Protein 4KTB (pdb70)

Structure (mmCIF, N/CA/C/O backbone):
data_4KTB
#
_entry.id   4KTB
#
_cell.length_a   55.489
_cell.length_b   69.809
_cell.length_c   94.313
_cell.angle_alpha   90.00
_cell.angle_beta   90.04
_cell.angle_gamma   90.00
#
_symmetry.space_group_name_H-M   'P 1 21 1'
#
loop_
_entity.id
_entity.type
_entity.pdbx_description
1 polymer 'Putative uncharacterized protein'
2 non-polymer 'SODIUM ION'
3 non-polymer 'CHLORIDE ION'
4 non-polymer 1,2-ETHANEDIOL
5 water water
#
loop_
_atom_site.group_PDB
_atom_site.id
_atom_site.type_symbol
_atom_site.label_atom_id
_atom_site.label_alt_id
_atom_site.label_comp_id
_atom_site.label_asym_id
_atom_site.label_entity_id
_atom_site.label_seq_id
_atom_site.pdbx_PDB_ins_code
_atom_site.Cartn_x
_atom_site.Cartn_y
_atom_site.Cartn_z
_atom_site.occupancy
_atom_site.B_iso_or_equiv
_atom_site.auth_seq_id
_atom_site.auth_comp_id
_atom_site.auth_asym_id
_atom_site.auth_atom_id
_atom_site.pdbx_PDB_model_num
ATOM 1 N N . ARG A 1 34 ? 41.143 21.432 100.579 1.00 25.45 32 ARG A N 1
ATOM 2 C CA . ARG A 1 34 ? 41.153 22.651 99.773 1.00 30.74 32 ARG A CA 1
ATOM 3 C C . ARG A 1 34 ? 42.502 23.344 99.857 1.00 34.12 32 ARG A C 1
ATOM 4 O O . ARG A 1 34 ? 42.815 24.208 99.041 1.00 33.26 32 ARG A O 1
ATOM 12 N N . SER A 1 35 ? 43.290 22.969 100.859 1.00 39.42 33 SER A N 1
ATOM 13 C CA . SER A 1 35 ? 44.584 23.605 101.099 1.00 42.10 33 SER A CA 1
ATOM 14 C C . SER A 1 35 ? 45.718 22.596 101.019 1.00 37.42 33 SER A C 1
ATOM 15 O O . SER A 1 35 ? 46.855 22.891 101.382 1.00 35.74 33 SER A O 1
ATOM 18 N N . LEU A 1 36 ? 45.398 21.396 100.548 1.00 34.31 34 LEU A N 1
ATOM 19 C CA . LEU A 1 36 ? 46.360 20.304 100.576 1.00 34.95 34 LEU A CA 1
ATOM 20 C C . LEU A 1 36 ? 46.487 19.525 99.252 1.00 31.64 34 LEU A C 1
ATOM 21 O O . LEU A 1 36 ? 47.545 18.975 98.957 1.00 35.09 34 LEU A O 1
ATOM 26 N N . LEU A 1 37 ? 45.418 19.488 98.455 1.00 27.72 35 LEU A N 1
ATOM 27 C CA . LEU A 1 37 ? 45.399 18.714 97.205 1.00 24.29 35 LEU A CA 1
ATOM 28 C C . LEU A 1 37 ? 44.565 19.404 96.147 1.00 17.52 35 LEU A C 1
ATOM 29 O O . LEU A 1 37 ? 43.670 20.178 96.479 1.00 15.59 35 LEU A O 1
ATOM 34 N N . PRO A 1 38 ? 44.846 19.118 94.865 1.00 15.09 36 PRO A N 1
ATOM 35 C CA . PRO A 1 38 ? 44.013 19.684 93.803 1.00 8.08 36 PRO A CA 1
ATOM 36 C C . PRO A 1 38 ? 42.726 18.892 93.707 1.00 13.53 36 PRO A C 1
ATOM 37 O O . PRO A 1 38 ? 42.716 17.688 93.992 1.00 7.52 36 PRO A O 1
ATOM 41 N N . LEU A 1 39 ? 41.647 19.569 93.334 1.00 12.42 37 LEU A N 1
ATOM 42 C CA . LEU A 1 39 ? 40.341 18.939 93.262 1.00 12.53 37 LEU A CA 1
ATOM 43 C C . LEU A 1 39 ? 40.017 18.667 91.812 1.00 10.52 37 LEU A C 1
ATOM 44 O O . LEU A 1 39 ? 40.340 19.474 90.945 1.00 6.34 37 LEU A O 1
ATOM 49 N N . VAL A 1 40 ? 39.365 17.534 91.561 1.00 11.66 38 VAL A N 1
ATOM 50 C CA . VAL A 1 40 ? 38.896 17.199 90.216 1.00 9.14 38 VAL A CA 1
ATOM 51 C C . VAL A 1 40 ? 37.563 17.886 89.936 1.00 6.95 38 VAL A C 1
ATOM 52 O O . VAL A 1 40 ? 36.578 17.689 90.651 1.00 8.16 38 VAL A O 1
ATOM 56 N N . TYR A 1 41 ? 37.554 18.691 88.884 1.00 5.46 39 TYR A N 1
ATOM 57 C CA . TYR A 1 41 ? 36.406 19.480 88.492 1.00 5.41 39 TYR A CA 1
ATOM 58 C C . TYR A 1 41 ? 36.006 19.154 87.068 1.00 5.08 39 TYR A C 1
ATOM 59 O O . TYR A 1 41 ? 36.773 18.557 86.337 1.00 4.92 39 TYR A O 1
ATOM 68 N N . VAL A 1 42 ? 34.798 19.559 86.688 1.00 11.49 40 VAL A N 1
ATOM 69 C CA . VAL A 1 42 ? 34.410 19.621 85.280 1.00 10.30 40 VAL A CA 1
ATOM 70 C C . VAL A 1 42 ? 33.881 21.008 84.937 1.00 10.47 40 VAL A C 1
ATOM 71 O O . VAL A 1 42 ? 33.321 21.699 85.790 1.00 5.19 40 VAL A O 1
ATOM 75 N N . ASP A 1 43 ? 34.079 21.398 83.683 1.00 8.89 41 ASP A N 1
ATOM 76 C CA . ASP A 1 43 ? 33.398 22.545 83.117 1.00 10.33 41 ASP A CA 1
ATOM 77 C C . ASP A 1 43 ? 32.656 22.058 81.895 1.00 10.97 41 ASP A C 1
ATOM 78 O O . ASP A 1 43 ? 33.192 21.272 81.102 1.00 11.47 41 ASP A O 1
ATOM 83 N N . ALA A 1 44 ? 31.412 22.498 81.765 1.00 9.63 42 ALA A N 1
ATOM 84 C CA . ALA A 1 44 ? 30.624 22.192 80.587 1.00 7.59 42 ALA A CA 1
ATOM 85 C C . ALA A 1 44 ? 30.237 23.506 79.951 1.00 6.92 42 ALA A C 1
ATOM 86 O O . ALA A 1 44 ? 29.663 24.359 80.615 1.00 13.18 42 ALA A O 1
ATOM 88 N N . VAL A 1 45 ? 30.553 23.665 78.670 1.00 8.90 43 VAL A N 1
ATOM 89 C CA . VAL A 1 45 ? 30.084 24.814 77.904 1.00 12.59 43 VAL A CA 1
ATOM 90 C C . VAL A 1 45 ? 28.783 24.420 77.203 1.00 10.44 43 VAL A C 1
ATOM 91 O O . VAL A 1 45 ? 28.780 23.561 76.313 1.00 8.37 43 VAL A O 1
ATOM 95 N N . PRO A 1 46 ? 27.665 25.027 77.631 1.00 12.24 44 PRO A N 1
ATOM 96 C CA . PRO A 1 46 ? 26.361 24.593 77.118 1.00 14.05 44 PRO A CA 1
ATOM 97 C C . PRO A 1 46 ? 26.028 25.310 75.821 1.00 12.04 44 PRO A C 1
ATOM 98 O O . PRO A 1 46 ? 26.057 26.552 75.780 1.00 11.13 44 PRO A O 1
ATOM 102 N N . VAL A 1 47 ? 25.715 24.551 74.773 1.00 13.33 45 VAL A N 1
ATOM 103 C CA . VAL A 1 47 ? 25.515 25.164 73.463 1.00 17.44 45 VAL A CA 1
ATOM 104 C C . VAL A 1 47 ? 24.270 24.699 72.735 1.00 18.97 45 VAL A C 1
ATOM 105 O O . VAL A 1 47 ? 23.758 23.604 72.973 1.00 17.96 45 VAL A O 1
ATOM 109 N N . ARG A 1 48 ? 23.790 25.563 71.848 1.00 18.78 46 ARG A N 1
ATOM 110 C CA . ARG A 1 48 ? 22.753 25.211 70.893 1.00 20.25 46 ARG A CA 1
ATOM 111 C C . ARG A 1 48 ? 23.432 24.976 69.567 1.00 20.13 46 ARG A C 1
ATOM 112 O O . ARG A 1 48 ? 24.240 25.797 69.131 1.00 19.87 46 ARG A O 1
ATOM 120 N N . VAL A 1 49 ? 23.103 23.863 68.924 1.00 21.99 47 VAL A N 1
ATOM 121 C CA . VAL A 1 49 ? 23.708 23.538 67.637 1.00 23.52 47 VAL A CA 1
ATOM 122 C C . VAL A 1 49 ? 22.648 23.368 66.547 1.00 24.71 47 VAL A C 1
ATOM 123 O O . VAL A 1 49 ? 21.476 23.114 66.848 1.00 26.49 47 VAL A O 1
ATOM 127 N N . ASP A 1 50 ? 23.054 23.521 65.288 1.00 22.57 48 ASP A N 1
ATOM 128 C CA . ASP A 1 50 ? 22.177 23.153 64.186 1.00 24.88 48 ASP A CA 1
ATOM 129 C C . ASP A 1 50 ? 22.281 21.647 63.903 1.00 26.60 48 ASP A C 1
ATOM 130 O O . ASP A 1 50 ? 22.919 20.916 64.670 1.00 22.44 48 ASP A O 1
ATOM 135 N N . GLU A 1 51 ? 21.650 21.170 62.831 1.00 29.63 49 GLU A N 1
ATOM 136 C CA . GLU A 1 51 ? 21.722 19.739 62.529 1.00 32.75 49 GLU A CA 1
ATOM 137 C C . GLU A 1 51 ? 23.137 19.339 62.121 1.00 28.55 49 GLU A C 1
ATOM 138 O O . GLU A 1 51 ? 23.537 18.185 62.284 1.00 29.81 49 GLU A O 1
ATOM 144 N N . SER A 1 52 ? 23.892 20.303 61.602 1.00 26.29 50 SER A N 1
ATOM 145 C CA . SER A 1 52 ? 25.251 20.052 61.119 1.00 21.51 50 SER A CA 1
ATOM 146 C C . SER A 1 52 ? 26.234 19.995 62.282 1.00 15.44 50 SER A C 1
ATOM 147 O O . SER A 1 52 ? 27.429 19.886 62.073 1.00 16.81 50 SER A O 1
ATOM 150 N N . GLY A 1 53 ? 25.726 20.065 63.508 1.00 14.80 51 GLY A N 1
ATOM 151 C CA . GLY A 1 53 ? 26.579 20.091 64.685 1.00 13.22 51 GLY A CA 1
ATOM 152 C C . GLY A 1 53 ? 27.179 21.454 64.961 1.00 17.55 51 GLY A C 1
ATOM 153 O O . GLY A 1 53 ? 27.912 21.631 65.924 1.00 11.87 51 GLY A O 1
ATOM 154 N N . ASP A 1 54 ? 26.849 22.433 64.129 1.00 14.26 52 ASP A N 1
ATOM 155 C CA . ASP A 1 54 ? 27.497 23.729 64.222 1.00 14.26 52 ASP A CA 1
ATOM 156 C C . ASP A 1 54 ? 27.006 24.524 65.432 1.00 14.00 52 ASP A C 1
ATOM 157 O O . ASP A 1 54 ? 25.809 24.662 65.652 1.00 19.63 52 ASP A O 1
ATOM 162 N N . VAL A 1 55 ? 27.934 25.057 66.209 1.00 13.05 53 VAL A N 1
ATOM 163 C CA . VAL A 1 55 ? 27.572 25.826 67.383 1.00 12.84 53 VAL A CA 1
ATOM 164 C C . VAL A 1 55 ? 26.885 27.121 66.957 1.00 15.33 53 VAL A C 1
ATOM 165 O O . VAL A 1 55 ? 27.480 27.942 66.261 1.00 19.27 53 VAL A O 1
ATOM 169 N N . ILE A 1 56 ? 25.630 27.280 67.380 1.00 14.89 54 ILE A N 1
ATOM 170 C CA . ILE A 1 56 ? 24.821 28.449 67.032 1.00 16.33 54 ILE A CA 1
ATOM 171 C C . ILE A 1 56 ? 24.756 29.452 68.180 1.00 18.84 54 ILE A C 1
ATOM 172 O O . ILE A 1 56 ? 24.910 30.660 67.965 1.00 18.35 54 ILE A O 1
ATOM 177 N N . GLN A 1 57 ? 24.502 28.951 69.392 1.00 17.47 55 GLN A N 1
ATOM 178 C CA . GLN A 1 57 ? 24.589 29.773 70.602 1.00 17.17 55 GLN A CA 1
ATOM 179 C C . GLN A 1 57 ? 25.282 29.072 71.771 1.00 17.00 55 GLN A C 1
ATOM 180 O O . GLN A 1 57 ? 25.392 27.850 71.798 1.00 15.81 55 GLN A O 1
ATOM 186 N N . VAL A 1 58 ? 25.746 29.870 72.731 1.00 21.64 56 VAL A N 1
ATOM 187 C CA . VAL A 1 58 ? 26.307 29.358 73.986 1.00 20.90 56 VAL A CA 1
ATOM 188 C C . VAL A 1 58 ? 25.423 29.820 75.129 1.00 17.77 56 VAL A C 1
ATOM 189 O O . VAL A 1 58 ? 24.875 30.926 75.080 1.00 16.41 56 VAL A O 1
ATOM 193 N N . GLY A 1 59 ? 25.280 28.987 76.159 1.00 14.51 57 GLY A N 1
ATOM 194 C CA . GLY A 1 59 ? 24.447 29.353 77.290 1.00 13.73 57 GLY A CA 1
ATOM 195 C C . GLY A 1 59 ? 25.241 29.812 78.498 1.00 14.39 57 GLY A C 1
ATOM 196 O O . GLY A 1 59 ? 25.940 29.011 79.113 1.00 16.84 57 GLY A O 1
ATOM 197 N N . LEU A 1 60 ? 25.124 31.091 78.847 1.00 17.63 58 LEU A N 1
ATOM 198 C CA . LEU A 1 60 ? 25.764 31.630 80.049 1.00 18.26 58 LEU A CA 1
ATOM 199 C C . LEU A 1 60 ? 24.738 31.851 81.150 1.00 17.53 58 LEU A C 1
ATOM 200 O O . LEU A 1 60 ? 23.680 32.431 80.916 1.00 14.32 58 LEU A O 1
ATOM 205 N N . LEU A 1 61 ? 25.062 31.386 82.350 1.00 17.73 59 LEU A N 1
ATOM 206 C CA . LEU A 1 61 ? 24.209 31.592 83.509 1.00 13.53 59 LEU A CA 1
ATOM 207 C C . LEU A 1 61 ? 24.538 32.948 84.082 1.00 19.56 59 LEU A C 1
ATOM 208 O O . LEU A 1 61 ? 25.688 33.366 84.057 1.00 20.84 59 LEU A O 1
ATOM 213 N N . LEU A 1 62 ? 23.540 33.649 84.595 1.00 18.61 60 LEU A N 1
ATOM 214 C CA . LEU A 1 62 ? 23.812 34.879 85.321 1.00 19.34 60 LEU A CA 1
ATOM 215 C C . LEU A 1 62 ? 23.611 34.639 86.816 1.00 21.02 60 LEU A C 1
ATOM 216 O O . LEU A 1 62 ? 22.639 33.998 87.222 1.00 21.79 60 LEU A O 1
ATOM 221 N N . ARG A 1 63 ? 24.530 35.139 87.636 1.00 20.85 61 ARG A N 1
ATOM 222 C CA . ARG A 1 63 ? 24.365 35.045 89.082 1.00 24.54 61 ARG A CA 1
ATOM 223 C C . ARG A 1 63 ? 25.161 36.086 89.850 1.00 25.71 61 ARG A C 1
ATOM 224 O O . ARG A 1 63 ? 25.853 36.913 89.263 1.00 28.30 61 ARG A O 1
ATOM 232 N N . ALA A 1 64 ? 25.033 36.052 91.169 1.00 23.41 62 ALA A N 1
ATOM 233 C CA . ALA A 1 64 ? 25.780 36.958 92.019 1.00 18.56 62 ALA A CA 1
ATOM 234 C C . ALA A 1 64 ? 27.143 36.357 92.329 1.00 26.59 62 ALA A C 1
ATOM 235 O O . ALA A 1 64 ? 27.306 35.124 92.408 1.00 23.08 62 ALA A O 1
ATOM 237 N N . THR A 1 65 ? 28.124 37.240 92.483 1.00 34.46 63 THR A N 1
ATOM 238 C CA . THR A 1 65 ? 29.386 36.887 93.103 1.00 34.56 63 THR A CA 1
ATOM 239 C C . THR A 1 65 ? 29.136 36.777 94.606 1.00 40.29 63 THR A C 1
ATOM 240 O O . THR A 1 65 ? 28.066 37.157 95.092 1.00 41.40 63 THR A O 1
ATOM 244 N N . GLU A 1 66 ? 30.124 36.290 95.349 1.00 44.51 64 GLU A N 1
ATOM 245 C CA . GLU A 1 66 ? 30.015 36.244 96.803 1.00 49.45 64 GLU A CA 1
ATOM 246 C C . GLU A 1 66 ? 29.871 37.657 97.370 1.00 49.28 64 GLU A C 1
ATOM 247 O O . GLU A 1 66 ? 29.489 37.832 98.523 1.00 52.00 64 GLU A O 1
ATOM 253 N N . SER A 1 67 ? 30.175 38.661 96.548 1.00 47.88 65 SER A N 1
ATOM 254 C CA . SER A 1 67 ? 30.255 40.049 97.000 1.00 48.99 65 SER A CA 1
ATOM 255 C C . SER A 1 67 ? 29.065 40.900 96.565 1.00 47.47 65 SER A C 1
ATOM 256 O O . SER A 1 67 ? 28.925 42.051 96.987 1.00 44.02 65 SER A O 1
ATOM 259 N N . GLY A 1 68 ? 28.212 40.340 95.713 1.00 48.41 66 GLY A N 1
ATOM 260 C CA . GLY A 1 68 ? 27.052 41.078 95.255 1.00 50.31 66 GLY A CA 1
ATOM 261 C C . GLY A 1 68 ? 27.150 41.509 93.806 1.00 48.24 66 GLY A C 1
ATOM 262 O O . GLY A 1 68 ? 26.143 41.867 93.195 1.00 50.53 66 GLY A O 1
ATOM 263 N N . HIS A 1 69 ? 28.356 41.482 93.246 1.00 42.05 67 HIS A N 1
ATOM 264 C CA . HIS A 1 69 ? 28.519 41.839 91.846 1.00 35.94 67 HIS A CA 1
ATOM 265 C C . HIS A 1 69 ? 27.956 40.752 90.972 1.00 33.19 67 HIS A C 1
ATOM 266 O O . HIS A 1 69 ? 27.829 39.604 91.393 1.00 33.61 67 HIS A O 1
ATOM 289 N N . ARG A 1 72 ? 28.868 36.018 84.995 1.00 20.66 70 ARG A N 1
ATOM 290 C CA . ARG A 1 72 ? 28.326 35.053 84.050 1.00 22.97 70 ARG A CA 1
ATOM 291 C C . ARG A 1 72 ? 29.187 33.793 84.098 1.00 22.26 70 ARG A C 1
ATOM 292 O O . ARG A 1 72 ? 30.419 33.881 84.035 1.00 23.84 70 ARG A O 1
ATOM 300 N N . ALA A 1 73 ? 28.541 32.633 84.203 1.00 16.87 71 ALA A N 1
ATOM 301 C CA . ALA A 1 73 ? 29.238 31.382 84.508 1.00 19.78 71 ALA A CA 1
ATOM 302 C C . ALA A 1 73 ? 28.929 30.234 83.560 1.00 18.35 71 ALA A C 1
ATOM 303 O O . ALA A 1 73 ? 27.795 30.065 83.116 1.00 14.22 71 ALA A O 1
ATOM 305 N N . LEU A 1 74 ? 29.954 29.433 83.288 1.00 18.34 72 LEU A N 1
ATOM 306 C CA . LEU A 1 74 ? 29.790 28.154 82.622 1.00 17.30 72 LEU A CA 1
ATOM 307 C C . LEU A 1 74 ? 29.151 27.161 83.590 1.00 17.44 72 LEU A C 1
ATOM 308 O O . LEU A 1 74 ? 28.842 27.490 84.734 1.00 16.53 72 LEU A O 1
ATOM 313 N N . VAL A 1 75 ? 28.949 25.935 83.141 1.00 16.32 73 VAL A N 1
ATOM 314 C CA . VAL A 1 75 ? 28.465 24.914 84.050 1.00 13.77 73 VAL A CA 1
ATOM 315 C C . VAL A 1 75 ? 29.684 24.182 84.611 1.00 16.43 73 VAL A C 1
ATOM 316 O O . VAL A 1 75 ? 30.458 23.587 83.865 1.00 15.66 73 VAL A O 1
ATOM 320 N N . SER A 1 76 ? 29.864 24.258 85.927 1.00 10.94 74 SER A N 1
ATOM 321 C CA . SER A 1 76 ? 31.148 23.921 86.527 1.00 10.99 74 SER A CA 1
ATOM 322 C C . SER A 1 76 ? 31.018 23.360 87.937 1.00 11.87 74 SER A C 1
ATOM 323 O O . SER A 1 76 ? 30.213 23.832 88.735 1.00 12.94 74 SER A O 1
ATOM 326 N N . GLY A 1 77 ? 31.826 22.356 88.247 1.00 11.59 75 GLY A N 1
ATOM 327 C CA . GLY A 1 77 ? 31.778 21.789 89.573 1.00 12.64 75 GLY A CA 1
ATOM 328 C C . GLY A 1 77 ? 32.636 20.562 89.777 1.00 12.35 75 GLY A C 1
ATOM 329 O O . GLY A 1 77 ? 33.205 19.999 88.840 1.00 11.19 75 GLY A O 1
ATOM 330 N N . ARG A 1 78 ? 32.690 20.145 91.031 1.00 13.60 76 ARG A N 1
ATOM 331 C CA . ARG A 1 78 ? 33.576 19.102 91.494 1.00 13.88 76 ARG A CA 1
ATOM 332 C C . ARG A 1 78 ? 33.091 17.743 91.017 1.00 15.98 76 ARG A C 1
ATOM 333 O O . ARG A 1 78 ? 31.898 17.546 90.803 1.00 14.11 76 ARG A O 1
ATOM 341 N N . VAL A 1 79 ? 34.006 16.804 90.821 1.00 11.84 77 VAL A N 1
ATOM 342 C CA . VAL A 1 79 ? 33.592 15.427 90.569 1.00 11.88 77 VAL A CA 1
ATOM 343 C C . VAL A 1 79 ? 33.592 14.711 91.905 1.00 12.27 77 VAL A C 1
ATOM 344 O O . VAL A 1 79 ? 34.590 14.741 92.611 1.00 11.90 77 VAL A O 1
ATOM 356 N N . TYR A 1 81 ? 33.550 11.748 94.847 1.00 11.20 79 TYR A N 1
ATOM 357 C CA . TYR A 1 81 ? 34.278 10.522 95.078 1.00 15.42 79 TYR A CA 1
ATOM 358 C C . TYR A 1 81 ? 33.425 9.390 94.543 1.00 17.29 79 TYR A C 1
ATOM 359 O O . TYR A 1 81 ? 32.213 9.376 94.745 1.00 21.39 79 TYR A O 1
ATOM 368 N N . HIS A 1 82 ? 34.060 8.470 93.823 1.00 13.58 80 HIS A N 1
ATOM 369 C CA . HIS A 1 82 ? 33.375 7.343 93.197 1.00 10.67 80 HIS A CA 1
ATOM 370 C C . HIS A 1 82 ? 32.275 7.768 92.221 1.00 10.08 80 HIS A C 1
ATOM 371 O O . HIS A 1 82 ? 31.355 7.003 91.960 1.00 8.99 80 HIS A O 1
ATOM 378 N N . GLU A 1 83 ? 32.379 8.981 91.679 1.00 10.58 81 GLU A N 1
ATOM 379 C CA . GLU A 1 83 ? 31.464 9.436 90.641 1.00 7.71 81 GLU A CA 1
ATOM 380 C C . GLU A 1 83 ? 32.246 9.527 89.339 1.00 21.61 81 GLU A C 1
ATOM 381 O O . GLU A 1 83 ? 33.271 10.206 89.296 1.00 18.93 81 GLU A O 1
ATOM 387 N N . ARG A 1 84 ? 31.792 8.853 88.282 1.00 7.36 82 ARG A N 1
ATOM 388 C CA . ARG A 1 84 ? 32.444 9.004 86.970 1.00 6.96 82 ARG A CA 1
ATOM 389 C C . ARG A 1 84 ? 32.358 10.438 86.447 1.00 6.48 82 ARG A C 1
ATOM 390 O O . ARG A 1 84 ? 31.423 11.161 86.749 1.00 6.95 82 ARG A O 1
ATOM 398 N N . VAL A 1 85 ? 33.338 10.841 85.648 1.00 12.06 83 VAL A N 1
ATOM 399 C CA . VAL A 1 85 ? 33.359 12.203 85.125 1.00 10.00 83 VAL A CA 1
ATOM 400 C C . VAL A 1 85 ? 32.131 12.510 84.280 1.00 8.23 83 VAL A C 1
ATOM 401 O O . VAL A 1 85 ? 31.494 13.537 84.470 1.00 6.61 83 VAL A O 1
ATOM 405 N N . ARG A 1 86 ? 31.793 11.604 83.362 1.00 7.81 84 ARG A N 1
ATOM 406 C CA . ARG A 1 86 ? 30.668 11.826 82.457 1.00 10.10 84 ARG A CA 1
ATOM 407 C C . ARG A 1 86 ? 29.370 11.954 83.248 1.00 13.79 84 ARG A C 1
ATOM 408 O O . ARG A 1 86 ? 28.454 12.661 82.827 1.00 15.77 84 ARG A O 1
ATOM 416 N N . ASP A 1 87 ? 29.316 11.289 84.407 1.00 13.31 85 ASP A N 1
ATOM 417 C CA . ASP A 1 87 ? 28.164 11.352 85.311 1.00 13.06 85 ASP A CA 1
ATOM 418 C C . ASP A 1 87 ? 28.127 12.672 86.085 1.00 12.01 85 ASP A C 1
ATOM 419 O O . ASP A 1 87 ? 27.061 13.226 86.334 1.00 9.60 85 ASP A O 1
ATOM 424 N N . ALA A 1 88 ? 29.297 13.140 86.503 1.00 10.34 86 ALA A N 1
ATOM 425 C CA . ALA A 1 88 ? 29.404 14.480 87.077 1.00 12.06 86 ALA A CA 1
ATOM 426 C C . ALA A 1 88 ? 28.910 15.511 86.068 1.00 12.17 86 ALA A C 1
ATOM 427 O O . ALA A 1 88 ? 28.309 16.511 86.442 1.00 10.50 86 ALA A O 1
ATOM 429 N N . LEU A 1 89 ? 29.156 15.262 84.785 1.00 6.50 87 LEU A N 1
ATOM 430 C CA . LEU A 1 89 ? 28.694 16.180 83.752 1.00 8.64 87 LEU A CA 1
ATOM 431 C C . LEU A 1 89 ? 27.174 16.208 83.756 1.00 11.38 87 LEU A C 1
ATOM 432 O O . LEU A 1 89 ? 26.548 17.269 83.757 1.00 14.60 87 LEU A O 1
ATOM 437 N N . VAL A 1 90 ? 26.584 15.024 83.764 1.00 8.27 88 VAL A N 1
ATOM 438 C CA . VAL A 1 90 ? 25.136 14.906 83.779 1.00 9.93 88 VAL A CA 1
ATOM 439 C C . VAL A 1 90 ? 24.562 15.629 84.991 1.00 11.63 88 VAL A C 1
ATOM 440 O O . VAL A 1 90 ? 23.631 16.427 84.882 1.00 13.92 88 VAL A O 1
ATOM 444 N N . ARG A 1 91 ? 25.141 15.351 86.150 1.00 9.40 89 ARG A N 1
ATOM 445 C CA . ARG A 1 91 ? 24.678 15.927 87.401 1.00 8.59 89 ARG A CA 1
ATOM 446 C C . ARG A 1 91 ? 24.744 17.444 87.394 1.00 11.48 89 ARG A C 1
ATOM 447 O O . ARG A 1 91 ? 23.860 18.110 87.906 1.00 9.22 89 ARG A O 1
ATOM 455 N N . HIS A 1 92 ? 25.790 18.002 86.804 1.00 8.00 90 HIS A N 1
ATOM 456 C CA . HIS A 1 92 ? 25.985 19.449 86.887 1.00 10.02 90 HIS A CA 1
ATOM 457 C C . HIS A 1 92 ? 25.101 20.157 85.886 1.00 10.68 90 HIS A C 1
ATOM 458 O O . HIS A 1 92 ? 24.661 21.279 86.115 1.00 14.66 90 HIS A O 1
ATOM 465 N N . ILE A 1 93 ? 24.820 19.480 84.780 1.00 10.87 91 ILE A N 1
ATOM 466 C CA . ILE A 1 93 ? 23.904 20.024 83.788 1.00 11.53 91 ILE A CA 1
ATOM 467 C C . ILE A 1 93 ? 22.479 20.103 84.337 1.00 14.91 91 ILE A C 1
ATOM 468 O O . ILE A 1 93 ? 21.803 21.124 84.200 1.00 15.36 91 ILE A O 1
ATOM 473 N N . GLU A 1 94 ? 22.023 19.022 84.957 1.00 13.00 92 GLU A N 1
ATOM 474 C CA . GLU A 1 94 ? 20.702 19.000 85.564 1.00 14.52 92 GLU A CA 1
ATOM 475 C C . GLU A 1 94 ? 20.613 20.078 86.641 1.00 15.55 92 GLU A C 1
ATOM 476 O O . GLU A 1 94 ? 19.651 20.835 86.698 1.00 13.95 92 GLU A O 1
ATOM 482 N N . LYS A 1 95 ? 21.647 20.146 87.474 1.00 16.41 93 LYS A N 1
ATOM 483 C CA . LYS A 1 95 ? 21.725 21.078 88.599 1.00 17.64 93 LYS A CA 1
ATOM 484 C C . LYS A 1 95 ? 21.610 22.552 88.215 1.00 16.44 93 LYS A C 1
ATOM 485 O O . LYS A 1 95 ? 20.999 23.333 88.940 1.00 15.22 93 LYS A O 1
ATOM 491 N N . ASP A 1 96 ? 22.193 22.939 87.085 1.00 14.66 94 ASP A N 1
ATOM 492 C CA . ASP A 1 96 ? 22.204 24.352 86.682 1.00 15.01 94 ASP A CA 1
ATOM 493 C C . ASP A 1 96 ? 21.093 24.714 85.681 1.00 17.06 94 ASP A C 1
ATOM 494 O O . ASP A 1 96 ? 20.644 25.858 85.631 1.00 19.64 94 ASP A O 1
ATOM 499 N N . LEU A 1 97 ? 20.652 23.733 84.894 1.00 15.46 95 LEU A N 1
ATOM 500 C CA . LEU A 1 97 ? 19.805 24.007 83.723 1.00 15.90 95 LEU A CA 1
ATOM 501 C C . LEU A 1 97 ? 18.468 23.279 83.744 1.00 17.11 95 LEU A C 1
ATOM 502 O O . LEU A 1 97 ? 17.667 23.402 82.811 1.00 16.06 95 LEU A O 1
ATOM 507 N N . GLY A 1 98 ? 18.240 22.505 84.795 1.00 19.33 96 GLY A N 1
ATOM 508 C CA . GLY A 1 98 ? 17.011 21.747 84.911 1.00 18.54 96 GLY A CA 1
ATOM 509 C C . GLY A 1 98 ? 17.133 20.349 84.330 1.00 20.29 96 GLY A C 1
ATOM 510 O O . GLY A 1 98 ? 18.054 20.065 83.559 1.00 18.82 96 GLY A O 1
ATOM 511 N N . PRO A 1 99 ? 16.178 19.474 84.678 1.00 13.55 97 PRO A N 1
ATOM 512 C CA . PRO A 1 99 ? 16.235 18.048 84.365 1.00 16.32 97 PRO A CA 1
ATOM 513 C C . PRO A 1 99 ? 15.814 17.720 82.949 1.00 18.86 97 PRO A C 1
ATOM 514 O O . PRO A 1 99 ? 15.874 16.556 82.564 1.00 20.68 97 PRO A O 1
ATOM 518 N N . VAL A 1 100 ? 15.385 18.711 82.185 1.00 14.07 98 VAL A N 1
ATOM 519 C CA . VAL A 1 100 ? 14.988 18.431 80.817 1.00 16.73 98 VAL A CA 1
ATOM 520 C C . VAL A 1 100 ? 15.862 19.150 79.788 1.00 20.13 98 VAL A C 1
ATOM 521 O O . VAL A 1 100 ? 15.443 19.340 78.649 1.00 20.64 98 VAL A O 1
ATOM 525 N N . ALA A 1 101 ? 17.079 19.530 80.178 1.00 16.65 99 ALA A N 1
ATOM 526 C CA . ALA A 1 101 ? 17.986 20.225 79.262 1.00 17.62 99 ALA A CA 1
ATOM 527 C C . ALA A 1 101 ? 18.423 19.326 78.111 1.00 15.16 99 ALA A C 1
ATOM 528 O O . ALA A 1 101 ? 18.804 19.802 77.048 1.00 15.58 99 ALA A O 1
ATOM 530 N N . LEU A 1 102 ? 18.363 18.022 78.348 1.00 15.16 100 LEU A N 1
ATOM 531 C CA . LEU A 1 102 ? 18.752 17.022 77.357 1.00 16.65 100 LEU A CA 1
ATOM 532 C C . LEU A 1 102 ? 20.142 17.262 76.784 1.00 11.72 100 LEU A C 1
ATOM 533 O O . LEU A 1 102 ? 20.294 17.482 75.582 1.00 15.72 100 LEU A O 1
ATOM 538 N N . PRO A 1 103 ? 21.162 17.212 77.641 1.00 10.90 101 PRO A N 1
ATOM 539 C CA . PRO A 1 103 ? 22.521 17.397 77.136 1.00 10.25 101 PRO A CA 1
ATOM 540 C C . PRO A 1 103 ? 22.949 16.211 76.269 1.00 12.84 101 PRO A C 1
ATOM 541 O O . PRO A 1 103 ? 22.476 15.086 76.483 1.00 10.64 101 PRO A O 1
ATOM 545 N N . SER A 1 104 ? 23.827 16.462 75.302 1.00 12.56 102 SER A N 1
ATOM 546 C CA . SER A 1 104 ? 24.526 15.380 74.623 1.00 12.75 102 SER A CA 1
ATOM 547 C C . SER A 1 104 ? 25.914 15.209 75.231 1.00 14.14 102 SER A C 1
ATOM 548 O O . SER A 1 104 ? 26.864 15.879 74.829 1.00 15.05 102 SER A O 1
ATOM 551 N N . ILE A 1 105 ? 26.018 14.330 76.220 1.00 9.06 103 ILE A N 1
ATOM 552 C CA . ILE A 1 105 ? 27.310 14.030 76.824 1.00 12.15 103 ILE A CA 1
ATOM 553 C C . ILE A 1 105 ? 28.188 13.344 75.783 1.00 10.53 103 ILE A C 1
ATOM 554 O O . ILE A 1 105 ? 27.755 12.403 75.137 1.00 15.23 103 ILE A O 1
ATOM 559 N N . PRO A 1 106 ? 29.429 13.824 75.613 1.00 12.34 104 PRO A N 1
ATOM 560 C CA . PRO A 1 106 ? 30.257 13.239 74.560 1.00 8.17 104 PRO A CA 1
ATOM 561 C C . PRO A 1 106 ? 30.539 11.790 74.879 1.00 13.11 104 PRO A C 1
ATOM 562 O O . PRO A 1 106 ? 30.710 11.429 76.044 1.00 16.64 104 PRO A O 1
ATOM 566 N N . ALA A 1 107 ? 30.569 10.965 73.845 1.00 10.23 105 ALA A N 1
ATOM 567 C CA . ALA A 1 107 ? 30.920 9.568 73.992 1.00 9.31 105 ALA A CA 1
ATOM 568 C C . ALA A 1 107 ? 32.337 9.480 74.538 1.00 16.01 105 ALA A C 1
ATOM 569 O O . ALA A 1 107 ? 32.655 8.600 75.343 1.00 12.84 105 ALA A O 1
ATOM 571 N N . SER A 1 108 ? 33.178 10.419 74.105 1.00 16.93 106 SER A N 1
ATOM 572 C CA . SER A 1 108 ? 34.591 10.456 74.482 1.00 15.11 106 SER A CA 1
ATOM 573 C C . SER A 1 108 ? 34.912 11.231 75.758 1.00 11.54 106 SER A C 1
ATOM 574 O O . SER A 1 108 ? 34.491 12.379 75.913 1.00 14.13 106 SER A O 1
ATOM 577 N N . PRO A 1 109 ? 35.703 10.614 76.651 1.00 9.36 107 PRO A N 1
ATOM 578 C CA . PRO A 1 109 ? 36.193 11.272 77.861 1.00 8.73 107 PRO A CA 1
ATOM 579 C C . PRO A 1 109 ? 37.269 12.326 77.589 1.00 8.70 107 PRO A C 1
ATOM 580 O O . PRO A 1 109 ? 37.674 13.016 78.515 1.00 8.02 107 PRO A O 1
ATOM 584 N N . GLN A 1 110 ? 37.713 12.469 76.347 1.00 5.99 108 GLN A N 1
ATOM 585 C CA . GLN A 1 110 ? 38.725 13.471 76.048 1.00 7.63 108 GLN A CA 1
ATOM 586 C C . GLN A 1 110 ? 38.149 14.882 76.109 1.00 9.25 108 GLN A C 1
ATOM 587 O O . GLN A 1 110 ? 37.297 15.233 75.304 1.00 11.68 108 GLN A O 1
ATOM 593 N N . PRO A 1 111 ? 38.628 15.709 77.048 1.00 6.88 109 PRO A N 1
ATOM 594 C CA . PRO A 1 111 ? 38.064 17.060 77.060 1.00 9.05 109 PRO A CA 1
ATOM 595 C C . PRO A 1 111 ? 38.674 17.880 75.956 1.00 7.33 109 PRO A C 1
ATOM 596 O O . PRO A 1 111 ? 39.661 17.469 75.361 1.00 5.45 109 PRO A O 1
ATOM 600 N N . PHE A 1 112 ? 38.103 19.037 75.679 1.00 7.90 110 PHE A N 1
ATOM 601 C CA . PHE A 1 112 ? 38.728 19.875 74.692 1.00 9.43 110 PHE A CA 1
ATOM 602 C C . PHE A 1 112 ? 39.933 20.574 75.308 1.00 10.96 110 PHE A C 1
ATOM 603 O O . PHE A 1 112 ? 40.818 21.043 74.596 1.00 7.27 110 PHE A O 1
ATOM 611 N N . THR A 1 113 ? 39.979 20.638 76.631 1.00 5.25 111 THR A N 1
ATOM 612 C CA . THR A 1 113 ? 41.151 21.183 77.313 1.00 6.20 111 THR A CA 1
ATOM 613 C C . THR A 1 113 ? 41.088 20.813 78.762 1.00 8.64 111 THR A C 1
ATOM 614 O O . THR A 1 113 ? 40.121 20.220 79.216 1.00 8.56 111 THR A O 1
ATOM 618 N N . VAL A 1 114 ? 42.145 21.160 79.475 1.00 12.29 112 VAL A N 1
ATOM 619 C CA . VAL A 1 114 ? 42.156 21.070 80.910 1.00 6.43 112 VAL A CA 1
ATOM 620 C C . VAL A 1 114 ? 42.458 22.455 81.453 1.00 4.74 112 VAL A C 1
ATOM 621 O O . VAL A 1 114 ? 43.456 23.064 81.096 1.00 19.11 112 VAL A O 1
ATOM 625 N N . ALA A 1 115 ? 41.567 22.954 82.300 1.00 4.84 113 ALA A N 1
ATOM 626 C CA . ALA A 1 115 ? 41.696 24.292 82.873 1.00 5.23 113 ALA A CA 1
ATOM 627 C C . ALA A 1 115 ? 42.149 24.152 84.321 1.00 11.16 113 ALA A C 1
ATOM 628 O O . ALA A 1 115 ? 41.437 23.566 85.153 1.00 12.10 113 ALA A O 1
ATOM 630 N N . GLU A 1 116 ? 43.317 24.700 84.622 1.00 5.45 114 GLU A N 1
ATOM 631 C CA . GLU A 1 116 ? 43.905 24.524 85.922 1.00 5.54 114 GLU A CA 1
ATOM 632 C C . GLU A 1 116 ? 43.767 25.808 86.712 1.00 6.15 114 GLU A C 1
ATOM 633 O O . GLU A 1 116 ? 44.572 26.723 86.583 1.00 10.48 114 GLU A O 1
ATOM 639 N N . TYR A 1 117 ? 42.704 25.867 87.499 1.00 6.65 115 TYR A N 1
ATOM 640 C CA . TYR A 1 117 ? 42.427 27.021 88.325 1.00 6.97 115 TYR A CA 1
ATOM 641 C C . TYR A 1 117 ? 43.328 26.976 89.534 1.00 11.20 115 TYR A C 1
ATOM 642 O O . TYR A 1 117 ? 43.190 26.095 90.385 1.00 8.06 115 TYR A O 1
ATOM 651 N N . PHE A 1 118 ? 44.232 27.945 89.615 1.00 15.22 116 PHE A N 1
ATOM 652 C CA . PHE A 1 118 ? 45.166 28.035 90.736 1.00 16.88 116 PHE A CA 1
ATOM 653 C C . PHE A 1 118 ? 44.657 28.946 91.835 1.00 17.22 116 PHE A C 1
ATOM 654 O O . PHE A 1 118 ? 43.934 29.903 91.577 1.00 21.32 116 PHE A O 1
ATOM 662 N N . PRO A 1 119 ? 45.041 28.649 93.079 1.00 15.25 117 PRO A N 1
ATOM 663 C CA . PRO A 1 119 ? 44.607 29.471 94.207 1.00 15.89 117 PRO A CA 1
ATOM 664 C C . PRO A 1 119 ? 45.414 30.753 94.268 1.00 19.53 117 PRO A C 1
ATOM 665 O O . PRO A 1 119 ? 45.165 31.590 95.126 1.00 19.27 117 PRO A O 1
ATOM 669 N N . THR A 1 120 ? 46.390 30.886 93.378 1.00 20.44 118 THR A N 1
ATOM 670 C CA . THR A 1 120 ? 47.148 32.120 93.271 1.00 19.46 118 THR A CA 1
ATOM 671 C C . THR A 1 120 ? 46.858 32.684 91.907 1.00 21.49 118 THR A C 1
ATOM 672 O O . THR A 1 120 ? 46.912 31.951 90.925 1.00 19.59 118 THR A O 1
ATOM 676 N N . PRO A 1 121 ? 46.537 33.986 91.829 1.00 23.30 119 PRO A N 1
ATOM 677 C CA . PRO A 1 121 ? 46.381 34.527 90.479 1.00 23.31 119 PRO A CA 1
ATOM 678 C C . PRO A 1 121 ? 47.743 34.661 89.815 1.00 23.52 119 PRO A C 1
ATOM 679 O O . PRO A 1 121 ? 48.725 34.939 90.507 1.00 21.69 119 PRO A O 1
ATOM 683 N N . GLY A 1 122 ? 47.811 34.424 88.507 1.00 24.78 120 GLY A N 1
ATOM 684 C CA . GLY A 1 122 ? 49.022 34.718 87.759 1.00 23.21 120 GLY A CA 1
ATOM 685 C C . GLY A 1 122 ? 49.874 33.514 87.412 1.00 25.23 120 GLY A C 1
ATOM 686 O O . GLY A 1 122 ? 50.942 33.655 86.809 1.00 28.65 120 GLY A O 1
ATOM 687 N N . VAL A 1 123 ? 49.408 32.329 87.791 1.00 21.02 121 VAL A N 1
ATOM 688 C CA . VAL A 1 123 ? 50.175 31.113 87.576 1.00 15.84 121 VAL A CA 1
ATOM 689 C C . VAL A 1 123 ? 49.709 30.409 86.315 1.00 13.88 121 VAL A C 1
ATOM 690 O O . VAL A 1 123 ? 50.505 30.038 85.456 1.00 15.46 121 VAL A O 1
ATOM 694 N N . THR A 1 124 ? 48.408 30.230 86.196 1.00 13.17 122 THR A N 1
ATOM 695 C CA . THR A 1 124 ? 47.842 29.762 84.945 1.00 15.05 122 THR A CA 1
ATOM 696 C C . THR A 1 124 ? 46.852 30.813 84.513 1.00 13.82 122 THR A C 1
ATOM 697 O O . THR A 1 124 ? 46.646 31.780 85.246 1.00 10.14 122 THR A O 1
ATOM 701 N N . PRO A 1 125 ? 46.236 30.636 83.328 1.00 18.86 123 PRO A N 1
ATOM 702 C CA . PRO A 1 125 ? 45.151 31.569 83.011 1.00 18.79 123 PRO A CA 1
ATOM 703 C C . PRO A 1 125 ? 43.951 31.411 83.939 1.00 17.66 123 PRO A C 1
ATOM 704 O O . PRO A 1 125 ? 42.971 32.126 83.783 1.00 9.32 123 PRO A O 1
ATOM 708 N N . PHE A 1 126 ? 44.022 30.491 84.892 1.00 15.09 124 PHE A N 1
ATOM 709 C CA . PHE A 1 126 ? 42.860 30.182 85.700 1.00 16.66 124 PHE A CA 1
ATOM 710 C C . PHE A 1 126 ? 43.056 30.396 87.208 1.00 14.05 124 PHE A C 1
ATOM 711 O O . PHE A 1 126 ? 44.109 30.098 87.774 1.00 8.61 124 PHE A O 1
ATOM 719 N N . TYR A 1 127 ? 42.016 30.917 87.843 1.00 14.46 125 TYR A N 1
ATOM 720 C CA . TYR A 1 127 ? 42.110 31.343 89.222 1.00 11.99 125 TYR A CA 1
ATOM 721 C C . TYR A 1 127 ? 40.838 31.070 90.015 1.00 15.74 125 TYR A C 1
ATOM 722 O O . TYR A 1 127 ? 39.729 31.336 89.558 1.00 17.46 125 TYR A O 1
ATOM 731 N N . ASP A 1 128 ? 41.019 30.540 91.218 1.00 16.71 126 ASP A N 1
ATOM 732 C CA . ASP A 1 128 ? 39.924 30.300 92.140 1.00 16.44 126 ASP A CA 1
ATOM 733 C C . ASP A 1 128 ? 40.435 30.624 93.529 1.00 15.61 126 ASP A C 1
ATOM 734 O O . ASP A 1 128 ? 41.509 30.180 93.922 1.00 17.24 126 ASP A O 1
ATOM 739 N N . ASP A 1 129 ? 39.676 31.401 94.280 1.00 17.34 127 ASP A N 1
ATOM 740 C CA . ASP A 1 129 ? 40.191 31.869 95.549 1.00 23.29 127 ASP A CA 1
ATOM 741 C C . ASP A 1 129 ? 40.023 30.829 96.651 1.00 21.48 127 ASP A C 1
ATOM 742 O O . ASP A 1 129 ? 40.485 31.045 97.765 1.00 27.11 127 ASP A O 1
ATOM 747 N N . ARG A 1 130 ? 39.391 29.697 96.352 1.00 20.22 128 ARG A N 1
ATOM 748 C CA . ARG A 1 130 ? 39.143 28.697 97.389 1.00 22.23 128 ARG A CA 1
ATOM 749 C C . ARG A 1 130 ? 40.031 27.482 97.223 1.00 21.42 128 ARG A C 1
ATOM 750 O O . ARG A 1 130 ? 40.349 26.795 98.191 1.00 25.45 128 ARG A O 1
ATOM 758 N N . HIS A 1 131 ? 40.422 27.199 95.994 1.00 13.69 129 HIS A N 1
ATOM 759 C CA . HIS A 1 131 ? 41.030 25.918 95.741 1.00 13.52 129 HIS A CA 1
ATOM 760 C C . HIS A 1 131 ? 41.983 25.893 94.567 1.00 12.80 129 HIS A C 1
ATOM 761 O O . HIS A 1 131 ? 42.081 26.851 93.802 1.00 16.53 129 HIS A O 1
ATOM 768 N N . HIS A 1 132 ? 42.701 24.780 94.466 1.00 8.08 130 HIS A N 1
ATOM 769 C CA . HIS A 1 132 ? 43.375 24.398 93.253 1.00 7.42 130 HIS A CA 1
ATOM 770 C C . HIS A 1 132 ? 42.463 23.368 92.620 1.00 12.15 130 HIS A C 1
ATOM 771 O O . HIS A 1 132 ? 42.311 22.268 93.157 1.00 9.96 130 HIS A O 1
ATOM 778 N N . ALA A 1 133 ? 41.846 23.739 91.498 1.00 10.50 131 ALA A N 1
ATOM 779 C CA . ALA A 1 133 ? 40.999 22.822 90.755 1.00 8.85 131 ALA A CA 1
ATOM 780 C C . ALA A 1 133 ? 41.596 22.540 89.384 1.00 11.32 131 ALA A C 1
ATOM 781 O O . ALA A 1 133 ? 41.994 23.448 88.650 1.00 12.61 131 ALA A O 1
ATOM 783 N N . VAL A 1 134 ? 41.658 21.258 89.057 1.00 13.12 132 VAL A N 1
ATOM 784 C CA . VAL A 1 134 ? 42.061 20.812 87.741 1.00 8.94 132 VAL A CA 1
ATOM 785 C C . VAL A 1 134 ? 40.794 20.355 87.036 1.00 11.22 132 VAL A C 1
ATOM 786 O O . VAL A 1 134 ? 40.187 19.355 87.416 1.00 4.51 132 VAL A O 1
ATOM 790 N N . SER A 1 135 ? 40.389 21.093 86.008 1.00 8.71 133 SER A N 1
ATOM 791 C CA . SER A 1 135 ? 39.083 20.867 85.421 1.00 12.09 133 SER A CA 1
ATOM 792 C C . SER A 1 135 ? 39.113 20.343 83.994 1.00 11.09 133 SER A C 1
ATOM 793 O O . SER A 1 135 ? 39.750 20.931 83.122 1.00 13.61 133 SER A O 1
ATOM 796 N N . LEU A 1 136 ? 38.379 19.258 83.760 1.00 8.52 134 LEU A N 1
ATOM 797 C CA . LEU A 1 136 ? 38.198 18.706 82.417 1.00 9.54 134 LEU A CA 1
ATOM 798 C C . LEU A 1 136 ? 37.021 19.392 81.745 1.00 9.52 134 LEU A C 1
ATOM 799 O O . LEU A 1 136 ? 35.877 19.277 82.195 1.00 11.75 134 LEU A O 1
ATOM 804 N N . ALA A 1 137 ? 37.302 20.118 80.671 1.00 8.03 135 ALA A N 1
ATOM 805 C CA . ALA A 1 137 ? 36.296 20.993 80.102 1.00 8.28 135 ALA A CA 1
ATOM 806 C C . ALA A 1 137 ? 35.686 20.352 78.882 1.00 10.50 135 ALA A C 1
ATOM 807 O O . ALA A 1 137 ? 36.388 19.776 78.060 1.00 9.70 135 ALA A O 1
ATOM 809 N N . TYR A 1 138 ? 34.370 20.449 78.767 1.00 5.54 136 TYR A N 1
ATOM 810 C CA . TYR A 1 138 ? 33.705 19.928 77.593 1.00 5.87 136 TYR A CA 1
ATOM 811 C C . TYR A 1 138 ? 32.699 20.923 77.049 1.00 12.38 136 TYR A C 1
ATOM 812 O O . TYR A 1 138 ? 32.119 21.709 77.788 1.00 13.98 136 TYR A O 1
ATOM 821 N N . ILE A 1 139 ? 32.509 20.888 75.739 1.00 13.44 137 ILE A N 1
ATOM 822 C CA . ILE A 1 139 ? 31.385 21.561 75.116 1.00 10.17 137 ILE A CA 1
ATOM 823 C C . ILE A 1 139 ? 30.204 20.598 75.133 1.00 11.67 137 ILE A C 1
ATOM 824 O O . ILE A 1 139 ? 30.291 19.481 74.600 1.00 11.10 137 ILE A O 1
ATOM 829 N N . VAL A 1 140 ? 29.093 21.026 75.723 1.00 7.87 138 VAL A N 1
ATOM 830 C CA . VAL A 1 140 ? 27.930 20.159 75.830 1.00 14.77 138 VAL A CA 1
ATOM 831 C C . VAL A 1 140 ? 26.708 20.744 75.117 1.00 14.54 138 VAL A C 1
ATOM 832 O O . VAL A 1 140 ? 26.144 21.754 75.548 1.00 13.98 138 VAL A O 1
ATOM 836 N N . PRO A 1 141 ? 26.319 20.125 73.992 1.00 13.66 139 PRO A N 1
ATOM 837 C CA . PRO A 1 141 ? 25.094 20.628 73.385 1.00 16.08 139 PRO A CA 1
ATOM 838 C C . PRO A 1 141 ? 23.949 20.167 74.263 1.00 15.53 139 PRO A C 1
ATOM 839 O O . PRO A 1 141 ? 24.030 19.076 74.844 1.00 12.72 139 PRO A O 1
ATOM 843 N N . VAL A 1 142 ? 22.937 21.013 74.408 1.00 16.73 140 VAL A N 1
ATOM 844 C CA . VAL A 1 142 ? 21.733 20.630 75.127 1.00 16.26 140 VAL A CA 1
ATOM 845 C C . VAL A 1 142 ? 20.616 20.588 74.128 1.00 18.23 140 VAL A C 1
ATOM 846 O O . VAL A 1 142 ? 20.460 21.510 73.324 1.00 14.53 140 VAL A O 1
ATOM 850 N N . ARG A 1 143 ? 19.851 19.505 74.177 1.00 14.83 141 ARG A N 1
ATOM 851 C CA . ARG A 1 143 ? 18.861 19.237 73.153 1.00 25.98 141 ARG A CA 1
ATOM 852 C C . ARG A 1 143 ? 17.448 19.617 73.608 1.00 24.72 141 ARG A C 1
ATOM 853 O O . ARG A 1 143 ? 16.532 19.695 72.788 1.00 23.01 141 ARG A O 1
ATOM 861 N N . GLY A 1 144 ? 17.276 19.869 74.903 1.00 23.96 142 GLY A N 1
ATOM 862 C CA . GLY A 1 144 ? 15.965 20.194 75.443 1.00 22.38 142 GLY A CA 1
ATOM 863 C C . GLY A 1 144 ? 15.869 21.591 76.026 1.00 25.69 142 GLY A C 1
ATOM 864 O O . GLY A 1 144 ? 16.785 22.400 75.889 1.00 29.31 142 GLY A O 1
ATOM 865 N N . ASP A 1 145 ? 14.754 21.882 76.681 1.00 26.82 143 ASP A N 1
ATOM 866 C CA . ASP A 1 145 ? 14.550 23.202 77.248 1.00 26.66 143 ASP A CA 1
ATOM 867 C C . ASP A 1 145 ? 15.317 23.324 78.563 1.00 24.56 143 ASP A C 1
ATOM 868 O O . ASP A 1 145 ? 15.456 22.352 79.314 1.00 20.25 143 ASP A O 1
ATOM 873 N N . CYS A 1 146 ? 15.842 24.519 78.814 1.00 23.37 144 CYS A N 1
ATOM 874 C CA . CYS A 1 146 ? 16.651 24.777 79.994 1.00 18.48 144 CYS A CA 1
ATOM 875 C C . CYS A 1 146 ? 16.036 25.902 80.802 1.00 17.78 144 CYS A C 1
ATOM 876 O O . CYS A 1 146 ? 15.370 26.780 80.255 1.00 19.82 144 CYS A O 1
ATOM 879 N N . SER A 1 147 ? 16.267 25.888 82.105 1.00 15.57 145 SER A N 1
ATOM 880 C CA . SER A 1 147 ? 15.898 27.032 82.920 1.00 24.49 145 SER A CA 1
ATOM 881 C C . SER A 1 147 ? 16.922 27.154 84.032 1.00 26.02 145 SER A C 1
ATOM 882 O O . SER A 1 147 ? 17.281 26.152 84.652 1.00 27.38 145 SER A O 1
ATOM 885 N N . PRO A 1 148 ? 17.405 28.379 84.281 1.00 15.26 146 PRO A N 1
ATOM 886 C CA . PRO A 1 148 ? 18.443 28.592 85.297 1.00 16.31 146 PRO A CA 1
ATOM 887 C C . PRO A 1 148 ? 17.976 28.122 86.673 1.00 15.54 146 PRO A C 1
ATOM 888 O O . PRO A 1 148 ? 16.925 28.558 87.154 1.00 19.17 146 PRO A O 1
ATOM 892 N N . GLN A 1 149 ? 18.746 27.242 87.304 1.00 15.10 147 GLN A N 1
ATOM 893 C CA . GLN A 1 149 ? 18.330 26.671 88.585 1.00 19.69 147 GLN A CA 1
ATOM 894 C C . GLN A 1 149 ? 19.070 27.235 89.796 1.00 20.84 147 GLN A C 1
ATOM 895 O O . GLN A 1 149 ? 20.181 27.761 89.683 1.00 17.61 147 GLN A O 1
ATOM 901 N N . GLN A 1 150 ? 18.435 27.101 90.957 1.00 24.76 148 GLN A N 1
ATOM 902 C CA . GLN A 1 150 ? 19.066 27.388 92.245 1.00 28.56 148 GLN A CA 1
ATOM 903 C C . GLN A 1 150 ? 19.640 28.811 92.341 1.00 29.79 148 GLN A C 1
ATOM 904 O O . GLN A 1 150 ? 18.885 29.789 92.256 1.00 31.59 148 GLN A O 1
ATOM 910 N N . ASN A 1 151 ? 20.952 28.940 92.516 1.00 25.88 149 ASN A N 1
ATOM 911 C CA . ASN A 1 151 ? 21.534 30.272 92.644 1.00 25.39 149 ASN A CA 1
ATOM 912 C C . ASN A 1 151 ? 21.743 30.976 91.307 1.00 23.75 149 ASN A C 1
ATOM 913 O O . ASN A 1 151 ? 22.317 32.061 91.262 1.00 22.95 149 ASN A O 1
ATOM 918 N N . ASN A 1 152 ? 21.266 30.357 90.227 1.00 20.22 150 ASN A N 1
ATOM 919 C CA . ASN A 1 152 ? 21.325 30.971 88.905 1.00 17.97 150 ASN A CA 1
ATOM 920 C C . ASN A 1 152 ? 20.151 31.901 88.615 1.00 20.37 150 ASN A C 1
ATOM 921 O O . ASN A 1 152 ? 19.014 31.462 88.493 1.00 24.25 150 ASN A O 1
ATOM 926 N N . LEU A 1 153 ? 20.446 33.187 88.496 1.00 16.81 151 LEU A N 1
ATOM 927 C CA . LEU A 1 153 ? 19.427 34.200 88.283 1.00 18.11 151 LEU A CA 1
ATOM 928 C C . LEU A 1 153 ? 18.812 34.140 86.892 1.00 17.94 151 LEU A C 1
ATOM 929 O O . LEU A 1 153 ? 17.630 34.408 86.713 1.00 19.12 151 LEU A O 1
ATOM 934 N N . GLU A 1 154 ? 19.608 33.755 85.907 1.00 29.76 152 GLU A N 1
ATOM 935 C CA . GLU A 1 154 ? 19.151 33.798 84.527 1.00 32.00 152 GLU A CA 1
ATOM 936 C C . GLU A 1 154 ? 20.027 32.903 83.665 1.00 29.60 152 GLU A C 1
ATOM 937 O O . GLU A 1 154 ? 21.106 32.519 84.084 1.00 16.98 152 GLU A O 1
ATOM 943 N N . LEU A 1 155 ? 19.549 32.570 82.472 1.00 18.13 153 LEU A N 1
ATOM 944 C CA . LEU A 1 155 ? 20.334 31.832 81.497 1.00 21.52 153 LEU A CA 1
ATOM 945 C C . LEU A 1 155 ? 20.354 32.623 80.197 1.00 23.10 153 LEU A C 1
ATOM 946 O O . LEU A 1 155 ? 19.302 32.993 79.675 1.00 21.88 153 LEU A O 1
ATOM 951 N N . THR A 1 156 ? 21.543 32.895 79.670 1.00 22.21 154 THR A N 1
ATOM 952 C CA . THR A 1 156 ? 21.643 33.751 78.490 1.00 24.63 154 THR A CA 1
ATOM 953 C C . THR A 1 156 ? 22.177 32.989 77.280 1.00 23.76 154 THR A C 1
ATOM 954 O O . THR A 1 156 ? 23.264 32.413 77.329 1.00 25.32 154 THR A O 1
ATOM 958 N N . TRP A 1 157 ? 21.407 32.977 76.198 1.00 23.75 155 TRP A N 1
ATOM 959 C CA . TRP A 1 157 ? 21.866 32.360 74.966 1.00 21.23 155 TRP A CA 1
ATOM 960 C C . TRP A 1 157 ? 22.391 33.434 74.037 1.00 24.23 155 TRP A C 1
ATOM 961 O O . TRP A 1 157 ? 21.661 34.340 73.643 1.00 28.09 155 TRP A O 1
ATOM 972 N N . LEU A 1 158 ? 23.665 33.324 73.693 1.00 22.90 156 LEU A N 1
ATOM 973 C CA . LEU A 1 158 ? 24.332 34.348 72.908 1.00 24.67 156 LEU A CA 1
ATOM 974 C C . LEU A 1 158 ? 25.000 33.720 71.702 1.00 24.37 156 LEU A C 1
ATOM 975 O O . LEU A 1 158 ? 25.471 32.589 71.785 1.00 21.98 156 LEU A O 1
ATOM 980 N N . THR A 1 159 ? 25.051 34.450 70.586 1.00 25.79 157 THR A N 1
ATOM 981 C CA . THR A 1 159 ? 25.873 34.013 69.463 1.00 24.05 157 THR A CA 1
ATOM 982 C C . THR A 1 159 ? 27.298 34.200 69.918 1.00 21.39 157 THR A C 1
ATOM 983 O O . THR A 1 159 ? 27.534 34.951 70.867 1.00 20.37 157 THR A O 1
ATOM 987 N N . PRO A 1 160 ? 28.247 33.511 69.257 1.00 22.86 158 PRO A N 1
ATOM 988 C CA . PRO A 1 160 ? 29.669 33.690 69.534 1.00 24.44 158 PRO A CA 1
ATOM 989 C C . PRO A 1 160 ? 30.053 35.155 69.593 1.00 25.60 158 PRO A C 1
ATOM 990 O O . PRO A 1 160 ? 30.725 35.550 70.548 1.00 26.61 158 PRO A O 1
ATOM 994 N N . GLU A 1 161 ? 29.645 35.936 68.599 1.00 25.47 159 GLU A N 1
ATOM 995 C CA . GLU A 1 161 ? 29.901 37.365 68.622 1.00 27.43 159 GLU A CA 1
ATOM 996 C C . GLU A 1 161 ? 29.444 37.938 69.942 1.00 25.66 159 GLU A C 1
ATOM 997 O O . GLU A 1 161 ? 30.205 38.611 70.630 1.00 20.51 159 GLU A O 1
ATOM 1003 N N . GLU A 1 162 ? 28.192 37.654 70.286 1.00 24.51 160 GLU A N 1
ATOM 1004 C CA . GLU A 1 162 ? 27.577 38.198 71.491 1.00 27.36 160 GLU A CA 1
ATOM 1005 C C . GLU A 1 162 ? 28.340 37.768 72.737 1.00 27.98 160 GLU A C 1
ATOM 1006 O O . GLU A 1 162 ? 28.693 38.595 73.577 1.00 19.86 160 GLU A O 1
ATOM 1012 N N . ALA A 1 163 ? 28.603 36.468 72.830 1.00 25.08 161 ALA A N 1
ATOM 1013 C CA . ALA A 1 163 ? 29.319 35.894 73.971 1.00 21.07 161 ALA A CA 1
ATOM 1014 C C . ALA A 1 163 ? 30.706 36.502 74.143 1.00 20.49 161 ALA A C 1
ATOM 1015 O O . ALA A 1 163 ? 31.207 36.598 75.256 1.00 20.01 161 ALA A O 1
ATOM 1017 N N . CYS A 1 164 ? 31.330 36.910 73.043 1.00 23.68 162 CYS A N 1
ATOM 1018 C CA . CYS A 1 164 ? 32.666 37.495 73.128 1.00 17.55 162 CYS A CA 1
ATOM 1019 C C . CYS A 1 164 ? 32.635 39.014 73.195 1.00 20.58 162 CYS A C 1
ATOM 1020 O O . CYS A 1 164 ? 33.648 39.670 72.977 1.00 20.50 162 CYS A O 1
ATOM 1023 N N . SER A 1 165 ? 31.478 39.574 73.509 1.00 21.63 163 SER A N 1
ATOM 1024 C CA . SER A 1 165 ? 31.412 41.004 73.777 1.00 23.84 163 SER A CA 1
ATOM 1025 C C . SER A 1 165 ? 32.256 41.274 75.017 1.00 27.44 163 SER A C 1
ATOM 1026 O O . SER A 1 165 ? 32.224 40.499 75.978 1.00 27.22 163 SER A O 1
ATOM 1029 N N . PRO A 1 166 ? 33.026 42.367 74.995 1.00 32.63 164 PRO A N 1
ATOM 1030 C CA . PRO A 1 166 ? 33.878 42.780 76.112 1.00 32.05 164 PRO A CA 1
ATOM 1031 C C . PRO A 1 166 ? 33.146 42.708 77.439 1.00 30.90 164 PRO A C 1
ATOM 1032 O O . PRO A 1 166 ? 33.637 42.061 78.367 1.00 31.01 164 PRO A O 1
ATOM 1036 N N . ARG A 1 167 ? 31.982 43.351 77.507 1.00 29.16 165 ARG A N 1
ATOM 1037 C CA . ARG A 1 167 ? 31.204 43.422 78.732 1.00 25.98 165 ARG A CA 1
ATOM 1038 C C . ARG A 1 167 ? 30.856 42.042 79.238 1.00 27.16 165 ARG A C 1
ATOM 1039 O O . ARG A 1 167 ? 30.865 41.780 80.447 1.00 28.66 165 ARG A O 1
ATOM 1047 N N . ILE A 1 168 ? 30.547 41.155 78.301 1.00 24.62 166 ILE A N 1
ATOM 1048 C CA . ILE A 1 168 ? 30.194 39.797 78.663 1.00 22.07 166 ILE A CA 1
ATOM 1049 C C . ILE A 1 168 ? 31.371 39.099 79.305 1.00 20.98 166 ILE A C 1
ATOM 1050 O O . ILE A 1 168 ? 31.279 38.626 80.431 1.00 18.02 166 ILE A O 1
ATOM 1055 N N . LEU A 1 169 ? 32.483 39.050 78.586 1.00 22.00 167 LEU A N 1
ATOM 1056 C CA . LEU A 1 169 ? 33.666 38.373 79.077 1.00 23.84 167 LEU A CA 1
ATOM 1057 C C . LEU A 1 169 ? 34.172 39.030 80.346 1.00 24.11 167 LEU A C 1
ATOM 1058 O O . LEU A 1 169 ? 34.736 38.361 81.210 1.00 20.17 167 LEU A O 1
ATOM 1063 N N . ALA A 1 170 ? 33.964 40.342 80.450 1.00 27.14 168 ALA A N 1
ATOM 1064 C CA . ALA A 1 170 ? 34.306 41.068 81.659 1.00 18.75 168 ALA A CA 1
ATOM 1065 C C . ALA A 1 170 ? 33.598 40.434 82.842 1.00 24.97 168 ALA A C 1
ATOM 1066 O O . ALA A 1 170 ? 34.170 40.298 83.918 1.00 24.96 168 ALA A O 1
ATOM 1068 N N . HIS A 1 171 ? 32.351 40.031 82.629 1.00 18.14 169 HIS A N 1
ATOM 1069 C CA . HIS A 1 171 ? 31.529 39.515 83.708 1.00 17.87 169 HIS A CA 1
ATOM 1070 C C . HIS A 1 171 ? 31.984 38.146 84.215 1.00 19.58 169 HIS A C 1
ATOM 1071 O O . HIS A 1 171 ? 31.553 37.718 85.274 1.00 19.17 169 HIS A O 1
ATOM 1081 N N . GLN A 1 173 ? 34.577 35.017 85.607 1.00 13.27 171 GLN A N 1
ATOM 1082 C CA . GLN A 1 173 ? 35.475 35.010 86.753 1.00 18.81 171 GLN A CA 1
ATOM 1083 C C . GLN A 1 173 ? 36.516 33.929 86.617 1.00 20.12 171 GLN A C 1
ATOM 1084 O O . GLN A 1 173 ? 36.287 32.922 85.948 1.00 22.04 171 GLN A O 1
ATOM 1090 N N . GLY A 1 174 ? 37.651 34.135 87.275 1.00 17.99 172 GLY A N 1
ATOM 1091 C CA . GLY A 1 174 ? 38.674 33.119 87.349 1.00 17.17 172 GLY A CA 1
ATOM 1092 C C . GLY A 1 174 ? 39.181 32.658 85.998 1.00 18.91 172 GLY A C 1
ATOM 1093 O O . GLY A 1 174 ? 39.642 31.517 85.863 1.00 16.93 172 GLY A O 1
ATOM 1094 N N . GLY A 1 175 ? 39.089 33.534 85.000 1.00 17.82 173 GLY A N 1
ATOM 1095 C CA . GLY A 1 175 ? 39.576 33.223 83.669 1.00 19.65 173 GLY A CA 1
ATOM 1096 C C . GLY A 1 175 ? 38.648 32.392 82.801 1.00 19.35 173 GLY A C 1
ATOM 1097 O O . GLY A 1 175 ? 39.048 31.932 81.724 1.00 20.34 173 GLY A O 1
ATOM 1098 N N . GLN A 1 176 ? 37.413 32.197 83.254 1.00 10.75 174 GLN A N 1
ATOM 1099 C CA . GLN A 1 176 ? 36.429 31.457 82.476 1.00 10.33 174 GLN A CA 1
ATOM 1100 C C . GLN A 1 176 ? 36.109 32.125 81.146 1.00 14.37 174 GLN A C 1
ATOM 1101 O O . GLN A 1 176 ? 35.602 31.480 80.227 1.00 14.58 174 GLN A O 1
ATOM 1107 N N . ASP A 1 177 ? 36.393 33.419 81.037 1.00 11.72 175 ASP A N 1
ATOM 1108 C CA . ASP A 1 177 ? 36.215 34.084 79.756 1.00 12.73 175 ASP A CA 1
ATOM 1109 C C . ASP A 1 177 ? 37.171 33.458 78.757 1.00 12.61 175 ASP A C 1
ATOM 1110 O O . ASP A 1 177 ? 36.814 33.227 77.608 1.00 16.57 175 ASP A O 1
ATOM 1131 N N . LEU A 1 179 ? 38.489 30.363 79.002 1.00 12.63 177 LEU A N 1
ATOM 1132 C CA . LEU A 1 179 ? 38.053 28.987 78.787 1.00 13.28 177 LEU A CA 1
ATOM 1133 C C . LEU A 1 179 ? 36.926 28.972 77.756 1.00 13.95 177 LEU A C 1
ATOM 1134 O O . LEU A 1 179 ? 36.850 28.077 76.907 1.00 13.01 177 LEU A O 1
ATOM 1139 N N . LEU A 1 180 ? 36.072 29.988 77.809 1.00 9.87 178 LEU A N 1
ATOM 1140 C CA . LEU A 1 180 ? 35.006 30.116 76.831 1.00 12.96 178 LEU A CA 1
ATOM 1141 C C . LEU A 1 180 ? 35.578 30.301 75.416 1.00 13.59 178 LEU A C 1
ATOM 1142 O O . LEU A 1 180 ? 35.092 29.705 74.451 1.00 15.84 178 LEU A O 1
ATOM 1147 N N . LYS A 1 181 ? 36.624 31.111 75.304 1.00 14.28 179 LYS A N 1
ATOM 1148 C CA . LYS A 1 181 ? 37.268 31.345 74.017 1.00 15.98 179 LYS A CA 1
ATOM 1149 C C . LYS A 1 181 ? 37.957 30.097 73.498 1.00 14.06 179 LYS A C 1
ATOM 1150 O O . LYS A 1 181 ? 37.928 29.803 72.303 1.00 13.68 179 LYS A O 1
ATOM 1156 N N . GLN A 1 182 ? 38.605 29.380 74.398 1.00 10.15 180 GLN A N 1
ATOM 1157 C CA . GLN A 1 182 ? 39.169 28.090 74.039 1.00 15.94 180 GLN A CA 1
ATOM 1158 C C . GLN A 1 182 ? 38.079 27.156 73.534 1.00 14.01 180 GLN A C 1
ATOM 1159 O O . GLN A 1 182 ? 38.298 26.397 72.608 1.00 11.99 180 GLN A O 1
ATOM 1165 N N . ALA A 1 183 ? 36.894 27.233 74.135 1.00 16.56 181 ALA A N 1
ATOM 1166 C CA . ALA A 1 183 ? 35.795 26.342 73.765 1.00 15.08 181 ALA A CA 1
ATOM 1167 C C . ALA A 1 183 ? 35.284 26.686 72.373 1.00 14.04 181 ALA A C 1
ATOM 1168 O O . ALA A 1 183 ? 35.050 25.800 71.546 1.00 9.59 181 ALA A O 1
ATOM 1170 N N . LEU A 1 184 ? 35.134 27.981 72.120 1.00 10.44 182 LEU A N 1
ATOM 1171 C CA . LEU A 1 184 ? 34.743 28.476 70.809 1.00 14.54 182 LEU A CA 1
ATOM 1172 C C . LEU A 1 184 ? 35.806 28.185 69.767 1.00 17.39 182 LEU A C 1
ATOM 1173 O O . LEU A 1 184 ? 35.489 27.834 68.631 1.00 19.78 182 LEU A O 1
ATOM 1178 N N . ALA A 1 185 ? 37.065 28.370 70.151 1.00 18.17 183 ALA A N 1
ATOM 1179 C CA . ALA A 1 185 ? 38.175 28.033 69.278 1.00 11.42 183 ALA A CA 1
ATOM 1180 C C . ALA A 1 185 ? 38.063 26.559 68.899 1.00 11.28 183 ALA A C 1
ATOM 1181 O O . ALA A 1 185 ? 38.094 26.219 67.732 1.00 11.31 183 ALA A O 1
ATOM 1183 N N . HIS A 1 186 ? 37.915 25.691 69.899 1.00 11.09 184 HIS A N 1
ATOM 1184 C CA . HIS A 1 186 ? 37.809 24.248 69.647 1.00 9.79 184 HIS A CA 1
ATOM 1185 C C . HIS A 1 186 ? 36.697 23.946 68.652 1.00 15.30 184 HIS A C 1
ATOM 1186 O O . HIS A 1 186 ? 36.862 23.118 67.765 1.00 15.76 184 HIS A O 1
ATOM 1193 N N . ALA A 1 187 ? 35.565 24.632 68.803 1.00 10.25 185 ALA A N 1
ATOM 1194 C CA . ALA A 1 187 ? 34.400 24.421 67.937 1.00 10.78 185 ALA A CA 1
ATOM 1195 C C . ALA A 1 187 ? 34.563 25.065 66.556 1.00 18.86 185 ALA A C 1
ATOM 1196 O O . ALA A 1 187 ? 33.735 24.887 65.667 1.00 22.83 185 ALA A O 1
ATOM 1198 N N . GLY A 1 188 ? 35.639 25.815 66.382 1.00 12.08 186 GLY A N 1
ATOM 1199 C CA . GLY A 1 188 ? 35.858 26.533 65.144 1.00 28.06 186 GLY A CA 1
ATOM 1200 C C . GLY A 1 188 ? 34.893 27.691 64.997 1.00 27.82 186 GLY A C 1
ATOM 1201 O O . GLY A 1 188 ? 34.426 27.987 63.901 1.00 15.00 186 GLY A O 1
ATOM 1202 N N . ARG A 1 189 ? 34.593 28.354 66.105 1.00 13.73 187 ARG A N 1
ATOM 1203 C CA . ARG A 1 189 ? 33.632 29.441 66.081 1.00 17.64 187 ARG A CA 1
ATOM 1204 C C . ARG A 1 189 ? 34.086 30.605 66.949 1.00 18.33 187 ARG A C 1
ATOM 1205 O O . ARG A 1 189 ? 33.266 31.364 67.456 1.00 18.09 187 ARG A O 1
ATOM 1213 N N . LEU A 1 190 ? 35.391 30.744 67.132 1.00 16.36 188 LEU A N 1
ATOM 1214 C CA . LEU A 1 190 ? 35.902 31.917 67.834 1.00 18.67 188 LEU A CA 1
ATOM 1215 C C . LEU A 1 190 ? 35.794 33.127 66.905 1.00 16.22 188 LEU A C 1
ATOM 1216 O O . LEU A 1 190 ? 36.249 33.067 65.774 1.00 16.80 188 LEU A O 1
ATOM 1221 N N . PRO A 1 191 ? 35.171 34.223 67.371 1.00 18.79 189 PRO A N 1
ATOM 1222 C CA . PRO A 1 191 ? 34.958 35.400 66.515 1.00 18.43 189 PRO A CA 1
ATOM 1223 C C . PRO A 1 191 ? 36.225 36.150 66.146 1.00 26.03 189 PRO A C 1
ATOM 1224 O O . PRO A 1 191 ? 37.104 36.334 66.988 1.00 25.49 189 PRO A O 1
ATOM 1228 N N . ASP A 1 192 ? 36.304 36.605 64.903 1.00 29.63 190 ASP A N 1
ATOM 1229 C CA . ASP A 1 192 ? 37.367 37.506 64.512 1.00 33.38 190 ASP A CA 1
ATOM 1230 C C . ASP A 1 192 ? 37.251 38.750 65.389 1.00 35.61 190 ASP A C 1
ATOM 1231 O O . ASP A 1 192 ? 38.174 39.091 66.142 1.00 36.92 190 ASP A O 1
ATOM 1236 N N . LEU A 1 193 ? 36.096 39.407 65.308 1.00 33.82 191 LEU A N 1
ATOM 1237 C CA . LEU A 1 193 ? 35.804 40.544 66.165 1.00 32.44 191 LEU A CA 1
ATOM 1238 C C . LEU A 1 193 ? 34.601 40.249 67.043 1.00 32.81 191 LEU A C 1
ATOM 1239 O O . LEU A 1 193 ? 34.718 39.584 68.068 1.00 30.48 191 LEU A O 1
ATOM 1244 N N . SER B 1 35 ? 40.565 8.413 100.502 1.00 55.48 33 SER B N 1
ATOM 1245 C CA . SER B 1 35 ? 39.588 8.376 101.585 1.00 56.58 33 SER B CA 1
ATOM 1246 C C . SER B 1 35 ? 38.241 8.985 101.187 1.00 52.69 33 SER B C 1
ATOM 1247 O O . SER B 1 35 ? 37.205 8.321 101.254 1.00 53.34 33 SER B O 1
ATOM 1250 N N . LEU B 1 36 ? 38.257 10.246 100.770 1.00 46.46 34 LEU B N 1
ATOM 1251 C CA . LEU B 1 36 ? 37.008 10.974 100.556 1.00 44.37 34 LEU B CA 1
ATOM 1252 C C . LEU B 1 36 ? 36.995 11.878 99.319 1.00 37.27 34 LEU B C 1
ATOM 1253 O O . LEU B 1 36 ? 35.945 12.389 98.929 1.00 37.21 34 LEU B O 1
ATOM 1258 N N . LEU B 1 37 ? 38.161 12.094 98.722 1.00 31.04 35 LEU B N 1
ATOM 1259 C CA . LEU B 1 37 ? 38.264 12.880 97.500 1.00 28.27 35 LEU B CA 1
ATOM 1260 C C . LEU B 1 37 ? 38.844 12.011 96.406 1.00 21.80 35 LEU B C 1
ATOM 1261 O O . LEU B 1 37 ? 39.638 11.120 96.681 1.00 15.70 35 LEU B O 1
ATOM 1266 N N . PRO B 1 38 ? 38.439 12.260 95.159 1.00 14.54 36 PRO B N 1
ATOM 1267 C CA . PRO B 1 38 ? 39.171 11.623 94.067 1.00 13.20 36 PRO B CA 1
ATOM 1268 C C . PRO B 1 38 ? 40.472 12.382 93.853 1.00 20.59 36 PRO B C 1
ATOM 1269 O O . PRO B 1 38 ? 40.526 13.581 94.125 1.00 26.41 36 PRO B O 1
ATOM 1273 N N . LEU B 1 39 ? 41.504 11.690 93.394 1.00 14.91 37 LEU B N 1
ATOM 1274 C CA . LEU B 1 39 ? 42.827 12.269 93.254 1.00 13.56 37 LEU B CA 1
ATOM 1275 C C . LEU B 1 39 ? 43.121 12.596 91.806 1.00 13.69 37 LEU B C 1
ATOM 1276 O O . LEU B 1 39 ? 42.856 11.783 90.911 1.00 12.81 37 LEU B O 1
ATOM 1281 N N . VAL B 1 40 ? 43.690 13.783 91.595 1.00 9.15 38 VAL B N 1
ATOM 1282 C CA . VAL B 1 40 ? 44.246 14.168 90.302 1.00 9.78 38 VAL B CA 1
ATOM 1283 C C . VAL B 1 40 ? 45.519 13.369 90.029 1.00 11.34 38 VAL B C 1
ATOM 1284 O O . VAL B 1 40 ? 46.453 13.383 90.827 1.00 8.90 38 VAL B O 1
ATOM 1288 N N . TYR B 1 41 ? 45.549 12.683 88.895 1.00 7.04 39 TYR B N 1
ATOM 1289 C CA . TYR B 1 41 ? 46.679 11.859 88.503 1.00 13.23 39 TYR B CA 1
ATOM 1290 C C . TYR B 1 41 ? 47.044 12.182 87.057 1.00 15.08 39 TYR B C 1
ATOM 1291 O O . TYR B 1 41 ? 46.246 12.776 86.337 1.00 15.97 39 TYR B O 1
ATOM 1300 N N . VAL B 1 42 ? 48.248 11.796 86.645 1.00 11.15 40 VAL B N 1
ATOM 1301 C CA . VAL B 1 42 ? 48.587 11.723 85.233 1.00 10.65 40 VAL B CA 1
ATOM 1302 C C . VAL B 1 42 ? 49.126 10.330 84.952 1.00 11.53 40 VAL B C 1
ATOM 1303 O O . VAL B 1 42 ? 49.651 9.670 85.851 1.00 12.77 40 VAL B O 1
ATOM 1307 N N . ASP B 1 43 ? 48.961 9.881 83.715 1.00 5.10 41 ASP B N 1
ATOM 1308 C CA . ASP B 1 43 ? 49.606 8.665 83.242 1.00 6.68 41 ASP B CA 1
ATOM 1309 C C . ASP B 1 43 ? 50.389 9.065 82.011 1.00 9.04 41 ASP B C 1
ATOM 1310 O O . ASP B 1 43 ? 49.831 9.655 81.084 1.00 12.10 41 ASP B O 1
ATOM 1315 N N . ALA B 1 44 ? 51.682 8.782 82.009 1.00 8.76 42 ALA B N 1
ATOM 1316 C CA . ALA B 1 44 ? 52.489 9.121 80.853 1.00 10.79 42 ALA B CA 1
ATOM 1317 C C . ALA B 1 44 ? 52.887 7.839 80.155 1.00 10.94 42 ALA B C 1
ATOM 1318 O O . ALA B 1 44 ? 53.396 6.921 80.794 1.00 14.29 42 ALA B O 1
ATOM 1320 N N . VAL B 1 45 ? 52.645 7.775 78.847 1.00 12.92 43 VAL B N 1
ATOM 1321 C CA . VAL B 1 45 ? 53.086 6.630 78.042 1.00 13.09 43 VAL B CA 1
ATOM 1322 C C . VAL B 1 45 ? 54.352 6.993 77.261 1.00 12.99 43 VAL B C 1
ATOM 1323 O O . VAL B 1 45 ? 54.287 7.704 76.258 1.00 15.79 43 VAL B O 1
ATOM 1327 N N . PRO B 1 46 ? 55.515 6.524 77.740 1.00 9.95 44 PRO B N 1
ATOM 1328 C CA . PRO B 1 46 ? 56.754 6.891 77.054 1.00 9.59 44 PRO B CA 1
ATOM 1329 C C . PRO B 1 46 ? 56.871 6.157 75.730 1.00 11.62 44 PRO B C 1
ATOM 1330 O O . PRO B 1 46 ? 56.500 4.979 75.636 1.00 11.64 44 PRO B O 1
ATOM 1334 N N . VAL B 1 47 ? 57.376 6.843 74.710 1.00 12.93 45 VAL B N 1
ATOM 1335 C CA . VAL B 1 47 ? 57.565 6.204 73.417 1.00 9.43 45 VAL B CA 1
ATOM 1336 C C . VAL B 1 47 ? 58.810 6.684 72.701 1.00 10.35 45 VAL B C 1
ATOM 1337 O O . VAL B 1 47 ? 59.244 7.824 72.864 1.00 12.19 45 VAL B O 1
ATOM 1341 N N . ARG B 1 48 ? 59.394 5.782 71.926 1.00 11.33 46 ARG B N 1
ATOM 1342 C CA . ARG B 1 48 ? 60.368 6.148 70.909 1.00 15.35 46 ARG B CA 1
ATOM 1343 C C . ARG B 1 48 ? 59.609 6.407 69.629 1.00 12.81 46 ARG B C 1
ATOM 1344 O O . ARG B 1 48 ? 58.886 5.533 69.149 1.00 12.94 46 ARG B O 1
ATOM 1352 N N . VAL B 1 49 ? 59.759 7.602 69.079 1.00 13.10 47 VAL B N 1
ATOM 1353 C CA . VAL B 1 49 ? 59.147 7.911 67.792 1.00 18.59 47 VAL B CA 1
ATOM 1354 C C . VAL B 1 49 ? 60.223 8.067 66.720 1.00 21.68 47 VAL B C 1
ATOM 1355 O O . VAL B 1 49 ? 61.360 8.438 67.025 1.00 20.32 47 VAL B O 1
ATOM 1359 N N . ASP B 1 50 ? 59.879 7.778 65.466 1.00 18.34 48 ASP B N 1
ATOM 1360 C CA . ASP B 1 50 ? 60.820 8.046 64.387 1.00 18.15 48 ASP B CA 1
ATOM 1361 C C . ASP B 1 50 ? 60.795 9.512 63.940 1.00 18.56 48 ASP B C 1
ATOM 1362 O O . ASP B 1 50 ? 60.196 10.371 64.603 1.00 17.69 48 ASP B O 1
ATOM 1367 N N . GLU B 1 51 ? 61.448 9.780 62.813 1.00 20.36 49 GLU B N 1
ATOM 1368 C CA . GLU B 1 51 ? 61.590 11.130 62.279 1.00 24.88 49 GLU B CA 1
ATOM 1369 C C . GLU B 1 51 ? 60.233 11.789 62.074 1.00 23.25 49 GLU B C 1
ATOM 1370 O O . GLU B 1 51 ? 60.080 12.993 62.286 1.00 20.36 49 GLU B O 1
ATOM 1376 N N . SER B 1 52 ? 59.249 10.986 61.671 1.00 23.11 50 SER B N 1
ATOM 1377 C CA . SER B 1 52 ? 57.903 11.490 61.362 1.00 24.03 50 SER B CA 1
ATOM 1378 C C . SER B 1 52 ? 56.944 11.396 62.542 1.00 21.66 50 SER B C 1
ATOM 1379 O O . SER B 1 52 ? 55.731 11.463 62.360 1.00 22.02 50 SER B O 1
ATOM 1382 N N . GLY B 1 53 ? 57.489 11.245 63.744 1.00 16.77 51 GLY B N 1
ATOM 1383 C CA . GLY B 1 53 ? 56.685 11.163 64.950 1.00 15.01 51 GLY B CA 1
ATOM 1384 C C . GLY B 1 53 ? 55.910 9.875 65.114 1.00 16.95 51 GLY B C 1
ATOM 1385 O O . GLY B 1 53 ? 55.064 9.784 65.975 1.00 13.93 51 GLY B O 1
ATOM 1386 N N . ASP B 1 54 ? 56.208 8.879 64.291 1.00 18.35 52 ASP B N 1
ATOM 1387 C CA . ASP B 1 54 ? 55.485 7.617 64.317 1.00 21.84 52 ASP B CA 1
ATOM 1388 C C . ASP B 1 54 ? 56.019 6.753 65.451 1.00 20.36 52 ASP B C 1
ATOM 1389 O O . ASP B 1 54 ? 57.230 6.590 65.605 1.00 20.68 52 ASP B O 1
ATOM 1394 N N . VAL B 1 55 ? 55.123 6.208 66.261 1.00 13.52 53 VAL B N 1
ATOM 1395 C CA . VAL B 1 55 ? 55.537 5.422 67.413 1.00 12.82 53 VAL B CA 1
ATOM 1396 C C . VAL B 1 55 ? 56.137 4.101 66.978 1.00 13.88 53 VAL B C 1
ATOM 1397 O O . VAL B 1 55 ? 55.468 3.293 66.338 1.00 14.54 53 VAL B O 1
ATOM 1401 N N . ILE B 1 56 ? 57.395 3.884 67.344 1.00 18.51 54 ILE B N 1
ATOM 1402 C CA . ILE B 1 56 ? 58.081 2.649 66.990 1.00 17.06 54 ILE B CA 1
ATOM 1403 C C . ILE B 1 56 ? 58.204 1.748 68.207 1.00 16.31 54 ILE B C 1
ATOM 1404 O O . ILE B 1 56 ? 58.075 0.527 68.099 1.00 16.41 54 ILE B O 1
ATOM 1409 N N . GLN B 1 57 ? 58.457 2.362 69.364 1.00 15.58 55 GLN B N 1
ATOM 1410 C CA . GLN B 1 57 ? 58.556 1.626 70.625 1.00 15.83 55 GLN B CA 1
ATOM 1411 C C . GLN B 1 57 ? 57.860 2.305 71.801 1.00 13.32 55 GLN B C 1
ATOM 1412 O O . GLN B 1 57 ? 57.855 3.538 71.912 1.00 12.31 55 GLN B O 1
ATOM 1418 N N . VAL B 1 58 ? 57.278 1.497 72.680 1.00 11.51 56 VAL B N 1
ATOM 1419 C CA . VAL B 1 58 ? 56.798 2.014 73.959 1.00 18.55 56 VAL B CA 1
ATOM 1420 C C . VAL B 1 58 ? 57.640 1.411 75.074 1.00 18.64 56 VAL B C 1
ATOM 1421 O O . VAL B 1 58 ? 58.133 0.285 74.956 1.00 11.63 56 VAL B O 1
ATOM 1425 N N . GLY B 1 59 ? 57.828 2.162 76.150 1.00 14.37 57 GLY B N 1
ATOM 1426 C CA . GLY B 1 59 ? 58.633 1.658 77.247 1.00 13.14 57 GLY B CA 1
ATOM 1427 C C . GLY B 1 59 ? 57.742 1.260 78.401 1.00 10.11 57 GLY B C 1
ATOM 1428 O O . GLY B 1 59 ? 56.783 1.964 78.702 1.00 9.62 57 GLY B O 1
ATOM 1429 N N . LEU B 1 60 ? 58.039 0.138 79.045 1.00 13.95 58 LEU B N 1
ATOM 1430 C CA . LEU B 1 60 ? 57.240 -0.308 80.185 1.00 13.39 58 LEU B CA 1
ATOM 1431 C C . LEU B 1 60 ? 58.126 -0.596 81.365 1.00 12.91 58 LEU B C 1
ATOM 1432 O O . LEU B 1 60 ? 59.119 -1.295 81.249 1.00 17.54 58 LEU B O 1
ATOM 1437 N N . LEU B 1 61 ? 57.753 -0.050 82.508 1.00 12.45 59 LEU B N 1
ATOM 1438 C CA . LEU B 1 61 ? 58.570 -0.172 83.693 1.00 13.68 59 LEU B CA 1
ATOM 1439 C C . LEU B 1 61 ? 58.255 -1.475 84.419 1.00 15.28 59 LEU B C 1
ATOM 1440 O O . LEU B 1 61 ? 57.114 -1.727 84.782 1.00 12.57 59 LEU B O 1
ATOM 1445 N N . LEU B 1 62 ? 59.261 -2.315 84.622 1.00 14.00 60 LEU B N 1
ATOM 1446 C CA . LEU B 1 62 ? 59.047 -3.551 85.365 1.00 17.20 60 LEU B CA 1
ATOM 1447 C C . LEU B 1 62 ? 59.315 -3.319 86.849 1.00 20.35 60 LEU B C 1
ATOM 1448 O O . LEU B 1 62 ? 60.408 -2.894 87.231 1.00 22.73 60 LEU B O 1
ATOM 1453 N N . ARG B 1 63 ? 58.319 -3.578 87.689 1.00 18.10 61 ARG B N 1
ATOM 1454 C CA . ARG B 1 63 ? 58.517 -3.456 89.130 1.00 18.98 61 ARG B CA 1
ATOM 1455 C C . ARG B 1 63 ? 57.746 -4.528 89.863 1.00 21.68 61 ARG B C 1
ATOM 1456 O O . ARG B 1 63 ? 57.023 -5.307 89.250 1.00 22.33 61 ARG B O 1
ATOM 1464 N N . ALA B 1 64 ? 57.905 -4.575 91.177 1.00 23.89 62 ALA B N 1
ATOM 1465 C CA . ALA B 1 64 ? 57.154 -5.538 91.961 1.00 30.62 62 ALA B CA 1
ATOM 1466 C C . ALA B 1 64 ? 55.937 -4.898 92.639 1.00 34.62 62 ALA B C 1
ATOM 1467 O O . ALA B 1 64 ? 55.942 -3.710 93.009 1.00 30.41 62 ALA B O 1
ATOM 1469 N N . THR B 1 65 ? 54.895 -5.712 92.779 1.00 37.71 63 THR B N 1
ATOM 1470 C CA . THR B 1 65 ? 53.724 -5.383 93.578 1.00 39.71 63 THR B CA 1
ATOM 1471 C C . THR B 1 65 ? 54.066 -5.529 95.060 1.00 44.77 63 THR B C 1
ATOM 1472 O O . THR B 1 65 ? 55.148 -6.007 95.403 1.00 43.84 63 THR B O 1
ATOM 1476 N N . GLU B 1 66 ? 53.143 -5.134 95.935 1.00 49.29 64 GLU B N 1
ATOM 1477 C CA . GLU B 1 66 ? 53.327 -5.332 97.370 1.00 52.14 64 GLU B CA 1
ATOM 1478 C C . GLU B 1 66 ? 53.422 -6.822 97.693 1.00 52.03 64 GLU B C 1
ATOM 1479 O O . GLU B 1 66 ? 54.055 -7.214 98.673 1.00 56.80 64 GLU B O 1
ATOM 1485 N N . SER B 1 67 ? 52.796 -7.658 96.869 1.00 48.07 65 SER B N 1
ATOM 1486 C CA . SER B 1 67 ? 52.853 -9.099 97.078 1.00 47.61 65 SER B CA 1
ATOM 1487 C C . SER B 1 67 ? 54.175 -9.634 96.556 1.00 45.74 65 SER B C 1
ATOM 1488 O O . SER B 1 67 ? 54.459 -10.838 96.636 1.00 46.84 65 SER B O 1
ATOM 1491 N N . GLY B 1 68 ? 54.981 -8.723 96.019 1.00 39.50 66 GLY B N 1
ATOM 1492 C CA . GLY B 1 68 ? 56.266 -9.078 95.459 1.00 38.68 66 GLY B CA 1
ATOM 1493 C C . GLY B 1 68 ? 56.085 -9.743 94.116 1.00 37.77 66 GLY B C 1
ATOM 1494 O O . GLY B 1 68 ? 56.960 -10.469 93.639 1.00 39.73 66 GLY B O 1
ATOM 1495 N N . HIS B 1 69 ? 54.938 -9.506 93.498 1.00 35.16 67 HIS B N 1
ATOM 1496 C CA . HIS B 1 69 ? 54.692 -10.092 92.192 1.00 31.27 67 HIS B CA 1
ATOM 1497 C C . HIS B 1 69 ? 55.100 -9.125 91.107 1.00 27.83 67 HIS B C 1
ATOM 1498 O O . HIS B 1 69 ? 55.197 -7.924 91.349 1.00 24.55 67 HIS B O 1
ATOM 1529 N N . ARG B 1 72 ? 54.237 -4.730 85.031 1.00 18.49 70 ARG B N 1
ATOM 1530 C CA . ARG B 1 72 ? 54.713 -3.743 84.092 1.00 16.07 70 ARG B CA 1
ATOM 1531 C C . ARG B 1 72 ? 53.857 -2.518 84.363 1.00 16.54 70 ARG B C 1
ATOM 1532 O O . ARG B 1 72 ? 52.721 -2.660 84.811 1.00 15.58 70 ARG B O 1
ATOM 1540 N N . ALA B 1 73 ? 54.394 -1.327 84.119 1.00 13.00 71 ALA B N 1
ATOM 1541 C CA . ALA B 1 73 ? 53.707 -0.096 84.513 1.00 13.82 71 ALA B CA 1
ATOM 1542 C C . ALA B 1 73 ? 53.956 1.055 83.558 1.00 10.77 71 ALA B C 1
ATOM 1543 O O . ALA B 1 73 ? 54.948 1.061 82.847 1.00 10.07 71 ALA B O 1
ATOM 1545 N N . LEU B 1 74 ? 53.052 2.029 83.572 1.00 16.13 72 LEU B N 1
ATOM 1546 C CA . LEU B 1 74 ? 53.260 3.287 82.883 1.00 13.96 72 LEU B CA 1
ATOM 1547 C C . LEU B 1 74 ? 53.934 4.265 83.828 1.00 14.26 72 LEU B C 1
ATOM 1548 O O . LEU B 1 74 ? 54.168 3.965 85.004 1.00 14.15 72 LEU B O 1
ATOM 1553 N N . VAL B 1 75 ? 54.235 5.446 83.311 1.00 13.62 73 VAL B N 1
ATOM 1554 C CA . VAL B 1 75 ? 54.733 6.517 84.147 1.00 12.28 73 VAL B CA 1
ATOM 1555 C C . VAL B 1 75 ? 53.526 7.201 84.783 1.00 11.76 73 VAL B C 1
ATOM 1556 O O . VAL B 1 75 ? 52.774 7.902 84.112 1.00 9.87 73 VAL B O 1
ATOM 1560 N N . SER B 1 76 ? 53.356 6.984 86.084 1.00 12.72 74 SER B N 1
ATOM 1561 C CA . SER B 1 76 ? 52.117 7.328 86.768 1.00 11.41 74 SER B CA 1
ATOM 1562 C C . SER B 1 76 ? 52.308 7.906 88.170 1.00 13.31 74 SER B C 1
ATOM 1563 O O . SER B 1 76 ? 53.152 7.440 88.936 1.00 17.97 74 SER B O 1
ATOM 1566 N N . GLY B 1 77 ? 51.481 8.890 88.514 1.00 11.22 75 GLY B N 1
ATOM 1567 C CA . GLY B 1 77 ? 51.492 9.456 89.853 1.00 11.18 75 GLY B CA 1
ATOM 1568 C C . GLY B 1 77 ? 50.619 10.681 90.056 1.00 10.45 75 GLY B C 1
ATOM 1569 O O . GLY B 1 77 ? 49.976 11.185 89.127 1.00 9.04 75 GLY B O 1
ATOM 1570 N N . ARG B 1 78 ? 50.611 11.156 91.293 1.00 10.81 76 ARG B N 1
ATOM 1571 C CA . ARG B 1 78 ? 49.811 12.289 91.724 1.00 14.56 76 ARG B CA 1
ATOM 1572 C C . ARG B 1 78 ? 50.257 13.584 91.083 1.00 8.41 76 ARG B C 1
ATOM 1573 O O . ARG B 1 78 ? 51.431 13.761 90.825 1.00 11.13 76 ARG B O 1
ATOM 1581 N N . VAL B 1 79 ? 49.329 14.504 90.867 1.00 10.10 77 VAL B N 1
ATOM 1582 C CA . VAL B 1 79 ? 49.705 15.901 90.664 1.00 9.15 77 VAL B CA 1
ATOM 1583 C C . VAL B 1 79 ? 49.636 16.543 92.029 1.00 9.32 77 VAL B C 1
ATOM 1584 O O . VAL B 1 79 ? 48.662 16.371 92.747 1.00 9.50 77 VAL B O 1
ATOM 1596 N N . TYR B 1 81 ? 49.585 19.557 95.033 1.00 9.10 79 TYR B N 1
ATOM 1597 C CA . TYR B 1 81 ? 48.852 20.793 95.227 1.00 8.54 79 TYR B CA 1
ATOM 1598 C C . TYR B 1 81 ? 49.718 21.915 94.681 1.00 8.30 79 TYR B C 1
ATOM 1599 O O . TYR B 1 81 ? 50.932 21.933 94.886 1.00 9.65 79 TYR B O 1
ATOM 1608 N N . HIS B 1 82 ? 49.093 22.809 93.928 1.00 7.78 80 HIS B N 1
ATOM 1609 C CA . HIS B 1 82 ? 49.764 23.964 93.351 1.00 12.14 80 HIS B CA 1
ATOM 1610 C C . HIS B 1 82 ? 50.833 23.596 92.303 1.00 14.36 80 HIS B C 1
ATOM 1611 O O . HIS B 1 82 ? 51.680 24.423 91.985 1.00 16.42 80 HIS B O 1
ATOM 1618 N N . GLU B 1 83 ? 50.780 22.376 91.759 1.00 7.65 81 GLU B N 1
ATOM 1619 C CA . GLU B 1 83 ? 51.675 21.977 90.669 1.00 7.66 81 GLU B CA 1
ATOM 1620 C C . GLU B 1 83 ? 50.906 21.924 89.348 1.00 7.13 81 GLU B C 1
ATOM 1621 O O . GLU B 1 83 ? 49.771 21.443 89.316 1.00 6.85 81 GLU B O 1
ATOM 1627 N N . ARG B 1 84 ? 51.518 22.382 88.256 1.00 8.25 82 ARG B N 1
ATOM 1628 C CA . ARG B 1 84 ? 50.908 22.222 86.930 1.00 8.66 82 ARG B CA 1
ATOM 1629 C C . ARG B 1 84 ? 50.994 20.781 86.433 1.00 9.85 82 ARG B C 1
ATOM 1630 O O . ARG B 1 84 ? 51.984 20.104 86.670 1.00 9.63 82 ARG B O 1
ATOM 1638 N N . VAL B 1 85 ? 49.928 20.322 85.775 1.00 8.05 83 VAL B N 1
ATOM 1639 C CA . VAL B 1 85 ? 49.894 19.012 85.137 1.00 7.84 83 VAL B CA 1
ATOM 1640 C C . VAL B 1 85 ? 51.106 18.720 84.254 1.00 7.43 83 VAL B C 1
ATOM 1641 O O . VAL B 1 85 ? 51.657 17.633 84.297 1.00 9.09 83 VAL B O 1
ATOM 1645 N N . ARG B 1 86 ? 51.507 19.685 83.436 1.00 8.36 84 ARG B N 1
ATOM 1646 C CA . ARG B 1 86 ? 52.648 19.461 82.556 1.00 10.83 84 ARG B CA 1
ATOM 1647 C C . ARG B 1 86 ? 53.927 19.400 83.385 1.00 10.72 84 ARG B C 1
ATOM 1648 O O . ARG B 1 86 ? 54.869 18.692 83.035 1.00 12.83 84 ARG B O 1
ATOM 1656 N N . ASP B 1 87 ? 53.947 20.106 84.512 1.0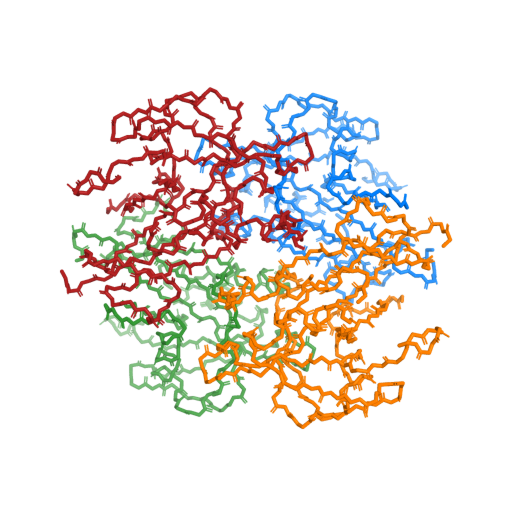0 10.39 85 ASP B N 1
ATOM 1657 C CA . ASP B 1 87 ? 55.102 20.044 85.412 1.00 9.84 85 ASP B CA 1
ATOM 1658 C C . ASP B 1 87 ? 55.157 18.710 86.133 1.00 7.64 85 ASP B C 1
ATOM 1659 O O . ASP B 1 87 ? 56.220 18.243 86.487 1.00 6.26 85 ASP B O 1
ATOM 1664 N N . ALA B 1 88 ? 53.992 18.124 86.373 1.00 6.46 86 ALA B N 1
ATOM 1665 C CA . ALA B 1 88 ? 53.929 16.806 87.005 1.00 6.66 86 ALA B CA 1
ATOM 1666 C C . ALA B 1 88 ? 54.388 15.735 86.022 1.00 5.54 86 ALA B C 1
ATOM 1667 O O . ALA B 1 88 ? 54.979 14.735 86.418 1.00 7.40 86 ALA B O 1
ATOM 1669 N N . LEU B 1 89 ? 54.108 15.941 84.740 1.00 6.71 87 LEU B N 1
ATOM 1670 C CA . LEU B 1 89 ? 54.563 15.000 83.718 1.00 8.19 87 LEU B CA 1
ATOM 1671 C C . LEU B 1 89 ? 56.088 15.001 83.708 1.00 11.26 87 LEU B C 1
ATOM 1672 O O . LEU B 1 89 ? 56.732 13.949 83.735 1.00 5.92 87 LEU B O 1
ATOM 1677 N N . VAL B 1 90 ? 56.658 16.201 83.695 1.00 8.75 88 VAL B N 1
ATOM 1678 C CA . VAL B 1 90 ? 58.098 16.366 83.753 1.00 7.79 88 VAL B CA 1
ATOM 1679 C C . VAL B 1 90 ? 58.673 15.668 84.987 1.00 8.97 88 VAL B C 1
ATOM 1680 O O . VAL B 1 90 ? 59.663 14.961 84.904 1.00 10.02 88 VAL B O 1
ATOM 1684 N N . ARG B 1 91 ? 58.023 15.850 86.129 1.00 8.70 89 ARG B N 1
ATOM 1685 C CA . ARG B 1 91 ? 58.537 15.331 87.388 1.00 6.07 89 ARG B CA 1
ATOM 1686 C C . ARG B 1 91 ? 58.443 13.811 87.487 1.00 6.94 89 ARG B C 1
ATOM 1687 O O . ARG B 1 91 ? 59.351 13.151 87.968 1.00 7.71 89 ARG B O 1
ATOM 1695 N N . HIS B 1 92 ? 57.332 13.248 87.046 1.00 9.27 90 HIS B N 1
ATOM 1696 C CA . HIS B 1 92 ? 57.164 11.806 87.172 1.00 13.03 90 HIS B CA 1
ATOM 1697 C C . HIS B 1 92 ? 58.043 11.101 86.162 1.00 12.24 90 HIS B C 1
ATOM 1698 O O . HIS B 1 92 ? 58.628 10.058 86.460 1.00 14.32 90 HIS B O 1
ATOM 1705 N N . ILE B 1 93 ? 58.141 11.687 84.972 1.00 8.49 91 ILE B N 1
ATOM 1706 C CA . ILE B 1 93 ? 59.038 11.164 83.943 1.00 9.84 91 ILE B CA 1
ATOM 1707 C C . ILE B 1 93 ? 60.453 11.048 84.483 1.00 9.21 91 ILE B C 1
ATOM 1708 O O . ILE B 1 93 ? 61.097 10.012 84.377 1.00 8.75 91 ILE B O 1
ATOM 1713 N N . GLU B 1 94 ? 60.933 12.136 85.065 1.00 12.06 92 GLU B N 1
ATOM 1714 C CA . GLU B 1 94 ? 62.273 12.158 85.619 1.00 14.82 92 GLU B CA 1
ATOM 1715 C C . GLU B 1 94 ? 62.372 11.190 86.813 1.00 6.80 92 GLU B C 1
ATOM 1716 O O . GLU B 1 94 ? 63.381 10.531 87.009 1.00 7.39 92 GLU B O 1
ATOM 1722 N N . LYS B 1 95 ? 61.306 11.110 87.599 1.00 12.01 93 LYS B N 1
ATOM 1723 C CA . LYS B 1 95 ? 61.245 10.234 88.759 1.00 13.46 93 LYS B CA 1
ATOM 1724 C C . LYS B 1 95 ? 61.423 8.783 88.337 1.00 13.89 93 LYS B C 1
ATOM 1725 O O . LYS B 1 95 ? 62.046 7.989 89.047 1.00 13.17 93 LYS B O 1
ATOM 1731 N N . ASP B 1 96 ? 60.899 8.444 87.167 1.00 12.47 94 ASP B N 1
ATOM 1732 C CA . ASP B 1 96 ? 60.952 7.058 86.705 1.00 15.24 94 ASP B CA 1
ATOM 1733 C C . ASP B 1 96 ? 62.075 6.801 85.698 1.00 11.93 94 ASP B C 1
ATOM 1734 O O . ASP B 1 96 ? 62.734 5.776 85.763 1.00 10.31 94 ASP B O 1
ATOM 1739 N N . LEU B 1 97 ? 62.292 7.740 84.772 1.00 11.57 95 LEU B N 1
ATOM 1740 C CA . LEU B 1 97 ? 63.206 7.497 83.644 1.00 12.68 95 LEU B CA 1
ATOM 1741 C C . LEU B 1 97 ? 64.604 8.138 83.754 1.00 13.12 95 LEU B C 1
ATOM 1742 O O . LEU B 1 97 ? 65.514 7.796 82.986 1.00 15.03 95 LEU B O 1
ATOM 1747 N N . GLY B 1 98 ? 64.777 9.062 84.693 1.00 9.51 96 GLY B N 1
ATOM 1748 C CA . GLY B 1 98 ? 66.062 9.729 84.846 1.00 7.75 96 GLY B CA 1
ATOM 1749 C C . GLY B 1 98 ? 66.095 11.205 84.458 1.00 15.29 96 GLY B C 1
ATOM 1750 O O . GLY B 1 98 ? 65.119 11.739 83.912 1.00 7.52 96 GLY B O 1
ATOM 1751 N N . PRO B 1 99 ? 67.225 11.873 84.750 1.00 11.67 97 PRO B N 1
ATOM 1752 C CA . PRO B 1 99 ? 67.413 13.302 84.484 1.00 11.55 97 PRO B CA 1
ATOM 1753 C C . PRO B 1 99 ? 67.627 13.627 83.020 1.00 8.29 97 PRO B C 1
ATOM 1754 O O . PRO B 1 99 ? 67.496 14.786 82.640 1.00 11.74 97 PRO B O 1
ATOM 1758 N N . VAL B 1 100 ? 67.945 12.636 82.203 1.00 8.41 98 VAL B N 1
ATOM 1759 C CA . VAL B 1 100 ? 68.254 12.934 80.813 1.00 8.62 98 VAL B CA 1
ATOM 1760 C C . VAL B 1 100 ? 67.393 12.212 79.782 1.00 15.43 98 VAL B C 1
ATOM 1761 O O . VAL B 1 100 ? 67.774 12.135 78.617 1.00 12.64 98 VAL B O 1
ATOM 1765 N N . ALA B 1 101 ? 66.228 11.718 80.203 1.00 14.06 99 ALA B N 1
ATOM 1766 C CA . ALA B 1 101 ? 65.264 11.077 79.301 1.00 12.48 99 ALA B CA 1
ATOM 1767 C C . ALA B 1 101 ? 64.786 12.023 78.198 1.00 12.04 99 ALA B C 1
ATOM 1768 O O . ALA B 1 101 ? 64.378 11.592 77.125 1.00 10.98 99 ALA B O 1
ATOM 1770 N N . LEU B 1 102 ? 64.834 13.316 78.488 1.00 14.40 100 LEU B N 1
ATOM 1771 C CA . LEU B 1 102 ? 64.427 14.351 77.541 1.00 13.71 100 LEU B CA 1
ATOM 1772 C C . LEU B 1 102 ? 63.035 14.096 76.978 1.00 15.78 100 LEU B C 1
ATOM 1773 O O . LEU B 1 102 ? 62.881 13.828 75.786 1.00 16.90 100 LEU B O 1
ATOM 1778 N N . PRO B 1 103 ? 62.010 14.182 77.837 1.00 15.66 101 PRO B N 1
ATOM 1779 C CA . PRO B 1 103 ? 60.637 13.912 77.402 1.00 14.43 101 PRO B CA 1
ATOM 1780 C C . PRO B 1 103 ? 60.141 15.010 76.485 1.00 15.85 101 PRO B C 1
ATOM 1781 O O . PRO B 1 103 ? 60.493 16.188 76.671 1.00 15.15 101 PRO B O 1
ATOM 1785 N N . SER B 1 104 ? 59.328 14.647 75.504 1.00 13.47 102 SER B N 1
ATOM 1786 C CA . SER B 1 104 ? 58.589 15.676 74.792 1.00 15.76 102 SER B CA 1
ATOM 1787 C C . SER B 1 104 ? 57.209 15.802 75.417 1.00 13.32 102 SER B C 1
ATOM 1788 O O . SER B 1 104 ? 56.295 15.052 75.078 1.00 9.25 102 SER B O 1
ATOM 1791 N N . ILE B 1 105 ? 57.077 16.738 76.355 1.00 13.68 103 ILE B N 1
ATOM 1792 C CA . ILE B 1 105 ? 55.793 16.974 76.994 1.00 9.01 103 ILE B CA 1
ATOM 1793 C C . ILE B 1 105 ? 54.900 17.721 76.020 1.00 12.33 103 ILE B C 1
ATOM 1794 O O . ILE B 1 105 ? 55.271 18.795 75.538 1.00 11.16 103 ILE B O 1
ATOM 1799 N N . PRO B 1 106 ? 53.705 17.164 75.749 1.00 13.00 104 PRO B N 1
ATOM 1800 C CA . PRO B 1 106 ? 52.777 17.727 74.766 1.00 14.31 104 PRO B CA 1
ATOM 1801 C C . PRO B 1 106 ? 52.488 19.202 75.023 1.00 11.83 104 PRO B C 1
ATOM 1802 O O . PRO B 1 106 ? 52.312 19.627 76.171 1.00 8.88 104 PRO B O 1
ATOM 1806 N N . ALA B 1 107 ? 52.445 19.976 73.948 1.00 11.05 105 ALA B N 1
ATOM 1807 C CA . ALA B 1 107 ? 52.204 21.409 74.060 1.00 11.47 105 ALA B CA 1
ATOM 1808 C C . ALA B 1 107 ? 50.805 21.659 74.611 1.00 10.16 105 ALA B C 1
ATOM 1809 O O . ALA B 1 107 ? 50.620 22.490 75.500 1.00 12.92 105 ALA B O 1
ATOM 1811 N N . SER B 1 108 ? 49.821 20.926 74.094 1.00 9.13 106 SER B N 1
ATOM 1812 C CA . SER B 1 108 ? 48.433 21.079 74.545 1.00 10.83 106 SER B CA 1
ATOM 1813 C C . SER B 1 108 ? 48.120 20.227 75.770 1.00 9.54 106 SER B C 1
ATOM 1814 O O . SER B 1 108 ? 48.499 19.049 75.821 1.00 6.38 106 SER B O 1
ATOM 1817 N N . PRO B 1 109 ? 47.406 20.813 76.749 1.00 7.04 107 PRO B N 1
ATOM 1818 C CA . PRO B 1 109 ? 46.970 20.009 77.894 1.00 6.00 107 PRO B CA 1
ATOM 1819 C C . PRO B 1 109 ? 45.887 18.972 77.561 1.00 11.39 107 PRO B C 1
ATOM 1820 O O . PRO B 1 109 ? 45.588 18.134 78.409 1.00 6.58 107 PRO B O 1
ATOM 1824 N N . GLN B 1 110 ? 45.317 19.006 76.361 1.00 10.97 108 GLN B N 1
ATOM 1825 C CA . GLN B 1 110 ? 44.341 17.993 75.983 1.00 6.61 108 GLN B CA 1
ATOM 1826 C C . GLN B 1 110 ? 45.008 16.622 75.984 1.00 6.10 108 GLN B C 1
ATOM 1827 O O . GLN B 1 110 ? 45.851 16.358 75.145 1.00 6.33 108 GLN B O 1
ATOM 1833 N N . PRO B 1 111 ? 44.617 15.747 76.928 1.00 7.32 109 PRO B N 1
ATOM 1834 C CA . PRO B 1 111 ? 45.199 14.403 77.054 1.00 7.16 109 PRO B CA 1
ATOM 1835 C C . PRO B 1 111 ? 44.611 13.476 76.013 1.00 8.38 109 PRO B C 1
ATOM 1836 O O . PRO B 1 111 ? 43.610 13.852 75.420 1.00 11.33 109 PRO B O 1
ATOM 1840 N N . PHE B 1 112 ? 45.187 12.301 75.772 1.00 6.92 110 PHE B N 1
ATOM 1841 C CA . PHE B 1 112 ? 44.577 11.469 74.746 1.00 7.61 110 PHE B CA 1
ATOM 1842 C C . PHE B 1 112 ? 43.280 10.837 75.243 1.00 7.74 110 PHE B C 1
ATOM 1843 O O . PHE B 1 112 ? 42.344 10.649 74.473 1.00 6.28 110 PHE B O 1
ATOM 1851 N N . THR B 1 113 ? 43.220 10.534 76.537 1.00 8.19 111 THR B N 1
ATOM 1852 C CA . THR B 1 113 ? 41.988 10.049 77.155 1.00 6.82 111 THR B CA 1
ATOM 1853 C C . THR B 1 113 ? 42.031 10.391 78.614 1.00 6.26 111 THR B C 1
ATOM 1854 O O . THR B 1 113 ? 43.016 10.938 79.089 1.00 5.63 111 THR B O 1
ATOM 1858 N N . VAL B 1 114 ? 40.956 10.071 79.316 1.00 6.69 112 VAL B N 1
ATOM 1859 C CA . VAL B 1 114 ? 40.941 10.156 80.761 1.00 8.69 112 VAL B CA 1
ATOM 1860 C C . VAL B 1 114 ? 40.709 8.759 81.308 1.00 11.95 112 VAL B C 1
ATOM 1861 O O . VAL B 1 114 ? 39.747 8.092 80.941 1.00 13.23 112 VAL B O 1
ATOM 1865 N N . ALA B 1 115 ? 41.610 8.309 82.172 1.00 10.70 113 ALA B N 1
ATOM 1866 C CA . ALA B 1 115 ? 41.470 6.999 82.803 1.00 9.99 113 ALA B CA 1
ATOM 1867 C C . ALA B 1 115 ? 41.058 7.194 84.265 1.00 13.74 113 ALA B C 1
ATOM 1868 O O . ALA B 1 115 ? 41.804 7.791 85.054 1.00 10.97 113 ALA B O 1
ATOM 1870 N N . GLU B 1 116 ? 39.886 6.681 84.622 1.00 15.47 114 GLU B N 1
ATOM 1871 C CA . GLU B 1 116 ? 39.342 6.869 85.955 1.00 14.69 114 GLU B CA 1
ATOM 1872 C C . GLU B 1 116 ? 39.494 5.593 86.797 1.00 13.58 114 GLU B C 1
ATOM 1873 O O . GLU B 1 116 ? 38.719 4.648 86.661 1.00 13.75 114 GLU B O 1
ATOM 1879 N N . TYR B 1 117 ? 40.520 5.575 87.641 1.00 7.76 115 TYR B N 1
ATOM 1880 C CA . TYR B 1 117 ? 40.791 4.452 88.521 1.00 17.21 115 TYR B CA 1
ATOM 1881 C C . TYR B 1 117 ? 39.856 4.516 89.715 1.00 17.83 115 TYR B C 1
ATOM 1882 O O . TYR B 1 117 ? 40.017 5.375 90.581 1.00 19.45 115 TYR B O 1
ATOM 1891 N N . PHE B 1 118 ? 38.879 3.616 89.759 1.00 16.21 116 PHE B N 1
ATOM 1892 C CA . PHE B 1 118 ? 37.966 3.527 90.900 1.00 10.15 116 PHE B CA 1
ATOM 1893 C C . PHE B 1 118 ? 38.492 2.482 91.865 1.00 10.90 116 PHE B C 1
ATOM 1894 O O . PHE B 1 118 ? 39.155 1.535 91.456 1.00 11.11 116 PHE B O 1
ATOM 1902 N N . PRO B 1 119 ? 38.221 2.661 93.159 1.00 13.15 117 PRO B N 1
ATOM 1903 C CA . PRO B 1 119 ? 38.681 1.660 94.124 1.00 17.12 117 PRO B CA 1
ATOM 1904 C C . PRO B 1 119 ? 37.734 0.476 94.164 1.00 16.79 117 PRO B C 1
ATOM 1905 O O . PRO B 1 119 ? 37.922 -0.426 94.967 1.00 15.93 117 PRO B O 1
ATOM 1909 N N . THR B 1 120 ? 36.710 0.505 93.320 1.00 17.34 118 THR B N 1
ATOM 1910 C CA . THR B 1 120 ? 35.836 -0.641 93.155 1.00 18.17 118 THR B CA 1
ATOM 1911 C C . THR B 1 120 ? 36.075 -1.214 91.779 1.00 17.52 118 THR B C 1
ATOM 1912 O O . THR B 1 120 ? 35.953 -0.506 90.777 1.00 13.97 118 THR B O 1
ATOM 1916 N N . PRO B 1 121 ? 36.420 -2.507 91.722 1.00 20.02 119 PRO B N 1
ATOM 1917 C CA . PRO B 1 121 ? 36.692 -3.094 90.410 1.00 18.51 119 PRO B CA 1
ATOM 1918 C C . PRO B 1 121 ? 35.432 -3.139 89.570 1.00 14.80 119 PRO B C 1
ATOM 1919 O O . PRO B 1 121 ? 34.338 -3.153 90.123 1.00 23.50 119 PRO B O 1
ATOM 1923 N N . GLY B 1 122 ? 35.588 -3.138 88.253 1.00 15.50 120 GLY B N 1
ATOM 1924 C CA . GLY B 1 122 ? 34.466 -3.355 87.364 1.00 17.38 120 GLY B CA 1
ATOM 1925 C C . GLY B 1 122 ? 33.689 -2.092 87.063 1.00 22.21 120 GLY B C 1
ATOM 1926 O O . GLY B 1 122 ? 32.876 -2.066 86.140 1.00 29.26 120 GLY B O 1
ATOM 1927 N N . VAL B 1 123 ? 33.926 -1.039 87.831 1.00 16.95 121 VAL B N 1
ATOM 1928 C CA . VAL B 1 123 ? 33.139 0.170 87.664 1.00 19.03 121 VAL B CA 1
ATOM 1929 C C . VAL B 1 123 ? 33.508 0.893 86.381 1.00 23.38 121 VAL B C 1
ATOM 1930 O O . VAL B 1 123 ? 32.645 1.376 85.644 1.00 26.52 121 VAL B O 1
ATOM 1934 N N . THR B 1 124 ? 34.803 0.948 86.114 1.00 24.83 122 THR B N 1
ATOM 1935 C CA . THR B 1 124 ? 35.322 1.505 84.876 1.00 11.65 122 THR B CA 1
ATOM 1936 C C . THR B 1 124 ? 36.318 0.474 84.396 1.00 16.49 122 THR B C 1
ATOM 1937 O O . THR B 1 124 ? 36.532 -0.517 85.092 1.00 14.88 122 THR B O 1
ATOM 1941 N N . PRO B 1 125 ? 36.943 0.695 83.222 1.00 18.00 123 PRO B N 1
ATOM 1942 C CA . PRO B 1 125 ? 37.980 -0.282 82.880 1.00 20.21 123 PRO B CA 1
ATOM 1943 C C . PRO B 1 125 ? 39.179 -0.239 83.830 1.00 20.50 123 PRO B C 1
ATOM 1944 O O . PRO B 1 125 ? 40.042 -1.103 83.733 1.00 25.39 123 PRO B O 1
ATOM 1948 N N . PHE B 1 126 ? 39.224 0.733 84.736 1.00 16.46 124 PHE B N 1
ATOM 1949 C CA . PHE B 1 126 ? 40.407 0.939 85.561 1.00 16.47 124 PHE B CA 1
ATOM 1950 C C . PHE B 1 126 ? 40.127 0.859 87.069 1.00 14.43 124 PHE B C 1
ATOM 1951 O O . PHE B 1 126 ? 39.036 1.186 87.540 1.00 12.81 124 PHE B O 1
ATOM 1959 N N . TYR B 1 127 ? 41.141 0.458 87.823 1.00 14.49 125 TYR B N 1
ATOM 1960 C CA . TYR B 1 127 ? 40.968 0.163 89.235 1.00 15.52 125 TYR B CA 1
ATOM 1961 C C . TYR B 1 127 ? 42.256 0.417 90.003 1.00 14.50 125 TYR B C 1
ATOM 1962 O O . TYR B 1 127 ? 43.352 0.215 89.487 1.00 13.67 125 TYR B O 1
ATOM 1971 N N . ASP B 1 128 ? 42.107 0.851 91.246 1.00 14.34 126 ASP B N 1
ATOM 1972 C CA . ASP B 1 128 ? 43.223 0.952 92.161 1.00 18.94 126 ASP B CA 1
ATOM 1973 C C . ASP B 1 128 ? 42.709 0.754 93.575 1.00 18.38 126 ASP B C 1
ATOM 1974 O O . ASP B 1 128 ? 41.810 1.462 94.018 1.00 17.89 126 ASP B O 1
ATOM 1979 N N . ASP B 1 129 ? 43.280 -0.204 94.286 1.00 21.97 127 ASP B N 1
ATOM 1980 C CA . ASP B 1 129 ? 42.775 -0.552 95.604 1.00 28.71 127 ASP B CA 1
ATOM 1981 C C . ASP B 1 129 ? 42.871 0.613 96.584 1.00 26.14 127 ASP B C 1
ATOM 1982 O O . ASP B 1 129 ? 42.144 0.660 97.576 1.00 28.00 127 ASP B O 1
ATOM 1987 N N . ARG B 1 130 ? 43.744 1.568 96.294 1.00 15.49 128 ARG B N 1
ATOM 1988 C CA . ARG B 1 130 ? 44.036 2.605 97.271 1.00 23.45 128 ARG B CA 1
ATOM 1989 C C . ARG B 1 130 ? 43.075 3.772 97.229 1.00 23.06 128 ARG B C 1
ATOM 1990 O O . ARG B 1 130 ? 42.810 4.384 98.255 1.00 29.06 128 ARG B O 1
ATOM 1998 N N . HIS B 1 131 ? 42.547 4.091 96.055 1.00 16.22 129 HIS B N 1
ATOM 1999 C CA . HIS B 1 131 ? 41.760 5.308 95.946 1.00 14.81 129 HIS B CA 1
ATOM 2000 C C . HIS B 1 131 ? 40.994 5.438 94.645 1.00 13.57 129 HIS B C 1
ATOM 2001 O O . HIS B 1 131 ? 41.106 4.594 93.763 1.00 12.70 129 HIS B O 1
ATOM 2008 N N . HIS B 1 132 ? 40.212 6.515 94.551 1.00 14.74 130 HIS B N 1
ATOM 2009 C CA . HIS B 1 132 ? 39.629 6.950 93.293 1.00 13.68 130 HIS B CA 1
ATOM 2010 C C . HIS B 1 132 ? 40.561 7.985 92.674 1.00 13.45 130 HIS B C 1
ATOM 2011 O O . HIS B 1 132 ? 40.763 9.065 93.248 1.00 11.44 130 HIS B O 1
ATOM 2018 N N . ALA B 1 133 ? 41.131 7.654 91.514 1.00 11.42 131 ALA B N 1
ATOM 2019 C CA . ALA B 1 133 ? 42.068 8.541 90.836 1.00 13.36 131 ALA B CA 1
ATOM 2020 C C . ALA B 1 133 ? 41.603 8.877 89.423 1.00 13.22 131 ALA B C 1
ATOM 2021 O O . ALA B 1 133 ? 41.265 7.989 88.624 1.00 9.44 131 ALA B O 1
ATOM 2023 N N . VAL B 1 134 ? 41.588 10.171 89.128 1.00 7.60 132 VAL B N 1
ATOM 2024 C CA . VAL B 1 134 ? 41.248 10.645 87.798 1.00 12.25 132 VAL B CA 1
ATOM 2025 C C . VAL B 1 134 ? 42.535 11.073 87.120 1.00 13.17 132 VAL B C 1
ATOM 2026 O O . VAL B 1 134 ? 43.109 12.118 87.448 1.00 14.06 132 VAL B O 1
ATOM 2030 N N . SER B 1 135 ? 42.979 10.248 86.179 1.00 8.26 133 SER B N 1
ATOM 2031 C CA . SER B 1 135 ? 44.291 10.387 85.586 1.00 5.74 133 SER B CA 1
ATOM 2032 C C . SER B 1 135 ? 44.179 10.972 84.196 1.00 8.88 133 SER B C 1
ATOM 2033 O O . SER B 1 135 ? 43.351 10.536 83.392 1.00 6.92 133 SER B O 1
ATOM 2036 N N . LEU B 1 136 ? 45.017 11.965 83.925 1.00 8.94 134 LEU B N 1
ATOM 2037 C CA . LEU B 1 136 ? 45.105 12.590 82.611 1.00 11.90 134 LEU B CA 1
ATOM 2038 C C . LEU B 1 136 ? 46.212 11.897 81.820 1.00 4.96 134 LEU B C 1
ATOM 2039 O O . LEU B 1 136 ? 47.377 11.985 82.181 1.00 10.34 134 LEU B O 1
ATOM 2044 N N . ALA B 1 137 ? 45.848 11.213 80.743 1.00 5.95 135 ALA B N 1
ATOM 2045 C CA . ALA B 1 137 ? 46.807 10.348 80.076 1.00 7.07 135 ALA B CA 1
ATOM 2046 C C . ALA B 1 137 ? 47.390 11.015 78.845 1.00 4.72 135 ALA B C 1
ATOM 2047 O O . ALA B 1 137 ? 46.661 11.534 78.009 1.00 6.94 135 ALA B O 1
ATOM 2049 N N . TYR B 1 138 ? 48.712 10.962 78.727 1.00 11.30 136 TYR B N 1
ATOM 2050 C CA . TYR B 1 138 ? 49.388 11.518 77.573 1.00 8.78 136 TYR B CA 1
ATOM 2051 C C . TYR B 1 138 ? 50.361 10.558 76.935 1.00 7.10 136 TYR B C 1
ATOM 2052 O O . TYR B 1 138 ? 50.931 9.710 77.593 1.00 8.27 136 TYR B O 1
ATOM 2061 N N . ILE B 1 139 ? 50.570 10.726 75.639 1.00 6.26 137 ILE B N 1
ATOM 2062 C CA . ILE B 1 139 ? 51.713 10.108 74.997 1.00 5.61 137 ILE B CA 1
ATOM 2063 C C . ILE B 1 139 ? 52.906 11.044 75.195 1.00 9.69 137 ILE B C 1
ATOM 2064 O O . ILE B 1 139 ? 52.832 12.251 74.920 1.00 5.06 137 ILE B O 1
ATOM 2069 N N . VAL B 1 140 ? 54.005 10.501 75.696 1.00 9.76 138 VAL B N 1
ATOM 2070 C CA . VAL B 1 140 ? 55.177 11.327 75.916 1.00 6.10 138 VAL B CA 1
ATOM 2071 C C . VAL B 1 140 ? 56.392 10.757 75.211 1.00 10.92 138 VAL B C 1
ATOM 2072 O O . VAL B 1 140 ? 56.996 9.792 75.683 1.00 15.94 138 VAL B O 1
ATOM 2076 N N . PRO B 1 141 ? 56.752 11.358 74.068 1.00 8.16 139 PRO B N 1
ATOM 2077 C CA . PRO B 1 141 ? 57.951 10.868 73.387 1.00 13.98 139 PRO B CA 1
ATOM 2078 C C . PRO B 1 141 ? 59.192 11.129 74.242 1.00 13.34 139 PRO B C 1
ATOM 2079 O O . PRO B 1 141 ? 59.352 12.208 74.822 1.00 8.65 139 PRO B O 1
ATOM 2083 N N . VAL B 1 142 ? 60.042 10.116 74.358 1.00 16.97 140 VAL B N 1
ATOM 2084 C CA . VAL B 1 142 ? 61.319 10.311 75.013 1.00 16.00 140 VAL B CA 1
ATOM 2085 C C . VAL B 1 142 ? 62.414 10.206 73.984 1.00 18.10 140 VAL B C 1
ATOM 2086 O O . VAL B 1 142 ? 62.436 9.287 73.173 1.00 17.25 140 VAL B O 1
ATOM 2090 N N . ARG B 1 143 ? 63.317 11.173 74.019 1.00 17.18 141 ARG B N 1
ATOM 2091 C CA . ARG B 1 143 ? 64.307 11.285 72.978 1.00 17.45 141 ARG B CA 1
ATOM 2092 C C . ARG B 1 143 ? 65.711 11.054 73.495 1.00 16.10 141 ARG B C 1
ATOM 2093 O O . ARG B 1 143 ? 66.644 10.971 72.706 1.00 22.21 141 ARG B O 1
ATOM 2101 N N . GLY B 1 144 ? 65.856 10.938 74.813 1.00 16.13 142 GLY B N 1
ATOM 2102 C CA . GLY B 1 144 ? 67.167 10.754 75.418 1.00 17.00 142 GLY B CA 1
ATOM 2103 C C . GLY B 1 144 ? 67.436 9.365 75.984 1.00 16.87 142 GLY B C 1
ATOM 2104 O O . GLY B 1 144 ? 66.705 8.407 75.692 1.00 18.99 142 GLY B O 1
ATOM 2105 N N . ASP B 1 145 ? 68.497 9.253 76.784 1.00 22.15 143 ASP B N 1
ATOM 2106 C CA . ASP B 1 145 ? 68.818 8.006 77.468 1.00 22.45 143 ASP B CA 1
ATOM 2107 C C . ASP B 1 145 ? 67.882 7.852 78.658 1.00 21.87 143 ASP B C 1
ATOM 2108 O O . ASP B 1 145 ? 67.720 8.782 79.462 1.00 23.54 143 ASP B O 1
ATOM 2113 N N . CYS B 1 146 ? 67.274 6.678 78.768 1.00 19.28 144 CYS B N 1
ATOM 2114 C CA . CYS B 1 146 ? 66.329 6.401 79.835 1.00 19.40 144 CYS B CA 1
ATOM 2115 C C . CYS B 1 146 ? 66.765 5.174 80.623 1.00 21.30 144 CYS B C 1
ATOM 2116 O O . CYS B 1 146 ? 67.195 4.167 80.049 1.00 20.24 144 CYS B O 1
ATOM 2119 N N . SER B 1 147 ? 66.641 5.254 81.940 1.00 19.90 145 SER B N 1
ATOM 2120 C CA . SER B 1 147 ? 67.141 4.191 82.793 1.00 23.07 145 SER B CA 1
ATOM 2121 C C . SER B 1 147 ? 66.209 4.019 83.977 1.00 21.70 145 SER B C 1
ATOM 2122 O O . SER B 1 147 ? 65.697 5.008 84.505 1.00 19.58 145 SER B O 1
ATOM 2125 N N . PRO B 1 148 ? 65.970 2.763 84.388 1.00 21.26 146 PRO B N 1
ATOM 2126 C CA . PRO B 1 148 ? 65.096 2.543 85.546 1.00 25.17 146 PRO B CA 1
ATOM 2127 C C . PRO B 1 148 ? 65.653 3.189 86.815 1.00 26.91 146 PRO B C 1
ATOM 2128 O O . PRO B 1 148 ? 66.828 2.996 87.135 1.00 25.18 146 PRO B O 1
ATOM 2132 N N . GLN B 1 149 ? 64.811 3.953 87.510 1.00 31.79 147 GLN B N 1
ATOM 2133 C CA . GLN B 1 149 ? 65.183 4.594 88.774 1.00 37.76 147 GLN B CA 1
ATOM 2134 C C . GLN B 1 149 ? 64.353 4.073 89.961 1.00 39.88 147 GLN B C 1
ATOM 2135 O O . GLN B 1 149 ? 63.284 3.479 89.773 1.00 38.37 147 GLN B O 1
ATOM 2141 N N . GLN B 1 150 ? 64.846 4.328 91.175 1.00 43.40 148 GLN B N 1
ATOM 2142 C CA . GLN B 1 150 ? 64.213 3.882 92.431 1.00 44.96 148 GLN B CA 1
ATOM 2143 C C . GLN B 1 150 ? 63.567 2.482 92.388 1.00 38.18 148 GLN B C 1
ATOM 2144 O O . GLN B 1 150 ? 64.260 1.477 92.193 1.00 38.04 148 GLN B O 1
ATOM 2150 N N . ASN B 1 151 ? 62.252 2.417 92.569 1.00 30.01 149 ASN B N 1
ATOM 2151 C CA . ASN B 1 151 ? 61.586 1.132 92.698 1.00 23.53 149 ASN B CA 1
ATOM 2152 C C . ASN B 1 151 ? 61.582 0.313 91.419 1.00 23.12 149 ASN B C 1
ATOM 2153 O O . ASN B 1 151 ? 61.504 -0.916 91.466 1.00 26.58 149 ASN B O 1
ATOM 2158 N N . ASN B 1 152 ? 61.673 0.990 90.279 1.00 21.81 150 ASN B N 1
ATOM 2159 C CA . ASN B 1 152 ? 61.679 0.293 89.002 1.00 20.15 150 ASN B CA 1
ATOM 2160 C C . ASN B 1 152 ? 62.931 -0.546 88.816 1.00 17.36 150 ASN B C 1
ATOM 2161 O O . ASN B 1 152 ? 64.035 -0.102 89.137 1.00 18.78 150 ASN B O 1
ATOM 2166 N N . LEU B 1 153 ? 62.744 -1.758 88.304 1.00 22.80 151 LEU B N 1
ATOM 2167 C CA . LEU B 1 153 ? 63.825 -2.722 88.127 1.00 24.02 151 LEU B CA 1
ATOM 2168 C C . LEU B 1 153 ? 64.407 -2.621 86.713 1.00 22.35 151 LEU B C 1
ATOM 2169 O O . LEU B 1 153 ? 65.615 -2.596 86.530 1.00 24.15 151 LEU B O 1
ATOM 2174 N N . GLU B 1 154 ? 63.545 -2.537 85.711 1.00 16.55 152 GLU B N 1
ATOM 2175 C CA . GLU B 1 154 ? 64.015 -2.226 84.365 1.00 19.55 152 GLU B CA 1
ATOM 2176 C C . GLU B 1 154 ? 62.995 -1.498 83.510 1.00 18.14 152 GLU B C 1
ATOM 2177 O O . GLU B 1 154 ? 61.807 -1.450 83.827 1.00 19.17 152 GLU B O 1
ATOM 2183 N N . LEU B 1 155 ? 63.492 -0.903 82.438 1.00 12.06 153 LEU B N 1
ATOM 2184 C CA . LEU B 1 155 ? 62.664 -0.221 81.479 1.00 11.29 153 LEU B CA 1
ATOM 2185 C C . LEU B 1 155 ? 62.825 -0.975 80.183 1.00 17.19 153 LEU B C 1
ATOM 2186 O O . LEU B 1 155 ? 63.942 -1.126 79.692 1.00 21.43 153 LEU B O 1
ATOM 2191 N N . THR B 1 156 ? 61.725 -1.455 79.623 1.00 12.94 154 THR B N 1
ATOM 2192 C CA . THR B 1 156 ? 61.819 -2.315 78.451 1.00 15.63 154 THR B CA 1
ATOM 2193 C C . THR B 1 156 ? 61.166 -1.655 77.268 1.00 12.30 154 THR B C 1
ATOM 2194 O O . THR B 1 156 ? 60.012 -1.275 77.340 1.00 11.82 154 THR B O 1
ATOM 2198 N N . TRP B 1 157 ? 61.894 -1.524 76.170 1.00 12.50 155 TRP B N 1
ATOM 2199 C CA . T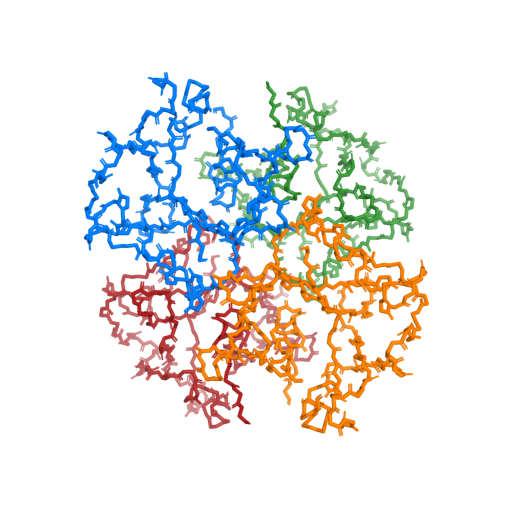RP B 1 157 ? 61.300 -0.947 74.989 1.00 12.19 155 TRP B CA 1
ATOM 2200 C C . TRP B 1 157 ? 60.758 -2.063 74.141 1.00 16.53 155 TRP B C 1
ATOM 2201 O O . TRP B 1 157 ? 61.455 -3.038 73.863 1.00 15.51 155 TRP B O 1
ATOM 2212 N N . LEU B 1 158 ? 59.490 -1.925 73.772 1.00 13.07 156 LEU B N 1
ATOM 2213 C CA . LEU B 1 158 ? 58.768 -2.953 73.040 1.00 19.08 156 LEU B CA 1
ATOM 2214 C C . LEU B 1 158 ? 58.042 -2.332 71.852 1.00 19.48 156 LEU B C 1
ATOM 2215 O O . LEU B 1 158 ? 57.551 -1.207 71.948 1.00 12.98 156 LEU B O 1
ATOM 2220 N N . THR B 1 159 ? 57.985 -3.065 70.740 1.00 16.78 157 THR B N 1
ATOM 2221 C CA . THR B 1 159 ? 57.189 -2.644 69.596 1.00 15.54 157 THR B CA 1
ATOM 2222 C C . THR B 1 159 ? 55.741 -2.736 70.029 1.00 18.06 157 THR B C 1
ATOM 2223 O O . THR B 1 159 ? 55.423 -3.480 70.967 1.00 18.22 157 THR B O 1
ATOM 2227 N N . PRO B 1 160 ? 54.857 -1.987 69.344 1.00 15.74 158 PRO B N 1
ATOM 2228 C CA . PRO B 1 160 ? 53.426 -2.097 69.599 1.00 15.05 158 PRO B CA 1
ATOM 2229 C C . PRO B 1 160 ? 52.979 -3.545 69.513 1.00 17.95 158 PRO B C 1
ATOM 2230 O O . PRO B 1 160 ? 52.254 -4.014 70.391 1.00 16.72 158 PRO B O 1
ATOM 2234 N N . GLU B 1 161 ? 53.411 -4.249 68.477 1.00 17.69 159 GLU B N 1
ATOM 2235 C CA . GLU B 1 161 ? 53.040 -5.646 68.353 1.00 23.34 159 GLU B CA 1
ATOM 2236 C C . GLU B 1 161 ? 53.564 -6.440 69.546 1.00 24.31 159 GLU B C 1
ATOM 2237 O O . GLU B 1 161 ? 52.914 -7.367 70.014 1.00 27.82 159 GLU B O 1
ATOM 2243 N N . GLU B 1 162 ? 54.731 -6.062 70.055 1.00 23.02 160 GLU B N 1
ATOM 2244 C CA . GLU B 1 162 ? 55.301 -6.761 71.203 1.00 23.70 160 GLU B CA 1
ATOM 2245 C C . GLU B 1 162 ? 54.524 -6.444 72.478 1.00 24.70 160 GLU B C 1
ATOM 2246 O O . GLU B 1 162 ? 54.119 -7.346 73.209 1.00 24.27 160 GLU B O 1
ATOM 2252 N N . ALA B 1 163 ? 54.315 -5.153 72.726 1.00 24.13 161 ALA B N 1
ATOM 2253 C CA . ALA B 1 163 ? 53.677 -4.678 73.958 1.00 20.80 161 ALA B CA 1
ATOM 2254 C C . ALA B 1 163 ? 52.278 -5.253 74.172 1.00 22.67 161 ALA B C 1
ATOM 2255 O O . ALA B 1 163 ? 51.822 -5.407 75.303 1.00 24.15 161 ALA B O 1
ATOM 2257 N N . CYS B 1 164 ? 51.599 -5.573 73.079 1.00 23.72 162 CYS B N 1
ATOM 2258 C CA . CYS B 1 164 ? 50.234 -6.067 73.163 1.00 24.58 162 CYS B CA 1
ATOM 2259 C C . CYS B 1 164 ? 50.153 -7.591 73.202 1.00 27.53 162 CYS B C 1
ATOM 2260 O O . CYS B 1 164 ? 49.061 -8.161 73.140 1.00 29.74 162 CYS B O 1
ATOM 2263 N N . SER B 1 165 ? 51.300 -8.255 73.320 1.00 24.49 163 SER B N 1
ATOM 2264 C CA . SER B 1 165 ? 51.294 -9.695 73.559 1.00 29.58 163 SER B CA 1
ATOM 2265 C C . SER B 1 165 ? 50.738 -10.017 74.947 1.00 30.84 163 SER B C 1
ATOM 2266 O O . SER B 1 165 ? 51.135 -9.401 75.943 1.00 32.86 163 SER B O 1
ATOM 2269 N N . PRO B 1 166 ? 49.825 -10.996 75.010 1.00 29.15 164 PRO B N 1
ATOM 2270 C CA . PRO B 1 166 ? 49.165 -11.458 76.230 1.00 27.24 164 PRO B CA 1
ATOM 2271 C C . PRO B 1 166 ? 50.111 -11.563 77.410 1.00 26.30 164 PRO B C 1
ATOM 2272 O O . PRO B 1 166 ? 49.708 -11.230 78.521 1.00 24.19 164 PRO B O 1
ATOM 2276 N N . ARG B 1 167 ? 51.335 -12.020 77.167 1.00 26.48 165 ARG B N 1
ATOM 2277 C CA . ARG B 1 167 ? 52.328 -12.198 78.220 1.00 30.89 165 ARG B CA 1
ATOM 2278 C C . ARG B 1 167 ? 52.592 -10.900 78.972 1.00 28.90 165 ARG B C 1
ATOM 2279 O O . ARG B 1 167 ? 52.478 -10.842 80.193 1.00 29.37 165 ARG B O 1
ATOM 2287 N N . ILE B 1 168 ? 52.954 -9.860 78.232 1.00 30.04 166 ILE B N 1
ATOM 2288 C CA . ILE B 1 168 ? 53.246 -8.555 78.834 1.00 31.58 166 ILE B CA 1
ATOM 2289 C C . ILE B 1 168 ? 52.014 -7.886 79.449 1.00 33.81 166 ILE B C 1
ATOM 2290 O O . ILE B 1 168 ? 52.067 -7.405 80.580 1.00 36.77 166 ILE B O 1
ATOM 2295 N N . LEU B 1 169 ? 50.916 -7.841 78.700 1.00 34.02 167 LEU B N 1
ATOM 2296 C CA . LEU B 1 169 ? 49.707 -7.172 79.160 1.00 17.89 167 LEU B CA 1
ATOM 2297 C C . LEU B 1 169 ? 49.269 -7.726 80.497 1.00 18.45 167 LEU B C 1
ATOM 2298 O O . LEU B 1 169 ? 48.952 -6.969 81.416 1.00 17.56 167 LEU B O 1
ATOM 2303 N N . ALA B 1 170 ? 49.273 -9.054 80.597 1.00 20.03 168 ALA B N 1
ATOM 2304 C CA . ALA B 1 170 ? 48.902 -9.752 81.818 1.00 20.89 168 ALA B CA 1
ATOM 2305 C C . ALA B 1 170 ? 49.649 -9.242 83.045 1.00 21.81 168 ALA B C 1
ATOM 2306 O O . ALA B 1 170 ? 49.207 -9.449 84.167 1.00 22.32 168 ALA B O 1
ATOM 2308 N N . HIS B 1 171 ? 50.780 -8.581 82.837 1.00 18.94 169 HIS B N 1
ATOM 2309 C CA . HIS B 1 171 ? 51.556 -8.066 83.958 1.00 18.19 169 HIS B CA 1
ATOM 2310 C C . HIS B 1 171 ? 51.243 -6.604 84.245 1.00 18.61 169 HIS B C 1
ATOM 2311 O O . HIS B 1 171 ? 51.848 -6.003 85.128 1.00 18.28 169 HIS B O 1
ATOM 2326 N N . GLN B 1 173 ? 48.765 -3.660 85.655 1.00 14.96 171 GLN B N 1
ATOM 2327 C CA . GLN B 1 173 ? 47.831 -3.621 86.761 1.00 20.01 171 GLN B CA 1
ATOM 2328 C C . GLN B 1 173 ? 46.776 -2.570 86.561 1.00 16.28 171 GLN B C 1
ATOM 2329 O O . GLN B 1 173 ? 46.997 -1.593 85.841 1.00 14.74 171 GLN B O 1
ATOM 2335 N N . GLY B 1 174 ? 45.631 -2.790 87.208 1.00 14.15 172 GLY B N 1
ATOM 2336 C CA . GLY B 1 174 ? 44.586 -1.795 87.305 1.00 16.74 172 GLY B CA 1
ATOM 2337 C C . GLY B 1 174 ? 44.012 -1.369 85.974 1.00 19.11 172 GLY B C 1
ATOM 2338 O O . GLY B 1 174 ? 43.466 -0.270 85.859 1.00 18.93 172 GLY B O 1
ATOM 2339 N N . GLY B 1 175 ? 44.136 -2.226 84.966 1.00 13.74 173 GLY B N 1
ATOM 2340 C CA . GLY B 1 175 ? 43.590 -1.906 83.665 1.00 13.62 173 GLY B CA 1
ATOM 2341 C C . GLY B 1 175 ? 44.471 -0.976 82.865 1.00 12.46 173 GLY B C 1
ATOM 2342 O O . GLY B 1 175 ? 44.034 -0.400 81.868 1.00 16.79 173 GLY B O 1
ATOM 2343 N N . GLN B 1 176 ? 45.719 -0.822 83.288 1.00 11.92 174 GLN B N 1
ATOM 2344 C CA . GLN B 1 176 ? 46.664 -0.031 82.517 1.00 11.71 174 GLN B CA 1
ATOM 2345 C C . GLN B 1 176 ? 46.990 -0.659 81.172 1.00 12.27 174 GLN B C 1
ATOM 2346 O O . GLN B 1 176 ? 47.487 0.007 80.261 1.00 10.97 174 GLN B O 1
ATOM 2352 N N . ASP B 1 177 ? 46.686 -1.947 81.055 1.00 12.89 175 ASP B N 1
ATOM 2353 C CA . ASP B 1 177 ? 46.810 -2.637 79.784 1.00 13.71 175 ASP B CA 1
ATOM 2354 C C . ASP B 1 177 ? 45.828 -2.030 78.799 1.00 16.20 175 ASP B C 1
ATOM 2355 O O . ASP B 1 177 ? 46.157 -1.818 77.631 1.00 16.77 175 ASP B O 1
ATOM 2376 N N . LEU B 1 179 ? 44.768 0.992 79.020 1.00 14.82 177 LEU B N 1
ATOM 2377 C CA . LEU B 1 179 ? 45.248 2.350 78.788 1.00 12.98 177 LEU B CA 1
ATOM 2378 C C . LEU B 1 179 ? 46.314 2.354 77.686 1.00 16.39 177 LEU B C 1
ATOM 2379 O O . LEU B 1 179 ? 46.330 3.226 76.815 1.00 9.30 177 LEU B O 1
ATOM 2384 N N . LEU B 1 180 ? 47.178 1.344 77.704 1.00 15.56 178 LEU B N 1
ATOM 2385 C CA . LEU B 1 180 ? 48.232 1.250 76.709 1.00 15.23 178 LEU B CA 1
ATOM 2386 C C . LEU B 1 180 ? 47.614 1.056 75.330 1.00 16.17 178 LEU B C 1
ATOM 2387 O O . LEU B 1 180 ? 48.033 1.668 74.348 1.00 10.87 178 LEU B O 1
ATOM 2392 N N . LYS B 1 181 ? 46.594 0.214 75.265 1.00 15.70 179 LYS B N 1
ATOM 2393 C CA . LYS B 1 181 ? 45.922 -0.010 74.002 1.00 13.05 179 LYS B CA 1
ATOM 2394 C C . LYS B 1 181 ? 45.277 1.276 73.516 1.00 12.32 179 LYS B C 1
ATOM 2395 O O . LYS B 1 181 ? 45.340 1.602 72.343 1.00 15.81 179 LYS B O 1
ATOM 2401 N N . GLN B 1 182 ? 44.670 2.016 74.426 1.00 11.55 180 GLN B N 1
ATOM 2402 C CA . GLN B 1 182 ? 44.098 3.307 74.056 1.00 10.84 180 GLN B CA 1
ATOM 2403 C C . GLN B 1 182 ? 45.175 4.255 73.521 1.00 11.02 180 GLN B C 1
ATOM 2404 O O . GLN B 1 182 ? 44.962 4.933 72.531 1.00 14.97 180 GLN B O 1
ATOM 2410 N N . ALA B 1 183 ? 46.344 4.265 74.159 1.00 12.10 181 ALA B N 1
ATOM 2411 C CA . ALA B 1 183 ? 47.451 5.105 73.708 1.00 10.11 181 ALA B CA 1
ATOM 2412 C C . ALA B 1 183 ? 47.852 4.738 72.283 1.00 10.45 181 ALA B C 1
ATOM 2413 O O . ALA B 1 183 ? 47.972 5.606 71.421 1.00 9.15 181 ALA B O 1
ATOM 2415 N N . LEU B 1 184 ? 48.029 3.445 72.044 1.00 10.38 182 LEU B N 1
ATOM 2416 C CA . LEU B 1 184 ? 48.371 2.929 70.719 1.00 14.71 182 LEU B CA 1
ATOM 2417 C C . LEU B 1 184 ? 47.289 3.217 69.678 1.00 15.24 182 LEU B C 1
ATOM 2418 O O . LEU B 1 184 ? 47.584 3.615 68.551 1.00 12.50 182 LEU B O 1
ATOM 2423 N N . ALA B 1 185 ? 46.039 2.988 70.061 1.00 15.53 183 ALA B N 1
ATOM 2424 C CA . ALA B 1 185 ? 44.909 3.241 69.178 1.00 12.92 183 ALA B CA 1
ATOM 2425 C C . ALA B 1 185 ? 44.910 4.704 68.764 1.00 15.01 183 ALA B C 1
ATOM 2426 O O . ALA B 1 185 ? 44.610 5.039 67.625 1.00 12.59 183 ALA B O 1
ATOM 2428 N N . HIS B 1 186 ? 45.262 5.576 69.701 1.00 11.57 184 HIS B N 1
ATOM 2429 C CA . HIS B 1 186 ? 45.310 7.007 69.420 1.00 12.02 184 HIS B CA 1
ATOM 2430 C C . HIS B 1 186 ? 46.508 7.376 68.534 1.00 17.03 184 HIS B C 1
ATOM 2431 O O . HIS B 1 186 ? 46.466 8.371 67.826 1.00 18.29 184 HIS B O 1
ATOM 2438 N N . ALA B 1 187 ? 47.572 6.577 68.567 1.00 17.19 185 ALA B N 1
ATOM 2439 C CA . ALA B 1 187 ? 48.762 6.856 67.752 1.00 16.93 185 ALA B CA 1
ATOM 2440 C C . ALA B 1 187 ? 48.679 6.218 66.365 1.00 17.82 185 ALA B C 1
ATOM 2441 O O . ALA B 1 187 ? 49.631 6.267 65.583 1.00 22.39 185 ALA B O 1
ATOM 2443 N N . GLY B 1 188 ? 47.539 5.611 66.066 1.00 15.67 186 GLY B N 1
ATOM 2444 C CA . GLY B 1 188 ? 47.363 4.945 64.793 1.00 13.61 186 GLY B CA 1
ATOM 2445 C C . GLY B 1 188 ? 48.212 3.698 64.739 1.00 18.47 186 GLY B C 1
ATOM 2446 O O . GLY B 1 188 ? 48.534 3.200 63.660 1.00 18.10 186 GLY B O 1
ATOM 2447 N N . ARG B 1 189 ? 48.581 3.188 65.910 1.00 13.78 187 ARG B N 1
ATOM 2448 C CA . ARG B 1 189 ? 49.479 2.053 65.960 1.00 18.41 187 ARG B CA 1
ATOM 2449 C C . ARG B 1 189 ? 48.982 0.866 66.776 1.00 20.88 187 ARG B C 1
ATOM 2450 O O . ARG B 1 189 ? 49.773 0.020 67.155 1.00 24.49 187 ARG B O 1
ATOM 2458 N N . LEU B 1 190 ? 47.687 0.791 67.056 1.00 18.18 188 LEU B N 1
ATOM 2459 C CA . LEU B 1 190 ? 47.179 -0.437 67.665 1.00 21.41 188 LEU B CA 1
ATOM 2460 C C . LEU B 1 190 ? 47.338 -1.557 66.647 1.00 24.64 188 LEU B C 1
ATOM 2461 O O . LEU B 1 190 ? 46.936 -1.402 65.499 1.00 30.89 188 LEU B O 1
ATOM 2466 N N . PRO B 1 191 ? 47.958 -2.677 67.050 1.00 22.55 189 PRO B N 1
ATOM 2467 C CA . PRO B 1 191 ? 48.163 -3.777 66.104 1.00 24.56 189 PRO B CA 1
ATOM 2468 C C . PRO B 1 191 ? 47.039 -4.789 66.102 1.00 29.14 189 PRO B C 1
ATOM 2469 O O . PRO B 1 191 ? 46.164 -4.761 66.968 1.00 31.07 189 PRO B O 1
ATOM 2473 N N . ASP B 1 192 ? 47.091 -5.699 65.138 1.00 33.95 190 ASP B N 1
ATOM 2474 C CA . ASP B 1 192 ? 46.197 -6.841 65.124 1.00 39.42 190 ASP B CA 1
ATOM 2475 C C . ASP B 1 192 ? 46.976 -8.154 65.234 1.00 39.14 190 ASP B C 1
ATOM 2476 O O . ASP B 1 192 ? 46.828 -8.898 66.206 1.00 39.40 190 ASP B O 1
ATOM 2481 N N . ARG C 1 34 ? 41.666 21.401 40.824 1.00 27.58 32 ARG C N 1
ATOM 2482 C CA . ARG C 1 34 ? 41.394 22.523 41.717 1.00 37.44 32 ARG C CA 1
ATOM 2483 C C . ARG C 1 34 ? 39.947 22.987 41.633 1.00 40.29 32 ARG C C 1
ATOM 2484 O O . ARG C 1 34 ? 39.382 23.448 42.619 1.00 39.80 32 ARG C O 1
ATOM 2492 N N . SER C 1 35 ? 39.350 22.854 40.454 1.00 44.56 33 SER C N 1
ATOM 2493 C CA . SER C 1 35 ? 37.970 23.276 40.230 1.00 45.51 33 SER C CA 1
ATOM 2494 C C . SER C 1 35 ? 37.025 22.103 40.421 1.00 42.21 33 SER C C 1
ATOM 2495 O O . SER C 1 35 ? 35.821 22.215 40.195 1.00 39.71 33 SER C O 1
ATOM 2498 N N . LEU C 1 36 ? 37.580 20.975 40.844 1.00 39.58 34 LEU C N 1
ATOM 2499 C CA . LEU C 1 36 ? 36.845 19.726 40.791 1.00 38.31 34 LEU C CA 1
ATOM 2500 C C . LEU C 1 36 ? 36.609 19.104 42.169 1.00 34.77 34 LEU C C 1
ATOM 2501 O O . LEU C 1 36 ? 35.493 18.702 42.477 1.00 35.89 34 LEU C O 1
ATOM 2506 N N . LEU C 1 37 ? 37.644 19.042 43.001 1.00 33.42 35 LEU C N 1
ATOM 2507 C CA . LEU C 1 37 ? 37.541 18.385 44.306 1.00 32.48 35 LEU C CA 1
ATOM 2508 C C . LEU C 1 37 ? 38.354 19.123 45.369 1.00 26.61 35 LEU C C 1
ATOM 2509 O O . LEU C 1 37 ? 39.252 19.898 45.035 1.00 25.49 35 LEU C O 1
ATOM 2514 N N . PRO C 1 38 ? 38.040 18.882 46.656 1.00 23.25 36 PRO C N 1
ATOM 2515 C CA . PRO C 1 38 ? 38.863 19.437 47.738 1.00 22.14 36 PRO C CA 1
ATOM 2516 C C . PRO C 1 38 ? 40.262 18.828 47.784 1.00 26.00 36 PRO C C 1
ATOM 2517 O O . PRO C 1 38 ? 40.433 17.652 47.451 1.00 26.58 36 PRO C O 1
ATOM 2521 N N . LEU C 1 39 ? 41.248 19.627 48.189 1.00 29.16 37 LEU C N 1
ATOM 2522 C CA . LEU C 1 39 ? 42.629 19.171 48.306 1.00 29.72 37 LEU C CA 1
ATOM 2523 C C . LEU C 1 39 ? 42.957 18.901 49.763 1.00 29.16 37 LEU C C 1
ATOM 2524 O O . LEU C 1 39 ? 42.607 19.704 50.631 1.00 31.43 37 LEU C O 1
ATOM 2529 N N . VAL C 1 40 ? 43.635 17.785 50.026 1.00 27.13 38 VAL C N 1
ATOM 2530 C CA . VAL C 1 40 ? 44.146 17.500 51.364 1.00 23.97 38 VAL C CA 1
ATOM 2531 C C . VAL C 1 40 ? 45.397 18.340 51.608 1.00 25.87 38 VAL C C 1
ATOM 2532 O O . VAL C 1 40 ? 46.361 18.285 50.843 1.00 26.45 38 VAL C O 1
ATOM 2536 N N . TYR C 1 41 ? 45.368 19.126 52.675 1.00 26.72 39 TYR C N 1
ATOM 2537 C CA . TYR C 1 41 ? 46.467 20.005 53.020 1.00 17.07 39 TYR C CA 1
ATOM 2538 C C . TYR C 1 41 ? 46.919 19.718 54.445 1.00 16.13 39 TYR C C 1
ATOM 2539 O O . TYR C 1 41 ? 46.257 18.999 55.184 1.00 15.47 39 TYR C O 1
ATOM 2548 N N . VAL C 1 42 ? 48.050 20.289 54.830 1.00 23.02 40 VAL C N 1
ATOM 2549 C CA . VAL C 1 42 ? 48.438 20.319 56.234 1.00 21.49 40 VAL C CA 1
ATOM 2550 C C . VAL C 1 42 ? 48.866 21.719 56.614 1.00 20.58 40 VAL C C 1
ATOM 2551 O O . VAL C 1 42 ? 49.493 22.431 55.823 1.00 20.51 40 VAL C O 1
ATOM 2555 N N . ASP C 1 43 ? 48.478 22.120 57.814 1.00 19.21 41 ASP C N 1
ATOM 2556 C CA . ASP C 1 43 ? 49.009 23.323 58.402 1.00 19.65 41 ASP C CA 1
ATOM 2557 C C . ASP C 1 43 ? 49.731 22.887 59.658 1.00 22.82 41 ASP C C 1
ATOM 2558 O O . ASP C 1 43 ? 49.236 22.058 60.434 1.00 13.85 41 ASP C O 1
ATOM 2563 N N . ALA C 1 44 ? 50.933 23.412 59.821 1.00 15.14 42 ALA C N 1
ATOM 2564 C CA . ALA C 1 44 ? 51.732 23.105 60.977 1.00 16.12 42 ALA C CA 1
ATOM 2565 C C . ALA C 1 44 ? 52.069 24.442 61.592 1.00 16.38 42 ALA C C 1
ATOM 2566 O O . ALA C 1 44 ? 52.607 25.322 60.919 1.00 15.86 42 ALA C O 1
ATOM 2568 N N . VAL C 1 45 ? 51.735 24.589 62.868 1.00 16.93 43 VAL C N 1
ATOM 2569 C CA . VAL C 1 45 ? 52.116 25.767 63.616 1.00 14.44 43 VAL C CA 1
ATOM 2570 C C . VAL C 1 45 ? 53.443 25.506 64.309 1.00 14.69 43 VAL C C 1
ATOM 2571 O O . VAL C 1 45 ? 53.519 24.742 65.274 1.00 14.10 43 VAL C O 1
ATOM 2575 N N . PRO C 1 46 ? 54.509 26.131 63.795 1.00 15.66 44 PRO C N 1
ATOM 2576 C CA . PRO C 1 46 ? 55.838 25.929 64.361 1.00 18.96 44 PRO C CA 1
ATOM 2577 C C . PRO C 1 46 ? 55.899 26.652 65.681 1.00 19.82 44 PRO C C 1
ATOM 2578 O O . PRO C 1 46 ? 55.530 27.827 65.742 1.00 15.96 44 PRO C O 1
ATOM 2582 N N . VAL C 1 47 ? 56.335 25.956 66.726 1.00 15.33 45 VAL C N 1
ATOM 2583 C CA . VAL C 1 47 ? 56.440 26.564 68.040 1.00 16.11 45 VAL C CA 1
ATOM 2584 C C . VAL C 1 47 ? 57.753 26.233 68.755 1.00 17.56 45 VAL C C 1
ATOM 2585 O O . VAL C 1 47 ? 58.358 25.182 68.522 1.00 18.16 45 VAL C O 1
ATOM 2589 N N . ARG C 1 48 ? 58.194 27.149 69.614 1.00 16.48 46 ARG C N 1
ATOM 2590 C CA . ARG C 1 48 ? 59.289 26.884 70.538 1.00 17.71 46 ARG C CA 1
ATOM 2591 C C . ARG C 1 48 ? 58.691 26.628 71.924 1.00 16.34 46 ARG C C 1
ATOM 2592 O O . ARG C 1 48 ? 57.901 27.438 72.418 1.00 14.79 46 ARG C O 1
ATOM 2600 N N . VAL C 1 49 ? 59.043 25.503 72.543 1.00 14.77 47 VAL C N 1
ATOM 2601 C CA . VAL C 1 49 ? 58.495 25.180 73.861 1.00 14.04 47 VAL C CA 1
ATOM 2602 C C . VAL C 1 49 ? 59.592 25.053 74.911 1.00 17.25 47 VAL C C 1
ATOM 2603 O O . VAL C 1 49 ? 60.733 24.772 74.561 1.00 20.08 47 VAL C O 1
ATOM 2607 N N . ASP C 1 50 ? 59.263 25.266 76.186 1.00 15.72 48 ASP C N 1
ATOM 2608 C CA . ASP C 1 50 ? 60.209 24.928 77.249 1.00 18.71 48 ASP C CA 1
ATOM 2609 C C . ASP C 1 50 ? 60.084 23.442 77.639 1.00 13.75 48 ASP C C 1
ATOM 2610 O O . ASP C 1 50 ? 59.314 22.711 77.026 1.00 16.25 48 ASP C O 1
ATOM 2615 N N . GLU C 1 51 ? 60.831 23.000 78.644 1.00 13.92 49 GLU C N 1
ATOM 2616 C CA . GLU C 1 51 ? 60.863 21.575 78.998 1.00 13.67 49 GLU C CA 1
ATOM 2617 C C . GLU C 1 51 ? 59.475 20.993 79.273 1.00 21.41 49 GLU C C 1
ATOM 2618 O O . GLU C 1 51 ? 59.170 19.862 78.886 1.00 21.86 49 GLU C O 1
ATOM 2624 N N . SER C 1 52 ? 58.637 21.782 79.934 1.00 18.50 50 SER C N 1
ATOM 2625 C CA . SER C 1 52 ? 57.311 21.336 80.320 1.00 15.87 50 SER C CA 1
ATOM 2626 C C . SER C 1 52 ? 56.366 21.303 79.122 1.00 15.71 50 SER C C 1
ATOM 2627 O O . SER C 1 52 ? 55.238 20.875 79.248 1.00 13.03 50 SER C O 1
ATOM 2630 N N . GLY C 1 53 ? 56.819 21.777 77.964 1.00 16.81 51 GLY C N 1
ATOM 2631 C CA . GLY C 1 53 ? 55.984 21.764 76.773 1.00 11.67 51 GLY C CA 1
ATOM 2632 C C . GLY C 1 53 ? 55.200 23.050 76.613 1.00 16.63 51 GLY C C 1
ATOM 2633 O O . GLY C 1 53 ? 54.366 23.181 75.722 1.00 16.69 51 GLY C O 1
ATOM 2634 N N . ASP C 1 54 ? 55.484 24.010 77.480 1.00 11.71 52 ASP C N 1
ATOM 2635 C CA . ASP C 1 54 ? 54.832 25.309 77.428 1.00 11.71 52 ASP C CA 1
ATOM 2636 C C . ASP C 1 54 ? 55.238 26.063 76.167 1.00 12.23 52 ASP C C 1
ATOM 2637 O O . ASP C 1 54 ? 56.416 26.222 75.895 1.00 12.86 52 ASP C O 1
ATOM 2642 N N . VAL C 1 55 ? 54.273 26.508 75.379 1.00 12.65 53 VAL C N 1
ATOM 2643 C CA . VAL C 1 55 ? 54.632 27.260 74.192 1.00 15.07 53 VAL C CA 1
ATOM 2644 C C . VAL C 1 55 ? 55.304 28.576 74.597 1.00 18.13 53 VAL C C 1
ATOM 2645 O O . VAL C 1 55 ? 54.725 29.375 75.332 1.00 23.16 53 VAL C O 1
ATOM 2649 N N . ILE C 1 56 ? 56.539 28.774 74.134 1.00 15.48 54 ILE C N 1
ATOM 2650 C CA . ILE C 1 56 ? 57.304 29.983 74.440 1.00 14.95 54 ILE C CA 1
ATOM 2651 C C . ILE C 1 56 ? 57.235 30.993 73.297 1.00 17.73 54 ILE C C 1
ATOM 2652 O O . ILE C 1 56 ? 57.111 32.191 73.534 1.00 19.29 54 ILE C O 1
ATOM 2657 N N . GLN C 1 57 ? 57.332 30.508 72.062 1.00 15.83 55 GLN C N 1
ATOM 2658 C CA . GLN C 1 57 ? 57.221 31.369 70.882 1.00 22.83 55 GLN C CA 1
ATOM 2659 C C . GLN C 1 57 ? 56.511 30.683 69.734 1.00 22.76 55 GLN C C 1
ATOM 2660 O O . GLN C 1 57 ? 56.523 29.450 69.632 1.00 18.49 55 GLN C O 1
ATOM 2666 N N . VAL C 1 58 ? 55.901 31.498 68.875 1.00 22.90 56 VAL C N 1
ATOM 2667 C CA . VAL C 1 58 ? 55.324 31.019 67.630 1.00 25.43 56 VAL C CA 1
ATOM 2668 C C . VAL C 1 58 ? 56.201 31.511 66.502 1.00 25.88 56 VAL C C 1
ATOM 2669 O O . VAL C 1 58 ? 56.664 32.656 66.524 1.00 26.29 56 VAL C O 1
ATOM 2673 N N . GLY C 1 59 ? 56.433 30.650 65.519 1.00 25.99 57 GLY C N 1
ATOM 2674 C CA . GLY C 1 59 ? 57.290 31.005 64.406 1.00 24.67 57 GLY C CA 1
ATOM 2675 C C . GLY C 1 59 ? 56.469 31.221 63.157 1.00 24.15 57 GLY C C 1
ATOM 2676 O O . GLY C 1 59 ? 55.863 30.274 62.642 1.00 20.21 57 GLY C O 1
ATOM 2677 N N . LEU C 1 60 ? 56.451 32.463 62.676 1.00 24.28 58 LEU C N 1
ATOM 2678 C CA . LEU C 1 60 ? 55.707 32.824 61.479 1.00 25.37 58 LEU C CA 1
ATOM 2679 C C . LEU C 1 60 ? 56.641 33.158 60.328 1.00 28.78 58 LEU C C 1
ATOM 2680 O O . LEU C 1 60 ? 57.677 33.798 60.511 1.00 23.25 58 LEU C O 1
ATOM 2685 N N . LEU C 1 61 ? 56.255 32.730 59.136 1.00 22.50 59 LEU C N 1
ATOM 2686 C CA . LEU C 1 61 ? 57.040 32.991 57.948 1.00 23.96 59 LEU C CA 1
ATOM 2687 C C . LEU C 1 61 ? 56.598 34.309 57.360 1.00 30.53 59 LEU C C 1
ATOM 2688 O O . LEU C 1 61 ? 55.404 34.580 57.272 1.00 24.53 59 LEU C O 1
ATOM 2693 N N . LEU C 1 62 ? 57.557 35.138 56.968 1.00 31.55 60 LEU C N 1
ATOM 2694 C CA . LEU C 1 62 ? 57.232 36.367 56.255 1.00 33.31 60 LEU C CA 1
ATOM 2695 C C . LEU C 1 62 ? 57.696 36.249 54.807 1.00 35.19 60 LEU C C 1
ATOM 2696 O O . LEU C 1 62 ? 58.888 36.089 54.540 1.00 36.37 60 LEU C O 1
ATOM 2701 N N . ARG C 1 63 ? 56.752 36.290 53.873 1.00 37.95 61 ARG C N 1
ATOM 2702 C CA . ARG C 1 63 ? 57.102 36.367 52.457 1.00 41.76 61 ARG C CA 1
ATOM 2703 C C . ARG C 1 63 ? 56.305 37.460 51.757 1.00 44.22 61 ARG C C 1
ATOM 2704 O O . ARG C 1 63 ? 55.487 38.140 52.377 1.00 43.28 61 ARG C O 1
ATOM 2712 N N . ALA C 1 64 ? 56.558 37.643 50.468 1.00 48.89 62 ALA C N 1
ATOM 2713 C CA . ALA C 1 64 ? 55.809 38.633 49.713 1.00 50.65 62 ALA C CA 1
ATOM 2714 C C . ALA C 1 64 ? 54.576 37.997 49.080 1.00 51.97 62 ALA C C 1
ATOM 2715 O O . ALA C 1 64 ? 54.583 36.816 48.726 1.00 52.64 62 ALA C O 1
ATOM 2717 N N . THR C 1 65 ? 53.515 38.784 48.946 1.00 59.76 63 THR C N 1
ATOM 2718 C CA . THR C 1 65 ? 52.370 38.384 48.144 1.00 61.19 63 THR C CA 1
ATOM 2719 C C . THR C 1 65 ? 52.758 38.450 46.674 1.00 64.96 63 THR C C 1
ATOM 2720 O O . THR C 1 65 ? 53.900 38.771 46.342 1.00 64.64 63 THR C O 1
ATOM 2724 N N . GLU C 1 66 ? 51.809 38.162 45.792 1.00 68.93 64 GLU C N 1
ATOM 2725 C CA . GLU C 1 66 ? 52.081 38.169 44.359 1.00 73.69 64 GLU C CA 1
ATOM 2726 C C . GLU C 1 66 ? 52.518 39.545 43.849 1.00 77.03 64 GLU C C 1
ATOM 2727 O O . GLU C 1 66 ? 53.265 39.646 42.875 1.00 79.98 64 GLU C O 1
ATOM 2733 N N . SER C 1 67 ? 52.061 40.599 44.517 1.00 76.69 65 SER C N 1
ATOM 2734 C CA . SER C 1 67 ? 52.340 41.963 44.072 1.00 79.71 65 SER C CA 1
ATOM 2735 C C . SER C 1 67 ? 53.366 42.655 44.958 1.00 78.77 65 SER C C 1
ATOM 2736 O O . SER C 1 67 ? 53.330 43.877 45.129 1.00 79.84 65 SER C O 1
ATOM 2739 N N . GLY C 1 68 ? 54.280 41.873 45.521 1.00 75.54 66 GLY C N 1
ATOM 2740 C CA . GLY C 1 68 ? 55.356 42.430 46.316 1.00 74.59 66 GLY C CA 1
ATOM 2741 C C . GLY C 1 68 ? 54.904 43.102 47.598 1.00 72.91 66 GLY C C 1
ATOM 2742 O O . GLY C 1 68 ? 55.602 43.973 48.125 1.00 75.92 66 GLY C O 1
ATOM 2743 N N . HIS C 1 69 ? 53.735 42.715 48.102 1.00 67.38 67 HIS C N 1
ATOM 2744 C CA . HIS C 1 69 ? 53.299 43.197 49.404 1.00 63.60 67 HIS C CA 1
ATOM 2745 C C . HIS C 1 69 ? 53.498 42.105 50.423 1.00 58.60 67 HIS C C 1
ATOM 2746 O O . HIS C 1 69 ? 53.483 40.923 50.085 1.00 58.00 67 HIS C O 1
ATOM 2769 N N . ARG C 1 72 ? 52.203 37.244 56.306 1.00 30.83 70 ARG C N 1
ATOM 2770 C CA . ARG C 1 72 ? 52.725 36.261 57.249 1.00 28.74 70 ARG C CA 1
ATOM 2771 C C . ARG C 1 72 ? 51.906 34.976 57.184 1.00 29.08 70 ARG C C 1
ATOM 2772 O O . ARG C 1 72 ? 50.699 35.014 56.983 1.00 28.04 70 ARG C O 1
ATOM 2780 N N . ALA C 1 73 ? 52.566 33.834 57.348 1.00 29.31 71 ALA C N 1
ATOM 2781 C CA . ALA C 1 73 ? 51.875 32.569 57.165 1.00 29.01 71 ALA C CA 1
ATOM 2782 C C . ALA C 1 73 ? 52.390 31.453 58.052 1.00 28.15 71 ALA C C 1
ATOM 2783 O O . ALA C 1 73 ? 53.473 31.538 58.643 1.00 25.65 71 ALA C O 1
ATOM 2785 N N . LEU C 1 74 ? 51.588 30.400 58.122 1.00 2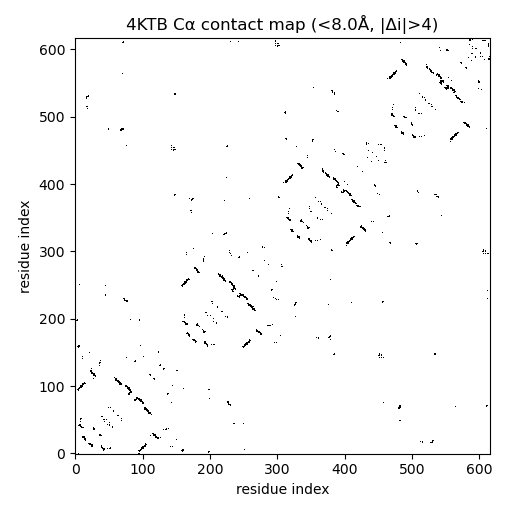7.29 72 LEU C N 1
ATOM 2786 C CA . LEU C 1 74 ? 51.957 29.199 58.830 1.00 26.37 72 LEU C CA 1
ATOM 2787 C C . LEU C 1 74 ? 52.550 28.265 57.808 1.00 27.35 72 LEU C C 1
ATOM 2788 O O . LEU C 1 74 ? 52.432 28.499 56.601 1.00 27.31 72 LEU C O 1
ATOM 2793 N N . VAL C 1 75 ? 53.221 27.229 58.291 1.00 24.43 73 VAL C N 1
ATOM 2794 C CA . VAL C 1 75 ? 53.711 26.179 57.418 1.00 23.33 73 VAL C CA 1
ATOM 2795 C C . VAL C 1 75 ? 52.496 25.435 56.896 1.00 23.14 73 VAL C C 1
ATOM 2796 O O . VAL C 1 75 ? 51.773 24.790 57.654 1.00 21.42 73 VAL C O 1
ATOM 2800 N N . SER C 1 76 ? 52.270 25.541 55.595 1.00 24.69 74 SER C N 1
ATOM 2801 C CA . SER C 1 76 ? 51.033 25.079 54.989 1.00 26.31 74 SER C CA 1
ATOM 2802 C C . SER C 1 76 ? 51.327 24.423 53.649 1.00 28.13 74 SER C C 1
ATOM 2803 O O . SER C 1 76 ? 52.082 24.960 52.832 1.00 24.88 74 SER C O 1
ATOM 2806 N N . GLY C 1 77 ? 50.730 23.261 53.414 1.00 23.35 75 GLY C N 1
ATOM 2807 C CA . GLY C 1 77 ? 50.943 22.597 52.147 1.00 36.98 75 GLY C CA 1
ATOM 2808 C C . GLY C 1 77 ? 50.091 21.382 51.863 1.00 24.49 75 GLY C C 1
ATOM 2809 O O . GLY C 1 77 ? 49.524 20.759 52.756 1.00 23.12 75 GLY C O 1
ATOM 2810 N N . ARG C 1 78 ? 50.042 21.036 50.584 1.00 30.44 76 ARG C N 1
ATOM 2811 C CA . ARG C 1 78 ? 49.248 19.937 50.069 1.00 26.48 76 ARG C CA 1
ATOM 2812 C C . ARG C 1 78 ? 49.810 18.570 50.476 1.00 33.62 76 ARG C C 1
ATOM 2813 O O . ARG C 1 78 ? 51.017 18.418 50.669 1.00 35.24 76 ARG C O 1
ATOM 2821 N N . VAL C 1 79 ? 48.933 17.583 50.629 1.00 26.85 77 VAL C N 1
ATOM 2822 C CA . VAL C 1 79 ? 49.359 16.200 50.825 1.00 24.69 77 VAL C CA 1
ATOM 2823 C C . VAL C 1 79 ? 49.359 15.529 49.467 1.00 21.19 77 VAL C C 1
ATOM 2824 O O . VAL C 1 79 ? 48.454 15.755 48.671 1.00 25.06 77 VAL C O 1
ATOM 2844 N N . TYR C 1 81 ? 49.433 12.328 46.624 1.00 27.06 79 TYR C N 1
ATOM 2845 C CA . TYR C 1 81 ? 48.876 11.013 46.391 1.00 25.62 79 TYR C CA 1
ATOM 2846 C C . TYR C 1 81 ? 49.895 10.018 46.911 1.00 24.76 79 TYR C C 1
ATOM 2847 O O . TYR C 1 81 ? 51.091 10.162 46.655 1.00 25.58 79 TYR C O 1
ATOM 2856 N N . HIS C 1 82 ? 49.431 9.046 47.684 1.00 22.81 80 HIS C N 1
ATOM 2857 C CA . HIS C 1 82 ? 50.299 8.010 48.232 1.00 22.83 80 HIS C CA 1
ATOM 2858 C C . HIS C 1 82 ? 51.356 8.576 49.178 1.00 24.85 80 HIS C C 1
ATOM 2859 O O . HIS C 1 82 ? 52.419 7.993 49.354 1.00 24.41 80 HIS C O 1
ATOM 2866 N N . GLU C 1 83 ? 51.054 9.699 49.813 1.00 25.81 81 GLU C N 1
ATOM 2867 C CA . GLU C 1 83 ? 51.951 10.215 50.830 1.00 25.17 81 GLU C CA 1
ATOM 2868 C C . GLU C 1 83 ? 51.205 10.230 52.158 1.00 24.14 81 GLU C C 1
ATOM 2869 O O . GLU C 1 83 ? 50.021 10.583 52.213 1.00 23.23 81 GLU C O 1
ATOM 2875 N N . ARG C 1 84 ? 51.878 9.827 53.225 1.00 18.98 82 ARG C N 1
ATOM 2876 C CA . ARG C 1 84 ? 51.265 9.894 54.532 1.00 17.51 82 ARG C CA 1
ATOM 2877 C C . ARG C 1 84 ? 51.283 11.327 55.030 1.00 17.01 82 ARG C C 1
ATOM 2878 O O . ARG C 1 84 ? 52.196 12.097 54.723 1.00 17.72 82 ARG C O 1
ATOM 2886 N N . VAL C 1 85 ? 50.265 11.671 55.802 1.00 15.84 83 VAL C N 1
ATOM 2887 C CA . VAL C 1 85 ? 50.142 13.003 56.360 1.00 15.28 83 VAL C CA 1
ATOM 2888 C C . VAL C 1 85 ? 51.351 13.438 57.189 1.00 19.50 83 VAL C C 1
ATOM 2889 O O . VAL C 1 85 ? 51.877 14.532 56.984 1.00 17.63 83 VAL C O 1
ATOM 2893 N N . ARG C 1 86 ? 51.797 12.593 58.119 1.00 22.71 84 ARG C N 1
ATOM 2894 C CA . ARG C 1 86 ? 52.929 12.968 58.970 1.00 20.95 84 ARG C CA 1
ATOM 2895 C C . ARG C 1 86 ? 54.183 13.159 58.118 1.00 24.58 84 ARG C C 1
ATOM 2896 O O . ARG C 1 86 ? 55.029 13.997 58.433 1.00 25.22 84 ARG C O 1
ATOM 2904 N N . ASP C 1 87 ? 54.279 12.397 57.028 1.00 25.96 85 ASP C N 1
ATOM 2905 C CA . ASP C 1 87 ? 55.359 12.561 56.053 1.00 23.70 85 ASP C CA 1
ATOM 2906 C C . ASP C 1 87 ? 55.270 13.905 55.345 1.00 18.85 85 ASP C C 1
ATOM 2907 O O . ASP C 1 87 ? 56.277 14.550 55.097 1.00 19.68 85 ASP C O 1
ATOM 2912 N N . ALA C 1 88 ? 54.056 14.305 54.996 1.00 18.46 86 ALA C N 1
ATOM 2913 C CA . ALA C 1 88 ? 53.832 15.614 54.397 1.00 22.27 86 ALA C CA 1
ATOM 2914 C C . ALA C 1 88 ? 54.273 16.690 55.383 1.00 21.16 86 ALA C C 1
ATOM 2915 O O . ALA C 1 88 ? 54.957 17.644 55.011 1.00 22.19 86 ALA C O 1
ATOM 2917 N N . LEU C 1 89 ? 53.883 16.512 56.644 1.00 18.09 87 LEU C N 1
ATOM 2918 C CA . LEU C 1 89 ? 54.340 17.365 57.734 1.00 18.66 87 LEU C CA 1
ATOM 2919 C C . LEU C 1 89 ? 55.863 17.442 57.748 1.00 19.98 87 LEU C C 1
ATOM 2920 O O . LEU C 1 89 ? 56.448 18.530 57.794 1.00 17.94 87 LEU C O 1
ATOM 2925 N N . VAL C 1 90 ? 56.502 16.280 57.708 1.00 20.20 88 VAL C N 1
ATOM 2926 C CA . VAL C 1 90 ? 57.954 16.232 57.655 1.00 23.37 88 VAL C CA 1
ATOM 2927 C C . VAL C 1 90 ? 58.480 17.033 56.461 1.00 25.01 88 VAL C C 1
ATOM 2928 O O . VAL C 1 90 ? 59.321 17.929 56.608 1.00 24.79 88 VAL C O 1
ATOM 2932 N N . ARG C 1 91 ? 57.962 16.711 55.282 1.00 24.12 89 ARG C N 1
ATOM 2933 C CA . ARG C 1 91 ? 58.438 17.308 54.046 1.00 25.02 89 ARG C CA 1
ATOM 2934 C C . ARG C 1 91 ? 58.217 18.810 54.042 1.00 25.78 89 ARG C C 1
ATOM 2935 O O . ARG C 1 91 ? 59.077 19.570 53.624 1.00 27.14 89 ARG C O 1
ATOM 2943 N N . HIS C 1 92 ? 57.064 19.250 54.519 1.00 23.94 90 HIS C N 1
ATOM 2944 C CA . HIS C 1 92 ? 56.777 20.679 54.469 1.00 26.69 90 HIS C CA 1
ATOM 2945 C C . HIS C 1 92 ? 57.614 21.485 55.459 1.00 29.07 90 HIS C C 1
ATOM 2946 O O . HIS C 1 92 ? 58.049 22.591 55.152 1.00 29.77 90 HIS C O 1
ATOM 2953 N N . ILE C 1 93 ? 57.838 20.928 56.643 1.00 29.30 91 ILE C N 1
ATOM 2954 C CA . ILE C 1 93 ? 58.670 21.587 57.639 1.00 29.84 91 ILE C CA 1
ATOM 2955 C C . ILE C 1 93 ? 60.083 21.839 57.119 1.00 30.49 91 ILE C C 1
ATOM 2956 O O . ILE C 1 93 ? 60.596 22.958 57.211 1.00 29.13 91 ILE C O 1
ATOM 2961 N N . GLU C 1 94 ? 60.708 20.797 56.573 1.00 32.93 92 GLU C N 1
ATOM 2962 C CA . GLU C 1 94 ? 62.059 20.917 56.032 1.00 30.81 92 GLU C CA 1
ATOM 2963 C C . GLU C 1 94 ? 62.093 21.980 54.934 1.00 34.31 92 GLU C C 1
ATOM 2964 O O . GLU C 1 94 ? 63.063 22.726 54.808 1.00 25.00 92 GLU C O 1
ATOM 2970 N N . LYS C 1 95 ? 61.013 22.051 54.159 1.00 35.70 93 LYS C N 1
ATOM 2971 C CA . LYS C 1 95 ? 60.934 22.941 53.007 1.00 38.67 93 LYS C CA 1
ATOM 2972 C C . LYS C 1 95 ? 60.951 24.406 53.436 1.00 37.57 93 LYS C C 1
ATOM 2973 O O . LYS C 1 95 ? 61.592 25.251 52.810 1.00 38.29 93 LYS C O 1
ATOM 2979 N N . ASP C 1 96 ? 60.259 24.706 54.523 1.00 33.88 94 ASP C N 1
ATOM 2980 C CA . ASP C 1 96 ? 60.145 26.087 54.954 1.00 35.61 94 ASP C CA 1
ATOM 2981 C C . ASP C 1 96 ? 61.201 26.471 55.991 1.00 33.32 94 ASP C C 1
ATOM 2982 O O . ASP C 1 96 ? 61.495 27.652 56.178 1.00 32.79 94 ASP C O 1
ATOM 2987 N N . LEU C 1 97 ? 61.782 25.474 56.652 1.00 29.86 95 LEU C N 1
ATOM 2988 C CA . LEU C 1 97 ? 62.638 25.734 57.812 1.00 28.84 95 LEU C CA 1
ATOM 2989 C C . LEU C 1 97 ? 64.029 25.080 57.789 1.00 34.23 95 LEU C C 1
ATOM 2990 O O . LEU C 1 97 ? 64.890 25.403 58.620 1.00 35.57 95 LEU C O 1
ATOM 2995 N N . GLY C 1 98 ? 64.252 24.162 56.852 1.00 35.83 96 GLY C N 1
ATOM 2996 C CA . GLY C 1 98 ? 65.550 23.521 56.723 1.00 34.56 96 GLY C CA 1
ATOM 2997 C C . GLY C 1 98 ? 65.606 22.158 57.388 1.00 34.15 96 GLY C C 1
ATOM 2998 O O . GLY C 1 98 ? 64.839 21.896 58.321 1.00 36.43 96 GLY C O 1
ATOM 2999 N N . PRO C 1 99 ? 66.534 21.295 56.928 1.00 32.68 97 PRO C N 1
ATOM 3000 C CA . PRO C 1 99 ? 66.646 19.865 57.267 1.00 33.10 97 PRO C CA 1
ATOM 3001 C C . PRO C 1 99 ? 67.205 19.563 58.653 1.00 29.57 97 PRO C C 1
ATOM 3002 O O . PRO C 1 99 ? 67.422 18.393 58.983 1.00 24.25 97 PRO C O 1
ATOM 3006 N N . VAL C 1 100 ? 67.434 20.603 59.447 1.00 27.65 98 VAL C N 1
ATOM 3007 C CA . VAL C 1 100 ? 67.870 20.410 60.817 1.00 26.03 98 VAL C CA 1
ATOM 3008 C C . VAL C 1 100 ? 66.939 21.108 61.806 1.00 27.51 98 VAL C C 1
ATOM 3009 O O . VAL C 1 100 ? 67.335 21.407 62.923 1.00 28.33 98 VAL C O 1
ATOM 3013 N N . ALA C 1 101 ? 65.698 21.361 61.398 1.00 28.23 99 ALA C N 1
ATOM 3014 C CA . ALA C 1 101 ? 64.727 22.021 62.278 1.00 25.57 99 ALA C CA 1
ATOM 3015 C C . ALA C 1 101 ? 64.269 21.118 63.430 1.00 25.26 99 ALA C C 1
ATOM 3016 O O . ALA C 1 101 ? 63.711 21.589 64.430 1.00 22.42 99 ALA C O 1
ATOM 3018 N N . LEU C 1 102 ? 64.493 19.820 63.267 1.00 25.49 100 LEU C N 1
ATOM 3019 C CA . LEU C 1 102 ? 64.125 18.836 64.276 1.00 24.16 100 LEU C CA 1
ATOM 3020 C C . LEU C 1 102 ? 62.707 19.027 64.782 1.00 25.99 100 LEU C C 1
ATOM 3021 O O . LEU C 1 102 ? 62.479 19.360 65.947 1.00 27.49 100 LEU C O 1
ATOM 3026 N N . PRO C 1 103 ? 61.739 18.816 63.895 1.00 25.41 101 PRO C N 1
ATOM 3027 C CA . PRO C 1 103 ? 60.355 18.897 64.336 1.00 23.19 101 PRO C CA 1
ATOM 3028 C C . PRO C 1 103 ? 60.015 17.722 65.246 1.00 20.54 101 PRO C C 1
ATOM 3029 O O . PRO C 1 103 ? 60.545 16.621 65.074 1.00 16.70 101 PRO C O 1
ATOM 3033 N N . SER C 1 104 ? 59.148 17.966 66.221 1.00 18.26 102 SER C N 1
ATOM 3034 C CA . SER C 1 104 ? 58.537 16.884 66.967 1.00 17.85 102 SER C CA 1
ATOM 3035 C C . SER C 1 104 ? 57.180 16.608 66.347 1.00 17.59 102 SER C C 1
ATOM 3036 O O . SER C 1 104 ? 56.156 17.091 66.831 1.00 18.05 102 SER C O 1
ATOM 3039 N N . ILE C 1 105 ? 57.184 15.846 65.258 1.00 17.53 103 ILE C N 1
ATOM 3040 C CA . ILE C 1 105 ? 55.956 15.488 64.577 1.00 17.29 103 ILE C CA 1
ATOM 3041 C C . ILE C 1 105 ? 55.095 14.694 65.557 1.00 14.79 103 ILE C C 1
ATOM 3042 O O . ILE C 1 105 ? 55.553 13.698 66.111 1.00 16.01 103 ILE C O 1
ATOM 3047 N N . PRO C 1 106 ? 53.849 15.156 65.775 1.00 15.07 104 PRO C N 1
ATOM 3048 C CA . PRO C 1 106 ? 52.915 14.629 66.771 1.00 12.97 104 PRO C CA 1
ATOM 3049 C C . PRO C 1 106 ? 52.804 13.152 66.592 1.00 16.16 104 PRO C C 1
ATOM 3050 O O . PRO C 1 106 ? 52.638 12.684 65.463 1.00 19.46 104 PRO C O 1
ATOM 3054 N N . ALA C 1 107 ? 52.904 12.428 67.693 1.00 14.18 105 ALA C N 1
ATOM 3055 C CA . ALA C 1 107 ? 52.849 10.986 67.647 1.00 14.48 105 ALA C CA 1
ATOM 3056 C C . ALA C 1 107 ? 51.512 10.577 67.059 1.00 16.65 105 ALA C C 1
ATOM 3057 O O . ALA C 1 107 ? 51.411 9.576 66.357 1.00 13.68 105 ALA C O 1
ATOM 3059 N N . SER C 1 108 ? 50.496 11.393 67.325 1.00 15.70 106 SER C N 1
ATOM 3060 C CA . SER C 1 108 ? 49.115 11.066 66.961 1.00 16.72 106 SER C CA 1
ATOM 3061 C C . SER C 1 108 ? 48.612 11.814 65.732 1.00 16.92 106 SER C C 1
ATOM 3062 O O . SER C 1 108 ? 48.883 13.000 65.577 1.00 20.19 106 SER C O 1
ATOM 3065 N N . PRO C 1 109 ? 47.855 11.117 64.868 1.00 15.14 107 PRO C N 1
ATOM 3066 C CA . PRO C 1 109 ? 47.364 11.754 63.641 1.00 15.28 107 PRO C CA 1
ATOM 3067 C C . PRO C 1 109 ? 46.302 12.803 63.887 1.00 15.82 107 PRO C C 1
ATOM 3068 O O . PRO C 1 109 ? 46.128 13.677 63.042 1.00 17.13 107 PRO C O 1
ATOM 3072 N N . GLN C 1 110 ? 45.603 12.720 65.014 1.00 12.15 108 GLN C N 1
ATOM 3073 C CA . GLN C 1 110 ? 44.559 13.685 65.333 1.00 10.84 108 GLN C CA 1
ATOM 3074 C C . GLN C 1 110 ? 45.090 15.119 65.312 1.00 9.07 108 GLN C C 1
ATOM 3075 O O . GLN C 1 110 ? 45.968 15.469 66.095 1.00 7.94 108 GLN C O 1
ATOM 3081 N N . PRO C 1 111 ? 44.553 15.957 64.412 1.00 11.15 109 PRO C N 1
ATOM 3082 C CA . PRO C 1 111 ? 44.969 17.362 64.404 1.00 14.66 109 PRO C CA 1
ATOM 3083 C C . PRO C 1 111 ? 44.261 18.118 65.512 1.00 13.23 109 PRO C C 1
ATOM 3084 O O . PRO C 1 111 ? 43.327 17.577 66.117 1.00 11.95 109 PRO C O 1
ATOM 3088 N N . PHE C 1 112 ? 44.680 19.350 65.784 1.00 13.36 110 PHE C N 1
ATOM 3089 C CA . PHE C 1 112 ? 43.979 20.108 66.805 1.00 10.37 110 PHE C CA 1
ATOM 3090 C C . PHE C 1 112 ? 42.701 20.681 66.232 1.00 14.40 110 PHE C C 1
ATOM 3091 O O . PHE C 1 112 ? 41.725 20.907 66.955 1.00 12.53 110 PHE C O 1
ATOM 3099 N N . THR C 1 113 ? 42.694 20.899 64.924 1.00 8.57 111 THR C N 1
ATOM 3100 C CA . THR C 1 113 ? 41.459 21.256 64.260 1.00 9.04 111 THR C CA 1
ATOM 3101 C C . THR C 1 113 ? 41.555 20.887 62.811 1.00 9.81 111 THR C C 1
ATOM 3102 O O . THR C 1 113 ? 42.513 20.259 62.372 1.00 14.19 111 THR C O 1
ATOM 3106 N N . VAL C 1 114 ? 40.526 21.252 62.077 1.00 10.37 112 VAL C N 1
ATOM 3107 C CA . VAL C 1 114 ? 40.539 21.102 60.648 1.00 11.26 112 VAL C CA 1
ATOM 3108 C C . VAL C 1 114 ? 40.121 22.442 60.102 1.00 12.03 112 VAL C C 1
ATOM 3109 O O . VAL C 1 114 ? 39.103 22.998 60.497 1.00 11.96 112 VAL C O 1
ATOM 3113 N N . ALA C 1 115 ? 40.943 22.986 59.223 1.00 19.96 113 ALA C N 1
ATOM 3114 C CA . ALA C 1 115 ? 40.650 24.284 58.655 1.00 21.19 113 ALA C CA 1
ATOM 3115 C C . ALA C 1 115 ? 40.132 24.042 57.248 1.00 22.39 113 ALA C C 1
ATOM 3116 O O . ALA C 1 115 ? 40.810 23.418 56.427 1.00 19.79 113 ALA C O 1
ATOM 3118 N N . GLU C 1 116 ? 38.930 24.516 56.962 1.00 23.29 114 GLU C N 1
ATOM 3119 C CA . GLU C 1 116 ? 38.385 24.298 55.640 1.00 19.58 114 GLU C CA 1
ATOM 3120 C C . GLU C 1 116 ? 38.453 25.583 54.829 1.00 19.74 114 GLU C C 1
ATOM 3121 O O . GLU C 1 116 ? 37.617 26.475 54.977 1.00 17.33 114 GLU C O 1
ATOM 3127 N N . TYR C 1 117 ? 39.490 25.669 53.994 1.00 19.76 115 TYR C N 1
ATOM 3128 C CA . TYR C 1 117 ? 39.718 26.841 53.163 1.00 18.94 115 TYR C CA 1
ATOM 3129 C C . TYR C 1 117 ? 38.805 26.742 51.962 1.00 19.89 115 TYR C C 1
ATOM 3130 O O . TYR C 1 117 ? 38.900 25.784 51.193 1.00 23.16 115 TYR C O 1
ATOM 3139 N N . PHE C 1 118 ? 37.917 27.718 51.801 1.00 27.85 116 PHE C N 1
ATOM 3140 C CA . PHE C 1 118 ? 36.976 27.703 50.687 1.00 29.27 116 PHE C CA 1
ATOM 3141 C C . PHE C 1 118 ? 37.381 28.663 49.598 1.00 22.86 116 PHE C C 1
ATOM 3142 O O . PHE C 1 118 ? 38.088 29.621 49.849 1.00 23.13 116 PHE C O 1
ATOM 3150 N N . PRO C 1 119 ? 36.938 28.392 48.371 1.00 23.83 117 PRO C N 1
ATOM 3151 C CA . PRO C 1 119 ? 37.262 29.296 47.261 1.00 35.27 117 PRO C CA 1
ATOM 3152 C C . PRO C 1 119 ? 36.365 30.520 47.270 1.00 35.76 117 PRO C C 1
ATOM 3153 O O . PRO C 1 119 ? 36.613 31.490 46.546 1.00 33.49 117 PRO C O 1
ATOM 3157 N N . THR C 1 120 ? 35.315 30.457 48.078 1.00 36.09 118 THR C N 1
ATOM 3158 C CA . THR C 1 120 ? 34.393 31.573 48.216 1.00 37.30 118 THR C CA 1
ATOM 3159 C C . THR C 1 120 ? 34.460 32.085 49.644 1.00 34.06 118 THR C C 1
ATOM 3160 O O . THR C 1 120 ? 34.257 31.321 50.598 1.00 31.31 118 THR C O 1
ATOM 3164 N N . PRO C 1 121 ? 34.770 33.379 49.793 1.00 31.85 119 PRO C N 1
ATOM 3165 C CA . PRO C 1 121 ? 34.888 33.997 51.111 1.00 27.54 119 PRO C CA 1
ATOM 3166 C C . PRO C 1 121 ? 33.542 33.970 51.793 1.00 28.95 119 PRO C C 1
ATOM 3167 O O . PRO C 1 121 ? 32.525 33.953 51.094 1.00 31.35 119 PRO C O 1
ATOM 3171 N N . GLY C 1 122 ? 33.534 33.953 53.123 1.00 26.54 120 GLY C N 1
ATOM 3172 C CA . GLY C 1 122 ? 32.310 34.156 53.877 1.00 22.80 120 GLY C CA 1
ATOM 3173 C C . GLY C 1 122 ? 31.568 32.891 54.234 1.00 26.11 120 GLY C C 1
ATOM 3174 O O . GLY C 1 122 ? 30.493 32.949 54.830 1.00 26.58 120 GLY C O 1
ATOM 3175 N N . VAL C 1 123 ? 32.140 31.747 53.871 1.00 27.05 121 VAL C N 1
ATOM 3176 C CA . VAL C 1 123 ? 31.509 30.462 54.139 1.00 27.77 121 VAL C CA 1
ATOM 3177 C C . VAL C 1 123 ? 32.077 29.863 55.409 1.00 27.94 121 VAL C C 1
ATOM 3178 O O . VAL C 1 123 ? 31.354 29.519 56.342 1.00 29.88 121 VAL C O 1
ATOM 3182 N N . THR C 1 124 ? 33.391 29.720 55.421 1.00 27.45 122 THR C N 1
ATOM 3183 C CA . THR C 1 124 ? 34.086 29.274 56.608 1.00 26.66 122 THR C CA 1
ATOM 3184 C C . THR C 1 124 ? 34.975 30.419 57.023 1.00 26.50 122 THR C C 1
ATOM 3185 O O . THR C 1 124 ? 35.088 31.406 56.290 1.00 25.93 122 THR C O 1
ATOM 3189 N N . PRO C 1 125 ? 35.614 30.294 58.193 1.00 25.95 123 PRO C N 1
ATOM 3190 C CA . PRO C 1 125 ? 36.661 31.258 58.535 1.00 24.00 123 PRO C CA 1
ATOM 3191 C C . PRO C 1 125 ? 37.885 31.134 57.614 1.00 23.69 123 PRO C C 1
ATOM 3192 O O . PRO C 1 125 ? 38.842 31.892 57.763 1.00 21.86 123 PRO C O 1
ATOM 3196 N N . PHE C 1 126 ? 37.856 30.201 56.669 1.00 21.39 124 PHE C N 1
ATOM 3197 C CA . PHE C 1 126 ? 39.023 29.977 55.836 1.00 21.83 124 PHE C CA 1
ATOM 3198 C C . PHE C 1 126 ? 38.766 30.112 54.343 1.00 24.59 124 PHE C C 1
ATOM 3199 O O . PHE C 1 126 ? 37.730 29.693 53.821 1.00 23.33 124 PHE C O 1
ATOM 3207 N N . TYR C 1 127 ? 39.745 30.699 53.669 1.00 25.36 125 TYR C N 1
ATOM 3208 C CA . TYR C 1 127 ? 39.587 31.114 52.298 1.00 23.59 125 TYR C CA 1
ATOM 3209 C C . TYR C 1 127 ? 40.902 31.004 51.544 1.00 24.57 125 TYR C C 1
ATOM 3210 O O . TYR C 1 127 ? 41.966 31.365 52.053 1.00 23.04 125 TYR C O 1
ATOM 3219 N N . ASP C 1 128 ? 40.816 30.469 50.332 1.00 25.18 126 ASP C N 1
ATOM 3220 C CA . ASP C 1 128 ? 41.944 30.449 49.423 1.00 30.60 126 ASP C CA 1
ATOM 3221 C C . ASP C 1 128 ? 41.382 30.551 48.015 1.00 33.14 126 ASP C C 1
ATOM 3222 O O . ASP C 1 128 ? 40.501 29.776 47.617 1.00 34.03 126 ASP C O 1
ATOM 3227 N N . ASP C 1 129 ? 41.872 31.524 47.265 1.00 32.12 127 ASP C N 1
ATOM 3228 C CA . ASP C 1 129 ? 41.258 31.814 45.992 1.00 34.89 127 ASP C CA 1
ATOM 3229 C C . ASP C 1 129 ? 41.492 30.696 44.989 1.00 36.41 127 ASP C C 1
ATOM 3230 O O . ASP C 1 129 ? 40.722 30.540 44.045 1.00 40.94 127 ASP C O 1
ATOM 3235 N N . ARG C 1 130 ? 42.531 29.899 45.203 1.00 32.33 128 ARG C N 1
ATOM 3236 C CA . ARG C 1 130 ? 42.888 28.882 44.220 1.00 33.27 128 ARG C CA 1
ATOM 3237 C C . ARG C 1 130 ? 42.008 27.654 44.280 1.00 32.14 128 ARG C C 1
ATOM 3238 O O . ARG C 1 130 ? 41.688 27.063 43.250 1.00 33.82 128 ARG C O 1
ATOM 3246 N N . HIS C 1 131 ? 41.632 27.248 45.485 1.00 27.47 129 HIS C N 1
ATOM 3247 C CA . HIS C 1 131 ? 41.088 25.913 45.653 1.00 25.68 129 HIS C CA 1
ATOM 3248 C C . HIS C 1 131 ? 40.183 25.792 46.859 1.00 24.13 129 HIS C C 1
ATOM 3249 O O . HIS C 1 131 ? 40.066 26.717 47.653 1.00 23.78 129 HIS C O 1
ATOM 3256 N N . HIS C 1 132 ? 39.537 24.636 46.970 1.00 30.73 130 HIS C N 1
ATOM 3257 C CA . HIS C 1 132 ? 38.872 24.243 48.196 1.00 22.17 130 HIS C CA 1
ATOM 3258 C C . HIS C 1 132 ? 39.826 23.267 48.842 1.00 26.66 130 HIS C C 1
ATOM 3259 O O . HIS C 1 132 ? 40.094 22.198 48.293 1.00 23.75 130 HIS C O 1
ATOM 3266 N N . ALA C 1 133 ? 40.357 23.659 49.993 1.00 26.98 131 ALA C N 1
ATOM 3267 C CA . ALA C 1 133 ? 41.343 22.857 50.691 1.00 24.74 131 ALA C CA 1
ATOM 3268 C C . ALA C 1 133 ? 40.834 22.518 52.091 1.00 25.51 131 ALA C C 1
ATOM 3269 O O . ALA C 1 133 ? 40.311 23.378 52.802 1.00 17.86 131 ALA C O 1
ATOM 3271 N N . VAL C 1 134 ? 40.989 21.249 52.462 1.00 25.67 132 VAL C N 1
ATOM 3272 C CA . VAL C 1 134 ? 40.639 20.769 53.791 1.00 22.27 132 VAL C CA 1
ATOM 3273 C C . VAL C 1 134 ? 41.938 20.369 54.486 1.00 19.67 132 VAL C C 1
ATOM 3274 O O . VAL C 1 134 ? 42.590 19.400 54.081 1.00 16.38 132 VAL C O 1
ATOM 3278 N N . SER C 1 135 ? 42.326 21.111 55.519 1.00 19.58 133 SER C N 1
ATOM 3279 C CA . SER C 1 135 ? 43.663 20.940 56.099 1.00 17.87 133 SER C CA 1
ATOM 3280 C C . SER C 1 135 ? 43.643 20.354 57.505 1.00 18.36 133 SER C C 1
ATOM 3281 O O . SER C 1 135 ? 42.842 20.757 58.351 1.00 18.16 133 SER C O 1
ATOM 3284 N N . LEU C 1 136 ? 44.520 19.388 57.750 1.00 12.98 134 LEU C N 1
ATOM 3285 C CA . LEU C 1 136 ? 44.694 18.874 59.097 1.00 11.88 134 LEU C CA 1
ATOM 3286 C C . LEU C 1 136 ? 45.735 19.761 59.726 1.00 11.71 134 LEU C C 1
ATOM 3287 O O . LEU C 1 136 ? 46.847 19.868 59.214 1.00 13.76 134 LEU C O 1
ATOM 3292 N N . ALA C 1 137 ? 45.380 20.406 60.826 1.00 18.94 135 ALA C N 1
ATOM 3293 C CA . ALA C 1 137 ? 46.252 21.420 61.401 1.00 11.06 135 ALA C CA 1
ATOM 3294 C C . ALA C 1 137 ? 46.912 20.901 62.658 1.00 10.65 135 ALA C C 1
ATOM 3295 O O . ALA C 1 137 ? 46.248 20.347 63.535 1.00 9.40 135 ALA C O 1
ATOM 3297 N N . TYR C 1 138 ? 48.223 21.098 62.739 1.00 13.05 136 TYR C N 1
ATOM 3298 C CA . TYR C 1 138 ? 48.986 20.631 63.870 1.00 13.31 136 TYR C CA 1
ATOM 3299 C C . TYR C 1 138 ? 49.893 21.711 64.412 1.00 16.15 136 TYR C C 1
ATOM 3300 O O . TYR C 1 138 ? 50.347 22.601 63.691 1.00 16.59 136 TYR C O 1
ATOM 3309 N N . ILE C 1 139 ? 50.135 21.612 65.711 1.00 16.86 137 ILE C N 1
ATOM 3310 C CA . ILE C 1 139 ? 51.161 22.384 66.373 1.00 14.53 137 ILE C CA 1
ATOM 3311 C C . ILE C 1 139 ? 52.412 21.523 66.372 1.00 15.38 137 ILE C C 1
ATOM 3312 O O . ILE C 1 139 ? 52.407 20.382 66.855 1.00 15.92 137 ILE C O 1
ATOM 3317 N N . VAL C 1 140 ? 53.486 22.055 65.806 1.00 15.97 138 VAL C N 1
ATOM 3318 C CA . VAL C 1 140 ? 54.700 21.280 65.620 1.00 10.37 138 VAL C CA 1
ATOM 3319 C C . VAL C 1 140 ? 55.838 22.025 66.270 1.00 14.49 138 VAL C C 1
ATOM 3320 O O . VAL C 1 140 ? 56.224 23.090 65.781 1.00 11.14 138 VAL C O 1
ATOM 3324 N N . PRO C 1 141 ? 56.335 21.499 67.409 1.00 12.01 139 PRO C N 1
ATOM 3325 C CA . PRO C 1 141 ? 57.514 22.082 68.050 1.00 10.97 139 PRO C CA 1
ATOM 3326 C C . PRO C 1 141 ? 58.758 21.748 67.249 1.00 12.61 139 PRO C C 1
ATOM 3327 O O . PRO C 1 141 ? 58.893 20.626 66.742 1.00 17.53 139 PRO C O 1
ATOM 3331 N N . VAL C 1 142 ? 59.657 22.710 67.132 1.00 23.37 140 VAL C N 1
ATOM 3332 C CA . VAL C 1 142 ? 60.916 22.445 66.467 1.00 24.61 140 VAL C CA 1
ATOM 3333 C C . VAL C 1 142 ? 62.019 22.354 67.496 1.00 24.77 140 VAL C C 1
ATOM 3334 O O . VAL C 1 142 ? 62.157 23.222 68.349 1.00 24.37 140 VAL C O 1
ATOM 3338 N N . ARG C 1 143 ? 62.784 21.277 67.431 1.00 25.58 141 ARG C N 1
ATOM 3339 C CA . ARG C 1 143 ? 63.823 21.055 68.410 1.00 39.45 141 ARG C CA 1
ATOM 3340 C C . ARG C 1 143 ? 65.149 21.588 67.891 1.00 40.30 141 ARG C C 1
ATOM 3341 O O . ARG C 1 143 ? 66.093 21.769 68.660 1.00 40.06 141 ARG C O 1
ATOM 3349 N N . GLY C 1 144 ? 65.212 21.858 66.588 1.00 39.79 142 GLY C N 1
ATOM 3350 C CA . GLY C 1 144 ? 66.473 22.178 65.938 1.00 41.48 142 GLY C CA 1
ATOM 3351 C C . GLY C 1 144 ? 66.650 23.646 65.601 1.00 41.91 142 GLY C C 1
ATOM 3352 O O . GLY C 1 144 ? 65.998 24.505 66.197 1.00 41.07 142 GLY C O 1
ATOM 3353 N N . ASP C 1 145 ? 67.545 23.937 64.660 1.00 40.68 143 ASP C N 1
ATOM 3354 C CA . ASP C 1 145 ? 67.751 25.307 64.220 1.00 41.57 143 ASP C CA 1
ATOM 3355 C C . ASP C 1 145 ? 67.034 25.553 62.913 1.00 39.68 143 ASP C C 1
ATOM 3356 O O . ASP C 1 145 ? 66.810 24.627 62.131 1.00 39.08 143 ASP C O 1
ATOM 3361 N N . CYS C 1 146 ? 66.673 26.810 62.690 1.00 37.42 144 CYS C N 1
ATOM 3362 C CA . CYS C 1 146 ? 65.720 27.147 61.652 1.00 36.48 144 CYS C CA 1
ATOM 3363 C C . CYS C 1 146 ? 66.084 28.392 60.883 1.00 37.02 144 CYS C C 1
ATOM 3364 O O . CYS C 1 146 ? 66.627 29.355 61.431 1.00 35.73 144 CYS C O 1
ATOM 3367 N N . SER C 1 147 ? 65.738 28.359 59.604 1.00 39.39 145 SER C N 1
ATOM 3368 C CA . SER C 1 147 ? 65.955 29.475 58.711 1.00 40.93 145 SER C CA 1
ATOM 3369 C C . SER C 1 147 ? 64.933 29.391 57.590 1.00 40.31 145 SER C C 1
ATOM 3370 O O . SER C 1 147 ? 64.494 28.296 57.218 1.00 37.79 145 SER C O 1
ATOM 3373 N N . PRO C 1 148 ? 64.539 30.556 57.064 1.00 41.13 146 PRO C N 1
ATOM 3374 C CA . PRO C 1 148 ? 63.617 30.700 55.935 1.00 38.09 146 PRO C CA 1
ATOM 3375 C C . PRO C 1 148 ? 64.290 30.205 54.666 1.00 40.42 146 PRO C C 1
ATOM 3376 O O . PRO C 1 148 ? 65.480 30.448 54.469 1.00 44.32 146 PRO C O 1
ATOM 3380 N N . GLN C 1 149 ? 63.539 29.522 53.814 1.00 45.82 147 GLN C N 1
ATOM 3381 C CA . GLN C 1 149 ? 64.110 28.906 52.633 1.00 49.23 147 GLN C CA 1
ATOM 3382 C C . GLN C 1 149 ? 63.281 29.248 51.414 1.00 55.43 147 GLN C C 1
ATOM 3383 O O . GLN C 1 149 ? 62.077 29.487 51.530 1.00 54.35 147 GLN C O 1
ATOM 3389 N N . GLN C 1 150 ? 63.931 29.262 50.252 1.00 63.81 148 GLN C N 1
ATOM 3390 C CA . GLN C 1 150 ? 63.243 29.414 48.971 1.00 69.65 148 GLN C CA 1
ATOM 3391 C C . GLN C 1 150 ? 62.447 30.711 48.898 1.00 69.37 148 GLN C C 1
ATOM 3392 O O . GLN C 1 150 ? 63.016 31.807 48.892 1.00 68.72 148 GLN C O 1
ATOM 3398 N N . ASN C 1 151 ? 61.125 30.572 48.855 1.00 70.80 149 ASN C N 1
ATOM 3399 C CA . ASN C 1 151 ? 60.237 31.724 48.790 1.00 72.86 149 ASN C CA 1
ATOM 3400 C C . ASN C 1 151 ? 60.057 32.407 50.149 1.00 69.47 149 ASN C C 1
ATOM 3401 O O . ASN C 1 151 ? 59.612 33.557 50.214 1.00 70.64 149 ASN C O 1
ATOM 3406 N N . ASN C 1 152 ? 60.413 31.704 51.225 1.00 65.00 150 ASN C N 1
ATOM 3407 C CA . ASN C 1 152 ? 60.391 32.293 52.566 1.00 40.90 150 ASN C CA 1
ATOM 3408 C C . ASN C 1 152 ? 61.510 33.291 52.803 1.00 41.66 150 ASN C C 1
ATOM 3409 O O . ASN C 1 152 ? 62.685 32.915 52.869 1.00 50.15 150 ASN C O 1
ATOM 3414 N N . LEU C 1 153 ? 61.136 34.558 52.952 1.00 41.68 151 LEU C N 1
ATOM 3415 C CA . LEU C 1 153 ? 62.103 35.630 53.148 1.00 49.94 151 LEU C CA 1
ATOM 3416 C C . LEU C 1 153 ? 62.662 35.643 54.567 1.00 47.09 151 LEU C C 1
ATOM 3417 O O . LEU C 1 153 ? 63.863 35.795 54.771 1.00 42.30 151 LEU C O 1
ATOM 3422 N N . GLU C 1 154 ? 61.775 35.478 55.543 1.00 44.64 152 GLU C N 1
ATOM 3423 C CA . GLU C 1 154 ? 62.114 35.651 56.948 1.00 37.80 152 GLU C CA 1
ATOM 3424 C C . GLU C 1 154 ? 61.365 34.629 57.790 1.00 35.55 152 GLU C C 1
ATOM 3425 O O . GLU C 1 154 ? 60.389 34.043 57.335 1.00 34.97 152 GLU C O 1
ATOM 3431 N N . LEU C 1 155 ? 61.835 34.418 59.014 1.00 34.53 153 LEU C N 1
ATOM 3432 C CA . LEU C 1 155 ? 61.173 33.525 59.961 1.00 32.51 153 LEU C CA 1
ATOM 3433 C C . LEU C 1 155 ? 61.176 34.207 61.315 1.00 33.83 153 LEU C C 1
ATOM 3434 O O . LEU C 1 155 ? 62.231 34.381 61.914 1.00 36.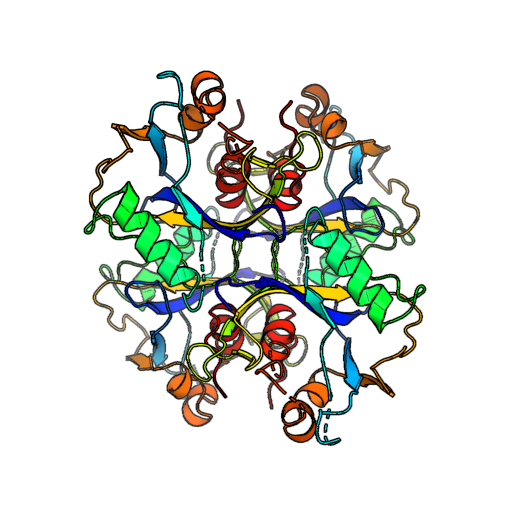68 153 LEU C O 1
ATOM 3439 N N . THR C 1 156 ? 60.005 34.603 61.801 1.00 30.70 154 THR C N 1
ATOM 3440 C CA . THR C 1 156 ? 59.940 35.436 62.999 1.00 31.57 154 THR C CA 1
ATOM 3441 C C . THR C 1 156 ? 59.406 34.682 64.208 1.00 28.71 154 THR C C 1
ATOM 3442 O O . THR C 1 156 ? 58.303 34.144 64.165 1.00 27.66 154 THR C O 1
ATOM 3446 N N . TRP C 1 157 ? 60.193 34.649 65.282 1.00 37.38 155 TRP C N 1
ATOM 3447 C CA . TRP C 1 157 ? 59.737 34.064 66.536 1.00 33.59 155 TRP C CA 1
ATOM 3448 C C . TRP C 1 157 ? 59.097 35.146 67.369 1.00 27.50 155 TRP C C 1
ATOM 3449 O O . TRP C 1 157 ? 59.713 36.168 67.669 1.00 34.64 155 TRP C O 1
ATOM 3460 N N . LEU C 1 158 ? 57.850 34.906 67.741 1.00 26.41 156 LEU C N 1
ATOM 3461 C CA . LEU C 1 158 ? 57.045 35.880 68.447 1.00 26.65 156 LEU C CA 1
ATOM 3462 C C . LEU C 1 158 ? 56.425 35.208 69.666 1.00 29.64 156 LEU C C 1
ATOM 3463 O O . LEU C 1 158 ? 56.048 34.042 69.606 1.00 27.23 156 LEU C O 1
ATOM 3468 N N . THR C 1 159 ? 56.320 35.932 70.775 1.00 31.71 157 THR C N 1
ATOM 3469 C CA . THR C 1 159 ? 55.556 35.432 71.916 1.00 30.98 157 THR C CA 1
ATOM 3470 C C . THR C 1 159 ? 54.095 35.461 71.494 1.00 29.66 157 THR C C 1
ATOM 3471 O O . THR C 1 159 ? 53.751 36.158 70.533 1.00 25.47 157 THR C O 1
ATOM 3475 N N . PRO C 1 160 ? 53.235 34.696 72.193 1.00 28.11 158 PRO C N 1
ATOM 3476 C CA . PRO C 1 160 ? 51.795 34.710 71.913 1.00 25.38 158 PRO C CA 1
ATOM 3477 C C . PRO C 1 160 ? 51.214 36.119 71.898 1.00 27.33 158 PRO C C 1
ATOM 3478 O O . PRO C 1 160 ? 50.390 36.424 71.030 1.00 26.71 158 PRO C O 1
ATOM 3482 N N . GLU C 1 161 ? 51.628 36.963 72.838 1.00 30.92 159 GLU C N 1
ATOM 3483 C CA . GLU C 1 161 ? 51.184 38.350 72.845 1.00 32.10 159 GLU C CA 1
ATOM 3484 C C . GLU C 1 161 ? 51.580 39.029 71.551 1.00 32.38 159 GLU C C 1
ATOM 3485 O O . GLU C 1 161 ? 50.788 39.758 70.958 1.00 34.28 159 GLU C O 1
ATOM 3491 N N . GLU C 1 162 ? 52.818 38.797 71.125 1.00 32.29 160 GLU C N 1
ATOM 3492 C CA . GLU C 1 162 ? 53.362 39.430 69.927 1.00 31.93 160 GLU C CA 1
ATOM 3493 C C . GLU C 1 162 ? 52.673 38.924 68.669 1.00 30.95 160 GLU C C 1
ATOM 3494 O O . GLU C 1 162 ? 52.273 39.706 67.807 1.00 29.22 160 GLU C O 1
ATOM 3500 N N . ALA C 1 163 ? 52.542 37.605 68.578 1.00 26.89 161 ALA C N 1
ATOM 3501 C CA . ALA C 1 163 ? 51.937 36.949 67.422 1.00 31.55 161 ALA C CA 1
ATOM 3502 C C . ALA C 1 163 ? 50.510 37.426 67.199 1.00 31.82 161 ALA C C 1
ATOM 3503 O O . ALA C 1 163 ? 50.021 37.469 66.068 1.00 31.14 161 ALA C O 1
ATOM 3505 N N . CYS C 1 164 ? 49.842 37.776 68.291 1.00 32.61 162 CYS C N 1
ATOM 3506 C CA . CYS C 1 164 ? 48.455 38.198 68.230 1.00 27.93 162 CYS C CA 1
ATOM 3507 C C . CYS C 1 164 ? 48.338 39.707 68.240 1.00 31.68 162 CYS C C 1
ATOM 3508 O O . CYS C 1 164 ? 47.285 40.246 68.563 1.00 34.10 162 CYS C O 1
ATOM 3511 N N . SER C 1 165 ? 49.424 40.390 67.902 1.00 30.07 163 SER C N 1
ATOM 3512 C CA . SER C 1 165 ? 49.335 41.813 67.627 1.00 45.73 163 SER C CA 1
ATOM 3513 C C . SER C 1 165 ? 48.555 41.935 66.337 1.00 46.84 163 SER C C 1
ATOM 3514 O O . SER C 1 165 ? 48.720 41.125 65.424 1.00 31.76 163 SER C O 1
ATOM 3517 N N . PRO C 1 166 ? 47.688 42.941 66.259 1.00 43.68 164 PRO C N 1
ATOM 3518 C CA . PRO C 1 166 ? 46.885 43.117 65.050 1.00 43.84 164 PRO C CA 1
ATOM 3519 C C . PRO C 1 166 ? 47.794 43.278 63.845 1.00 41.93 164 PRO C C 1
ATOM 3520 O O . PRO C 1 166 ? 47.546 42.656 62.814 1.00 41.00 164 PRO C O 1
ATOM 3524 N N . ARG C 1 167 ? 48.847 44.075 63.997 1.00 40.89 165 ARG C N 1
ATOM 3525 C CA . ARG C 1 167 ? 49.820 44.294 62.933 1.00 40.36 165 ARG C CA 1
ATOM 3526 C C . ARG C 1 167 ? 50.321 42.975 62.363 1.00 36.40 165 ARG C C 1
ATOM 3527 O O . ARG C 1 167 ? 50.548 42.845 61.163 1.00 36.88 165 ARG C O 1
ATOM 3535 N N . ILE C 1 168 ? 50.473 41.991 63.237 1.00 30.59 166 ILE C N 1
ATOM 3536 C CA . ILE C 1 168 ? 50.945 40.683 62.824 1.00 29.03 166 ILE C CA 1
ATOM 3537 C C . ILE C 1 168 ? 49.828 39.908 62.154 1.00 27.71 166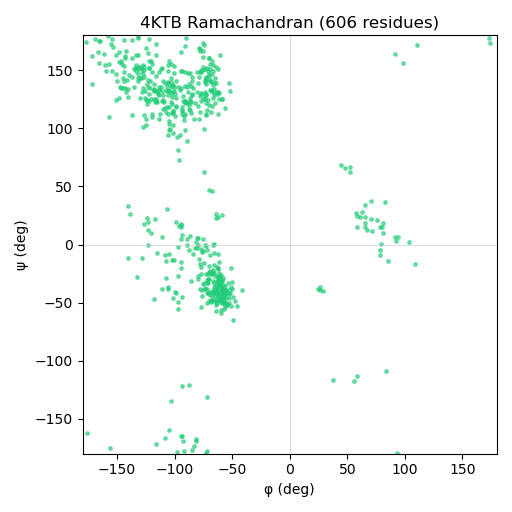 ILE C C 1
ATOM 3538 O O . ILE C 1 168 ? 49.981 39.422 61.034 1.00 29.85 166 ILE C O 1
ATOM 3543 N N . LEU C 1 169 ? 48.706 39.791 62.855 1.00 26.71 167 LEU C N 1
ATOM 3544 C CA . LEU C 1 169 ? 47.559 39.043 62.358 1.00 22.98 167 LEU C CA 1
ATOM 3545 C C . LEU C 1 169 ? 47.119 39.589 61.018 1.00 23.92 167 LEU C C 1
ATOM 3546 O O . LEU C 1 169 ? 46.733 38.842 60.123 1.00 27.65 167 LEU C O 1
ATOM 3551 N N . ALA C 1 170 ? 47.171 40.911 60.905 1.00 25.29 168 ALA C N 1
ATOM 3552 C CA . ALA C 1 170 ? 46.762 41.596 59.692 1.00 26.41 168 ALA C CA 1
ATOM 3553 C C . ALA C 1 170 ? 47.575 41.089 58.524 1.00 32.17 168 ALA C C 1
ATOM 3554 O O . ALA C 1 170 ? 47.057 40.891 57.430 1.00 26.76 168 ALA C O 1
ATOM 3556 N N . HIS C 1 171 ? 48.858 40.870 58.768 1.00 31.80 169 HIS C N 1
ATOM 3557 C CA . HIS C 1 171 ? 49.749 40.422 57.720 1.00 31.90 169 HIS C CA 1
ATOM 3558 C C . HIS C 1 171 ? 49.402 39.008 57.260 1.00 30.86 169 HIS C C 1
ATOM 3559 O O . HIS C 1 171 ? 49.867 38.568 56.216 1.00 31.91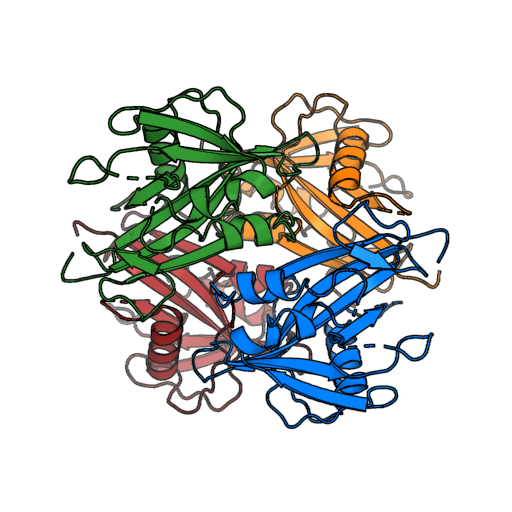 169 HIS C O 1
ATOM 3574 N N . GLN C 1 173 ? 46.955 35.734 56.009 1.00 26.75 171 GLN C N 1
ATOM 3575 C CA . GLN C 1 173 ? 46.078 35.633 54.856 1.00 27.90 171 GLN C CA 1
ATOM 3576 C C . GLN C 1 173 ? 45.119 34.477 54.924 1.00 25.20 171 GLN C C 1
ATOM 3577 O O . GLN C 1 173 ? 45.386 33.487 55.598 1.00 23.76 171 GLN C O 1
ATOM 3583 N N . GLY C 1 174 ? 44.010 34.605 54.199 1.00 25.64 172 GLY C N 1
ATOM 3584 C CA . GLY C 1 174 ? 43.068 33.514 54.046 1.00 22.93 172 GLY C CA 1
ATOM 3585 C C . GLY C 1 174 ? 42.491 32.991 55.346 1.00 21.62 172 GLY C C 1
ATOM 3586 O O . GLY C 1 174 ? 41.912 31.909 55.374 1.00 20.97 172 GLY C O 1
ATOM 3587 N N . GLY C 1 175 ? 42.653 33.747 56.425 1.00 24.50 173 GLY C N 1
ATOM 3588 C CA . GLY C 1 175 ? 42.099 33.348 57.706 1.00 24.06 173 GLY C CA 1
ATOM 3589 C C . GLY C 1 175 ? 43.079 32.586 58.573 1.00 26.68 173 GLY C C 1
ATOM 3590 O O . GLY C 1 175 ? 42.721 32.090 59.642 1.00 27.64 173 GLY C O 1
ATOM 3591 N N . GLN C 1 176 ? 44.326 32.491 58.131 1.00 27.71 174 GLN C N 1
ATOM 3592 C CA . GLN C 1 176 ? 45.315 31.780 58.920 1.00 27.55 174 GLN C CA 1
ATOM 3593 C C . GLN C 1 176 ? 45.546 32.456 60.262 1.00 27.17 174 GLN C C 1
ATOM 3594 O O . GLN C 1 176 ? 46.045 31.826 61.197 1.00 26.06 174 GLN C O 1
ATOM 3600 N N . ASP C 1 177 ? 45.172 33.728 60.371 1.00 23.23 175 ASP C N 1
ATOM 3601 C CA . ASP C 1 177 ? 45.274 34.394 61.658 1.00 21.48 175 ASP C CA 1
ATOM 3602 C C . ASP C 1 177 ? 44.374 33.718 62.679 1.00 17.72 175 ASP C C 1
ATOM 3603 O O . ASP C 1 177 ? 44.761 33.567 63.835 1.00 17.13 175 ASP C O 1
ATOM 3624 N N . LEU C 1 179 ? 43.316 30.508 62.504 1.00 15.41 177 LEU C N 1
ATOM 3625 C CA . LEU C 1 179 ? 43.853 29.172 62.725 1.00 14.51 177 LEU C CA 1
ATOM 3626 C C . LEU C 1 179 ? 44.985 29.265 63.732 1.00 17.79 177 LEU C C 1
ATOM 3627 O O . LEU C 1 179 ? 45.133 28.409 64.616 1.00 16.07 177 LEU C O 1
ATOM 3632 N N . LEU C 1 180 ? 45.769 30.331 63.598 1.00 19.95 178 LEU C N 1
ATOM 3633 C CA . LEU C 1 180 ? 46.816 30.650 64.558 1.00 18.31 178 LEU C CA 1
ATOM 3634 C C . LEU C 1 180 ? 46.209 30.781 65.951 1.00 15.61 178 LEU C C 1
ATOM 3635 O O . LEU C 1 180 ? 46.692 30.165 66.911 1.00 14.20 178 LEU C O 1
ATOM 3640 N N . LYS C 1 181 ? 45.135 31.553 66.059 1.00 14.76 179 LYS C N 1
ATOM 3641 C CA . LYS C 1 181 ? 44.495 31.745 67.352 1.00 14.36 179 LYS C CA 1
ATOM 3642 C C . LYS C 1 181 ? 43.926 30.448 67.922 1.00 15.87 179 LYS C C 1
ATOM 3643 O O . LYS C 1 181 ? 43.989 30.211 69.130 1.00 19.86 179 LYS C O 1
ATOM 3649 N N . GLN C 1 182 ? 43.376 29.605 67.061 1.00 14.82 180 GLN C N 1
ATOM 3650 C CA . GLN C 1 182 ? 42.885 28.301 67.505 1.00 13.87 180 GLN C CA 1
ATOM 3651 C C . GLN C 1 182 ? 44.021 27.408 67.964 1.00 14.10 180 GLN C C 1
ATOM 3652 O O . GLN C 1 182 ? 43.855 26.558 68.846 1.00 11.57 180 GLN C O 1
ATOM 3658 N N . ALA C 1 183 ? 45.182 27.592 67.350 1.00 17.83 181 ALA C N 1
ATOM 3659 C CA . ALA C 1 183 ? 46.360 26.826 67.744 1.00 18.81 181 ALA C CA 1
ATOM 3660 C C . ALA C 1 183 ? 46.808 27.253 69.137 1.00 16.48 181 ALA C C 1
ATOM 3661 O O . ALA C 1 183 ? 47.017 26.417 70.024 1.00 12.80 181 ALA C O 1
ATOM 3663 N N . LEU C 1 184 ? 46.935 28.559 69.336 1.00 14.65 182 LEU C N 1
ATOM 3664 C CA . LEU C 1 184 ? 47.278 29.082 70.646 1.00 12.17 182 LEU C CA 1
ATOM 3665 C C . LEU C 1 184 ? 46.265 28.644 71.687 1.00 11.28 182 LEU C C 1
ATOM 3666 O O . LEU C 1 184 ? 46.641 28.178 72.762 1.00 16.13 182 LEU C O 1
ATOM 3671 N N . ALA C 1 185 ? 44.984 28.794 71.362 1.00 11.30 183 ALA C N 1
ATOM 3672 C CA . ALA C 1 185 ? 43.929 28.423 72.290 1.00 10.41 183 ALA C CA 1
ATOM 3673 C C . ALA C 1 185 ? 44.104 26.953 72.674 1.00 17.41 183 ALA C C 1
ATOM 3674 O O . ALA C 1 185 ? 44.007 26.595 73.837 1.00 13.64 183 ALA C O 1
ATOM 3676 N N . HIS C 1 186 ? 44.408 26.117 71.688 1.00 9.06 184 HIS C N 1
ATOM 3677 C CA . HIS C 1 186 ? 44.561 24.687 71.914 1.00 8.18 184 HIS C CA 1
ATOM 3678 C C . HIS C 1 186 ? 45.737 24.367 72.840 1.00 19.51 184 HIS C C 1
ATOM 3679 O O . HIS C 1 186 ? 45.683 23.411 73.618 1.00 19.61 184 HIS C O 1
ATOM 3686 N N . ALA C 1 187 ? 46.809 25.151 72.744 1.00 15.29 185 ALA C N 1
ATOM 3687 C CA . ALA C 1 187 ? 47.994 24.920 73.565 1.00 11.65 185 ALA C CA 1
ATOM 3688 C C . ALA C 1 187 ? 47.871 25.618 74.912 1.00 9.32 185 ALA C C 1
ATOM 3689 O O . ALA C 1 187 ? 48.816 25.665 75.691 1.00 9.73 185 ALA C O 1
ATOM 3691 N N . GLY C 1 188 ? 46.690 26.163 75.176 1.00 9.12 186 GLY C N 1
ATOM 3692 C CA . GLY C 1 188 ? 46.446 26.878 76.412 1.00 12.71 186 GLY C CA 1
ATOM 3693 C C . GLY C 1 188 ? 47.257 28.151 76.540 1.00 15.54 186 GLY C C 1
ATOM 3694 O O . GLY C 1 188 ? 47.645 28.519 77.639 1.00 17.50 186 GLY C O 1
ATOM 3695 N N . ARG C 1 189 ? 47.510 28.835 75.426 1.00 16.70 187 ARG C N 1
ATOM 3696 C CA . ARG C 1 189 ? 48.328 30.042 75.468 1.00 12.68 187 ARG C CA 1
ATOM 3697 C C . ARG C 1 189 ? 47.802 31.141 74.556 1.00 20.25 187 ARG C C 1
ATOM 3698 O O . ARG C 1 189 ? 48.567 31.919 74.006 1.00 23.15 187 A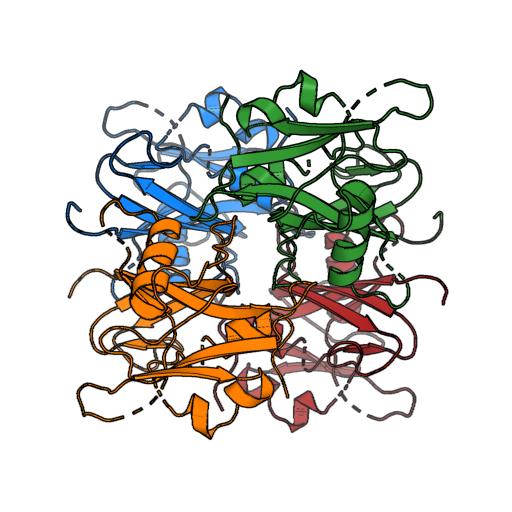RG C O 1
ATOM 3706 N N . LEU C 1 190 ? 46.492 31.224 74.398 1.00 17.02 188 LEU C N 1
ATOM 3707 C CA . LEU C 1 190 ? 45.945 32.380 73.707 1.00 17.42 188 LEU C CA 1
ATOM 3708 C C . LEU C 1 190 ? 45.946 33.542 74.681 1.00 17.13 188 LEU C C 1
ATOM 3709 O O . LEU C 1 190 ? 45.434 33.409 75.789 1.00 18.01 188 LEU C O 1
ATOM 3714 N N . PRO C 1 191 ? 46.529 34.687 74.282 1.00 16.37 189 PRO C N 1
ATOM 3715 C CA . PRO C 1 191 ? 46.662 35.822 75.202 1.00 17.64 189 PRO C CA 1
ATOM 3716 C C . PRO C 1 191 ? 45.355 36.554 75.410 1.00 22.14 189 PRO C C 1
ATOM 3717 O O . PRO C 1 191 ? 44.524 36.587 74.501 1.00 26.55 189 PRO C O 1
ATOM 3721 N N . ASP C 1 192 ? 45.179 37.139 76.588 1.00 23.81 190 ASP C N 1
ATOM 3722 C CA . ASP C 1 192 ? 44.090 38.085 76.815 1.00 29.12 190 ASP C CA 1
ATOM 3723 C C . ASP C 1 192 ? 44.647 39.491 76.689 1.00 32.31 190 ASP C C 1
ATOM 3724 O O . ASP C 1 192 ? 45.625 39.835 77.353 1.00 36.37 190 ASP C O 1
ATOM 3729 N N . LEU C 1 193 ? 44.042 40.310 75.838 1.00 32.49 191 LEU C N 1
ATOM 3730 C CA . LEU C 1 193 ? 44.633 41.607 75.548 1.00 37.46 191 LEU C CA 1
ATOM 3731 C C . LEU C 1 193 ? 43.635 42.761 75.599 1.00 38.13 191 LEU C C 1
ATOM 3732 O O . LEU C 1 193 ? 43.522 43.439 76.618 1.00 27.41 191 LEU C O 1
ATOM 3737 N N . SER D 1 35 ? 43.309 9.233 39.733 1.00 63.91 33 SER D N 1
ATOM 3738 C CA . SER D 1 35 ? 44.394 8.496 40.374 1.00 60.89 33 SER D CA 1
ATOM 3739 C C . SER D 1 35 ? 45.644 9.356 40.490 1.00 59.01 33 SER D C 1
ATOM 3740 O O . SER D 1 35 ? 46.755 8.845 40.645 1.00 57.01 33 SER D O 1
ATOM 3743 N N . LEU D 1 36 ? 45.454 10.668 40.410 1.00 59.36 34 LEU D N 1
ATOM 3744 C CA . LEU D 1 36 ? 46.555 11.601 40.578 1.00 61.16 34 LEU D CA 1
ATOM 3745 C C . LEU D 1 36 ? 46.413 12.316 41.918 1.00 58.31 34 LEU D C 1
ATOM 3746 O O . LEU D 1 36 ? 47.325 13.013 42.357 1.00 60.40 34 LEU D O 1
ATOM 3751 N N . LEU D 1 37 ? 45.270 12.125 42.570 1.00 53.98 35 LEU D N 1
ATOM 3752 C CA . LEU D 1 37 ? 44.949 12.872 43.779 1.00 49.81 35 LEU D CA 1
ATOM 3753 C C . LEU D 1 37 ? 44.546 11.973 44.935 1.00 45.10 35 LEU D C 1
ATOM 3754 O O . LEU D 1 37 ? 43.985 10.890 44.731 1.00 43.88 35 LEU D O 1
ATOM 3759 N N . PRO D 1 38 ? 44.850 12.422 46.162 1.00 42.14 36 PRO D N 1
ATOM 3760 C CA . PRO D 1 38 ? 44.246 11.849 47.366 1.00 40.65 36 PRO D CA 1
ATOM 3761 C C . PRO D 1 38 ? 42.897 12.522 47.614 1.00 37.86 36 PRO D C 1
ATOM 3762 O O . PRO D 1 38 ? 42.779 13.735 47.407 1.00 35.46 36 PRO D O 1
ATOM 3766 N N . LEU D 1 39 ? 41.903 11.748 48.048 1.00 36.21 37 LEU D N 1
ATOM 3767 C CA . LEU D 1 39 ? 40.534 12.243 48.216 1.00 31.85 37 LEU D CA 1
ATOM 3768 C C . LEU D 1 39 ? 40.205 12.558 49.669 1.00 26.36 37 LEU D C 1
ATOM 3769 O O . LEU D 1 39 ? 40.512 11.760 50.553 1.00 24.58 37 LEU D O 1
ATOM 3774 N N . VAL D 1 40 ? 39.568 13.708 49.904 1.00 24.41 38 VAL D N 1
ATOM 3775 C CA . VAL D 1 40 ? 39.063 14.061 51.234 1.00 23.40 38 VAL D CA 1
ATOM 3776 C C . VAL D 1 40 ? 37.832 13.223 51.548 1.00 23.23 38 VAL D C 1
ATOM 3777 O O . VAL D 1 40 ? 36.867 13.220 50.787 1.00 23.89 38 VAL D O 1
ATOM 3781 N N . TYR D 1 41 ? 37.864 12.528 52.678 1.00 22.41 39 TYR D N 1
ATOM 3782 C CA . TYR D 1 41 ? 36.839 11.556 53.009 1.00 22.31 39 TYR D CA 1
ATOM 3783 C C . TYR D 1 41 ? 36.373 11.754 54.440 1.00 31.28 39 TYR D C 1
ATOM 3784 O O . TYR D 1 41 ? 37.034 12.414 55.234 1.00 29.85 39 TYR D O 1
ATOM 3793 N N . VAL D 1 42 ? 35.221 11.190 54.768 1.00 32.52 40 VAL D N 1
ATOM 3794 C CA . VAL D 1 42 ? 34.827 11.084 56.161 1.00 28.71 40 VAL D CA 1
ATOM 3795 C C . VAL D 1 42 ? 34.415 9.664 56.442 1.00 28.07 40 VAL D C 1
ATOM 3796 O O . VAL D 1 42 ? 34.003 8.925 55.538 1.00 21.22 40 VAL D O 1
ATOM 3800 N N . ASP D 1 43 ? 34.574 9.291 57.700 1.00 26.16 41 ASP D N 1
ATOM 3801 C CA . ASP D 1 43 ? 34.071 8.043 58.207 1.00 24.68 41 ASP D CA 1
ATOM 3802 C C . ASP D 1 43 ? 33.253 8.373 59.432 1.00 24.21 41 ASP D C 1
ATOM 3803 O O . ASP D 1 43 ? 33.656 9.189 60.264 1.00 23.04 41 ASP D O 1
ATOM 3808 N N . ALA D 1 44 ? 32.079 7.776 59.526 1.00 19.07 42 ALA D N 1
ATOM 3809 C CA . ALA D 1 44 ? 31.261 8.008 60.690 1.00 18.48 42 ALA D CA 1
ATOM 3810 C C . ALA D 1 44 ? 31.069 6.694 61.395 1.00 25.94 42 ALA D C 1
ATOM 3811 O O . ALA D 1 44 ? 30.764 5.684 60.762 1.00 27.57 42 ALA D O 1
ATOM 3813 N N . VAL D 1 45 ? 31.270 6.706 62.706 1.00 24.10 43 VAL D N 1
ATOM 3814 C CA . VAL D 1 45 ? 30.934 5.557 63.526 1.00 25.32 43 VAL D CA 1
ATOM 3815 C C . VAL D 1 45 ? 29.655 5.907 64.273 1.00 29.03 43 VAL D C 1
ATOM 3816 O O . VAL D 1 45 ? 29.681 6.702 65.215 1.00 33.92 43 VAL D O 1
ATOM 3820 N N . PRO D 1 46 ? 28.520 5.345 63.818 1.00 24.25 44 PRO D N 1
ATOM 3821 C CA . PRO D 1 46 ? 27.213 5.610 64.414 1.00 18.10 44 PRO D CA 1
ATOM 3822 C C . PRO D 1 46 ? 27.064 4.829 65.703 1.00 18.69 44 PRO D C 1
ATOM 3823 O O . PRO D 1 46 ? 27.312 3.619 65.742 1.00 19.07 44 PRO D O 1
ATOM 3827 N N . VAL D 1 47 ? 26.663 5.524 66.757 1.00 19.62 45 VAL D N 1
ATOM 3828 C CA . VAL D 1 47 ? 26.548 4.894 68.054 1.00 18.51 45 VAL D CA 1
ATOM 3829 C C . VAL D 1 47 ? 25.255 5.252 68.776 1.00 19.36 45 VAL D C 1
ATOM 3830 O O . VAL D 1 47 ? 24.669 6.322 68.570 1.00 16.68 45 VAL D O 1
ATOM 3834 N N . ARG D 1 48 ? 24.812 4.331 69.620 1.00 19.30 46 ARG D N 1
ATOM 3835 C CA . ARG D 1 48 ? 23.739 4.617 70.551 1.00 20.87 46 ARG D CA 1
ATOM 3836 C C . ARG D 1 48 ? 24.354 4.869 71.918 1.00 21.49 46 ARG D C 1
ATOM 3837 O O . ARG D 1 48 ? 24.985 3.979 72.495 1.00 22.14 46 ARG D O 1
ATOM 3845 N N . VAL D 1 49 ? 24.222 6.089 72.421 1.00 14.80 47 VAL D N 1
ATOM 3846 C CA . VAL D 1 49 ? 24.807 6.378 73.721 1.00 13.75 47 VAL D CA 1
ATOM 3847 C C . VAL D 1 49 ? 23.713 6.472 74.762 1.00 13.81 47 VAL D C 1
ATOM 3848 O O . VAL D 1 49 ? 22.575 6.749 74.419 1.00 18.44 47 VAL D O 1
ATOM 3852 N N . ASP D 1 50 ? 24.043 6.213 76.023 1.00 16.63 48 ASP D N 1
ATOM 3853 C CA . ASP D 1 50 ? 23.073 6.402 77.091 1.00 16.19 48 ASP D CA 1
ATOM 3854 C C . ASP D 1 50 ? 23.017 7.882 77.483 1.00 17.07 48 ASP D C 1
ATOM 3855 O O . ASP D 1 50 ? 23.561 8.725 76.770 1.00 16.68 48 ASP D O 1
ATOM 3860 N N . GLU D 1 51 ? 22.373 8.198 78.603 1.00 16.80 49 GLU D N 1
ATOM 3861 C CA . GLU D 1 51 ? 22.214 9.598 79.015 1.00 19.93 49 GLU D CA 1
ATOM 3862 C C . GLU D 1 51 ? 23.575 10.249 79.269 1.00 17.68 49 GLU D C 1
ATOM 3863 O O . GLU D 1 51 ? 23.746 11.461 79.111 1.00 14.96 49 GLU D O 1
ATOM 3869 N N . SER D 1 52 ? 24.547 9.421 79.642 1.00 14.19 50 SER D N 1
ATOM 3870 C CA . SER D 1 52 ? 25.857 9.915 80.036 1.00 13.37 50 SER D CA 1
ATOM 3871 C C . SER D 1 52 ? 26.849 9.871 78.871 1.00 12.08 50 SER D C 1
ATOM 3872 O O . SER D 1 52 ? 28.051 9.947 79.088 1.00 14.58 50 SER D O 1
ATOM 3875 N N . GLY D 1 53 ? 26.346 9.732 77.643 1.00 12.89 51 GLY D N 1
ATOM 3876 C CA . GLY D 1 53 ? 27.199 9.733 76.461 1.00 10.97 51 GLY D CA 1
ATOM 3877 C C . GLY D 1 53 ? 27.902 8.407 76.244 1.00 14.25 51 GLY D C 1
ATOM 3878 O O . GLY D 1 53 ? 28.519 8.169 75.210 1.00 14.47 51 GLY D O 1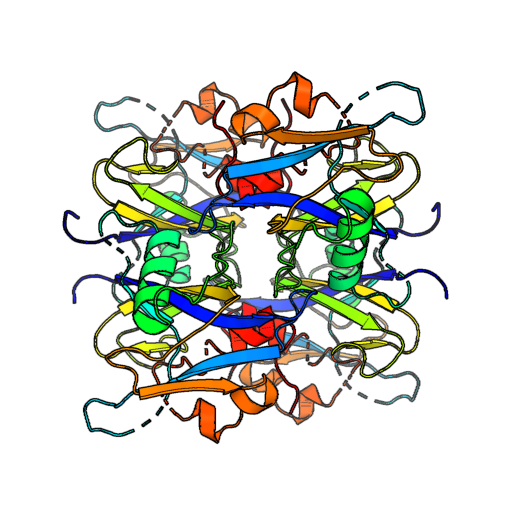
ATOM 3879 N N . ASP D 1 54 ? 27.789 7.542 77.238 1.00 14.31 52 ASP D N 1
ATOM 3880 C CA . ASP D 1 54 ? 28.409 6.230 77.212 1.00 17.45 52 ASP D CA 1
ATOM 3881 C C . ASP D 1 54 ? 27.923 5.426 76.013 1.00 17.82 52 ASP D C 1
ATOM 3882 O O . ASP D 1 54 ? 26.731 5.254 75.817 1.00 21.89 52 ASP D O 1
ATOM 3887 N N . VAL D 1 55 ? 28.851 4.950 75.201 1.00 11.49 53 VAL D N 1
ATOM 3888 C CA . VAL D 1 55 ? 28.492 4.151 74.044 1.00 12.37 53 VAL D CA 1
ATOM 3889 C C . VAL D 1 55 ? 28.026 2.753 74.447 1.00 17.21 53 VAL D C 1
ATOM 3890 O O . VAL D 1 55 ? 28.759 2.006 75.091 1.00 12.36 53 VAL D O 1
ATOM 3894 N N . ILE D 1 56 ? 26.800 2.403 74.066 1.00 18.08 54 ILE D N 1
ATOM 3895 C CA . ILE D 1 56 ? 26.230 1.118 74.451 1.00 17.33 54 ILE D CA 1
ATOM 3896 C C . ILE D 1 56 ? 26.218 0.167 73.260 1.00 17.87 54 ILE D C 1
ATOM 3897 O O . ILE D 1 56 ? 26.403 -1.039 73.407 1.00 19.47 54 ILE D O 1
ATOM 3902 N N . GLN D 1 57 ? 25.967 0.715 72.077 1.00 18.24 55 GLN D N 1
ATOM 3903 C CA . GLN D 1 57 ? 26.003 -0.072 70.849 1.00 19.35 55 GLN D CA 1
ATOM 3904 C C . GLN D 1 57 ? 26.531 0.740 69.692 1.00 18.13 55 GLN D C 1
ATOM 3905 O O . GLN D 1 57 ? 26.249 1.939 69.590 1.00 17.93 55 GLN D O 1
ATOM 3911 N N . VAL D 1 58 ? 27.287 0.081 68.823 1.00 17.17 56 VAL D N 1
ATOM 3912 C CA . VAL D 1 58 ? 27.690 0.680 67.564 1.00 17.52 56 VAL D CA 1
ATOM 3913 C C . VAL D 1 58 ? 26.867 0.040 66.454 1.00 29.14 56 VAL D C 1
ATOM 3914 O O . VAL D 1 58 ? 26.475 -1.126 66.557 1.00 31.72 56 VAL D O 1
ATOM 3918 N N . GLY D 1 59 ? 26.591 0.798 65.400 1.00 19.38 57 GLY D N 1
ATOM 3919 C CA . GLY D 1 59 ? 25.807 0.266 64.299 1.00 21.92 57 GLY D CA 1
ATOM 3920 C C . GLY D 1 59 ? 26.662 -0.094 63.103 1.00 25.18 57 GLY D C 1
ATOM 3921 O O . GLY D 1 59 ? 27.470 0.717 62.651 1.00 27.30 57 GLY D O 1
ATOM 3922 N N . LEU D 1 60 ? 26.486 -1.304 62.580 1.00 27.48 58 LEU D N 1
ATOM 3923 C CA . LEU D 1 60 ? 27.229 -1.730 61.405 1.00 27.55 58 LEU D CA 1
ATOM 3924 C C . LEU D 1 60 ? 26.319 -1.951 60.212 1.00 27.17 58 LEU D C 1
ATOM 3925 O O . LEU D 1 60 ? 25.312 -2.649 60.299 1.00 25.43 58 LEU D O 1
ATOM 3930 N N . LEU D 1 61 ? 26.697 -1.336 59.100 1.00 28.14 59 LEU D N 1
ATOM 3931 C CA . LEU D 1 61 ? 25.942 -1.419 57.861 1.00 30.98 59 LEU D CA 1
ATOM 3932 C C . LEU D 1 61 ? 26.368 -2.632 57.063 1.00 33.87 59 LEU D C 1
ATOM 3933 O O . LEU D 1 61 ? 27.531 -2.755 56.687 1.00 38.32 59 LEU D O 1
ATOM 3938 N N . LEU D 1 62 ? 25.433 -3.530 56.793 1.00 32.05 60 LEU D N 1
ATOM 3939 C CA . LEU D 1 62 ? 25.774 -4.718 56.029 1.00 29.90 60 LEU D CA 1
ATOM 3940 C C . LEU D 1 62 ? 25.639 -4.441 54.527 1.00 39.78 60 LEU D C 1
ATOM 3941 O O . LEU D 1 62 ? 24.703 -3.777 54.078 1.00 31.57 60 LEU D O 1
ATOM 3946 N N . ARG D 1 63 ? 26.606 -4.936 53.763 1.00 39.78 61 ARG D N 1
ATOM 3947 C CA . ARG D 1 63 ? 26.678 -4.680 52.333 1.00 40.96 61 ARG D CA 1
ATOM 3948 C C . ARG D 1 63 ? 27.155 -5.907 51.580 1.00 43.86 61 ARG D C 1
ATOM 3949 O O . ARG D 1 63 ? 27.664 -6.854 52.177 1.00 43.45 61 ARG D O 1
ATOM 3957 N N . ALA D 1 64 ? 26.998 -5.880 50.260 1.00 47.19 62 ALA D N 1
ATOM 3958 C CA . ALA D 1 64 ? 27.553 -6.925 49.411 1.00 46.88 62 ALA D CA 1
ATOM 3959 C C . ALA D 1 64 ? 28.874 -6.459 48.786 1.00 46.91 62 ALA D C 1
ATOM 3960 O O . ALA D 1 64 ? 29.016 -5.294 48.402 1.00 45.99 62 ALA D O 1
ATOM 3962 N N . THR D 1 65 ? 29.840 -7.369 48.698 1.00 55.20 63 THR D N 1
ATOM 3963 C CA . THR D 1 65 ? 31.070 -7.118 47.954 1.00 54.68 63 THR D CA 1
ATOM 3964 C C . THR D 1 65 ? 30.764 -7.226 46.474 1.00 56.64 63 THR D C 1
ATOM 3965 O O . THR D 1 65 ? 29.705 -7.740 46.102 1.00 57.98 63 THR D O 1
ATOM 3969 N N . GLU D 1 66 ? 31.688 -6.759 45.635 1.00 58.00 64 GLU D N 1
ATOM 3970 C CA . GLU D 1 66 ? 31.527 -6.862 44.190 1.00 61.37 64 GLU D CA 1
ATOM 3971 C C . GLU D 1 66 ? 31.227 -8.298 43.800 1.00 62.19 64 GLU D C 1
ATOM 3972 O O . GLU D 1 66 ? 30.413 -8.572 42.917 1.00 64.09 64 GLU D O 1
ATOM 3978 N N . SER D 1 67 ? 31.903 -9.213 44.476 1.00 60.70 65 SER D N 1
ATOM 3979 C CA . SER D 1 67 ? 31.771 -10.630 44.209 1.00 63.74 65 SER D CA 1
ATOM 3980 C C . SER D 1 67 ? 30.570 -11.206 44.936 1.00 62.63 65 SER D C 1
ATOM 3981 O O . SER D 1 67 ? 30.198 -12.360 44.721 1.00 65.21 65 SER D O 1
ATOM 3984 N N . GLY D 1 68 ? 29.968 -10.396 45.800 1.00 58.08 66 GLY D N 1
ATOM 3985 C CA . GLY D 1 68 ? 28.789 -10.820 46.524 1.00 56.17 66 GLY D CA 1
ATOM 3986 C C . GLY D 1 68 ? 29.103 -11.636 47.759 1.00 55.17 66 GLY D C 1
ATOM 3987 O O . GLY D 1 68 ? 28.388 -12.586 48.084 1.00 56.44 66 GLY D O 1
ATOM 3988 N N . HIS D 1 69 ? 30.185 -11.283 48.443 1.00 50.68 67 HIS D N 1
ATOM 3989 C CA . HIS D 1 69 ? 30.389 -11.773 49.794 1.00 60.14 67 HIS D CA 1
ATOM 3990 C C . HIS D 1 69 ? 29.669 -10.780 50.666 1.00 57.76 67 HIS D C 1
ATOM 3991 O O . HIS D 1 69 ? 29.373 -9.669 50.226 1.00 55.64 67 HIS D O 1
ATOM 4014 N N . ARG D 1 72 ? 30.454 -5.871 56.318 1.00 42.44 70 ARG D N 1
ATOM 4015 C CA . ARG D 1 72 ? 29.869 -4.867 57.195 1.00 43.21 70 ARG D CA 1
ATOM 4016 C C . ARG D 1 72 ? 30.718 -3.601 57.160 1.00 41.51 70 ARG D C 1
ATOM 4017 O O . ARG D 1 72 ? 31.915 -3.658 56.872 1.00 42.54 70 ARG D O 1
ATOM 4025 N N . ALA D 1 73 ? 30.101 -2.458 57.442 1.00 31.96 71 ALA D N 1
ATOM 4026 C CA . ALA D 1 73 ? 30.717 -1.180 57.103 1.00 32.06 71 ALA D CA 1
ATOM 4027 C C . ALA D 1 73 ? 30.372 -0.046 58.058 1.00 29.40 71 ALA D C 1
ATOM 4028 O O . ALA D 1 73 ? 29.342 -0.082 58.729 1.00 29.99 71 ALA D O 1
ATOM 4030 N N . LEU D 1 74 ? 31.243 0.960 58.093 1.00 28.17 72 LEU D N 1
ATOM 4031 C CA . LEU D 1 74 ? 30.958 2.217 58.768 1.00 28.63 72 LEU D CA 1
ATOM 4032 C C . LEU D 1 74 ? 30.346 3.146 57.742 1.00 27.01 72 LEU D C 1
ATOM 4033 O O . LEU D 1 74 ? 30.147 2.761 56.589 1.00 27.57 72 LEU D O 1
ATOM 4038 N N . VAL D 1 75 ? 30.055 4.373 58.156 1.00 26.44 73 VAL D N 1
ATOM 4039 C CA . VAL D 1 75 ? 29.530 5.363 57.229 1.00 28.84 73 VAL D CA 1
ATOM 4040 C C . VAL D 1 75 ? 30.721 6.112 56.665 1.00 29.38 73 VAL D C 1
ATOM 4041 O O . VAL D 1 75 ? 31.400 6.843 57.382 1.00 29.70 73 VAL D O 1
ATOM 4045 N N . SER D 1 76 ? 30.986 5.896 55.382 1.00 30.03 74 SER D N 1
ATOM 4046 C CA . SER D 1 76 ? 32.170 6.446 54.721 1.00 33.57 74 SER D CA 1
ATOM 4047 C C . SER D 1 76 ? 31.894 6.831 53.267 1.00 34.55 74 SER D C 1
ATOM 4048 O O . SER D 1 76 ? 31.273 6.080 52.500 1.00 36.04 74 SER D O 1
ATOM 4051 N N . GLY D 1 77 ? 32.367 8.010 52.897 1.00 32.41 75 GLY D N 1
ATOM 4052 C CA . GLY D 1 77 ? 32.152 8.513 51.565 1.00 27.96 75 GLY D CA 1
ATOM 4053 C C . GLY D 1 77 ? 32.867 9.827 51.413 1.00 27.89 75 GLY D C 1
ATOM 4054 O O . GLY D 1 77 ? 33.399 10.376 52.371 1.00 26.80 75 GLY D O 1
ATOM 4055 N N . ARG D 1 78 ? 32.850 10.341 50.197 1.00 29.34 76 ARG D N 1
ATOM 4056 C CA . ARG D 1 78 ? 33.609 11.516 49.824 1.00 29.86 76 ARG D CA 1
ATOM 4057 C C . ARG D 1 78 ? 32.988 12.806 50.350 1.00 29.43 76 ARG D C 1
ATOM 4058 O O . ARG D 1 78 ? 31.778 12.878 50.564 1.00 29.44 76 ARG D O 1
ATOM 4066 N N . VAL D 1 79 ? 33.819 13.822 50.557 1.00 23.08 77 VAL D N 1
ATOM 4067 C CA . VAL D 1 79 ? 33.333 15.172 50.799 1.00 22.60 77 VAL D CA 1
ATOM 4068 C C . VAL D 1 79 ? 33.392 15.924 49.494 1.00 23.32 77 VAL D C 1
ATOM 4069 O O . VAL D 1 79 ? 34.467 16.178 48.971 1.00 23.51 77 VAL D O 1
ATOM 4081 N N . TYR D 1 81 ? 33.203 18.774 46.500 1.00 31.24 79 TYR D N 1
ATOM 4082 C CA . TYR D 1 81 ? 33.768 20.101 46.319 1.00 28.00 79 TYR D CA 1
ATOM 4083 C C . TYR D 1 81 ? 32.796 21.134 46.857 1.00 26.65 79 TYR D C 1
ATOM 4084 O O . TYR D 1 81 ? 31.590 21.014 46.648 1.00 30.19 79 TYR D O 1
ATOM 4093 N N . HIS D 1 82 ? 33.319 22.116 47.582 1.00 23.53 80 HIS D N 1
ATOM 4094 C CA . HIS D 1 82 ? 32.504 23.172 48.172 1.00 33.50 80 HIS D CA 1
ATOM 4095 C C . HIS D 1 82 ? 31.531 22.671 49.256 1.00 34.84 80 HIS D C 1
ATOM 4096 O O . HIS D 1 82 ? 30.613 23.395 49.645 1.00 34.09 80 HIS D O 1
ATOM 4103 N N . GLU D 1 83 ? 31.739 21.452 49.752 1.00 33.50 81 GLU D N 1
ATOM 4104 C CA . GLU D 1 83 ? 30.918 20.920 50.840 1.00 21.99 81 GLU D CA 1
ATOM 4105 C C . GLU D 1 83 ? 31.717 20.882 52.142 1.00 25.05 81 GLU D C 1
ATOM 4106 O O . GLU D 1 83 ? 32.863 20.429 52.165 1.00 23.43 81 GLU D O 1
ATOM 4112 N N . ARG D 1 84 ? 31.124 21.371 53.224 1.00 26.32 82 ARG D N 1
ATOM 4113 C CA . ARG D 1 84 ? 31.794 21.334 54.517 1.00 24.72 82 ARG D CA 1
ATOM 4114 C C . ARG D 1 84 ? 31.844 19.913 55.039 1.00 24.21 82 ARG D C 1
ATOM 4115 O O . ARG D 1 84 ? 30.971 19.102 54.726 1.00 23.52 82 ARG D O 1
ATOM 4123 N N . VAL D 1 85 ? 32.858 19.622 55.846 1.00 25.70 83 VAL D N 1
ATOM 4124 C CA . VAL D 1 85 ? 32.970 18.318 56.478 1.00 26.80 83 VAL D CA 1
ATOM 4125 C C . VAL D 1 85 ? 31.708 17.934 57.264 1.00 18.62 83 VAL D C 1
ATOM 4126 O O . VAL D 1 85 ? 31.155 16.856 57.054 1.00 22.01 83 VAL D O 1
ATOM 4130 N N . ARG D 1 86 ? 31.240 18.812 58.149 1.00 18.24 84 ARG D N 1
ATOM 4131 C CA . ARG D 1 86 ? 30.085 18.471 58.980 1.00 20.50 84 ARG D CA 1
ATOM 4132 C C . ARG D 1 86 ? 28.854 18.215 58.121 1.00 22.66 84 ARG D C 1
ATOM 4133 O O . ARG D 1 86 ? 28.000 17.409 58.478 1.00 25.83 84 ARG D O 1
ATOM 4141 N N . ASP D 1 87 ? 28.774 18.889 56.979 1.00 23.05 85 ASP D N 1
ATOM 4142 C CA . ASP D 1 87 ? 27.658 18.691 56.060 1.00 22.34 85 ASP D CA 1
ATOM 4143 C C . ASP D 1 87 ? 27.760 17.386 55.292 1.00 23.69 85 ASP D C 1
ATOM 4144 O O . ASP D 1 87 ? 26.753 16.774 54.970 1.00 23.31 85 ASP D O 1
ATOM 4149 N N . ALA D 1 88 ? 28.979 16.969 54.975 1.00 20.49 86 ALA D N 1
ATOM 4150 C CA . ALA D 1 88 ? 29.160 15.707 54.277 1.00 21.05 86 ALA D CA 1
ATOM 4151 C C . ALA D 1 88 ? 28.837 14.602 55.255 1.00 20.76 86 ALA D C 1
ATOM 4152 O O . ALA D 1 88 ? 28.379 13.523 54.877 1.00 21.34 86 ALA D O 1
ATOM 4154 N N . LEU D 1 89 ? 29.088 14.899 56.527 1.00 23.52 87 LEU D N 1
ATOM 4155 C CA . LEU D 1 89 ? 28.818 13.979 57.616 1.00 24.26 87 LEU D CA 1
ATOM 4156 C C . LEU D 1 89 ? 27.314 13.728 57.697 1.00 26.68 87 LEU D C 1
ATOM 4157 O O . LEU D 1 89 ? 26.858 12.581 57.697 1.00 28.91 87 LEU D O 1
ATOM 4162 N N . VAL D 1 90 ? 26.546 14.809 57.752 1.00 23.39 88 VAL D N 1
ATOM 4163 C CA . VAL D 1 90 ? 25.096 14.704 57.704 1.00 20.57 88 VAL D CA 1
ATOM 4164 C C . VAL D 1 90 ? 24.667 13.921 56.463 1.00 22.68 88 VAL D C 1
ATOM 4165 O O . VAL D 1 90 ? 23.899 12.958 56.553 1.00 23.31 88 VAL D O 1
ATOM 4169 N N . ARG D 1 91 ? 25.181 14.334 55.308 1.00 21.96 89 ARG D N 1
ATOM 4170 C CA . ARG D 1 91 ? 24.746 13.781 54.031 1.00 23.06 89 ARG D CA 1
ATOM 4171 C C . ARG D 1 91 ? 24.956 12.280 53.935 1.00 26.63 89 ARG D C 1
ATOM 4172 O O . ARG D 1 91 ? 24.080 11.561 53.486 1.00 24.28 89 ARG D O 1
ATOM 4180 N N . HIS D 1 92 ? 26.115 11.799 54.361 1.00 24.72 90 HIS D N 1
ATOM 4181 C CA . HIS D 1 92 ? 26.371 10.363 54.292 1.00 24.83 90 HIS D CA 1
ATOM 4182 C C . HIS D 1 92 ? 25.670 9.583 55.397 1.00 25.28 90 HIS D C 1
ATOM 4183 O O . HIS D 1 92 ? 25.396 8.397 55.239 1.00 23.54 90 HIS D O 1
ATOM 4190 N N . ILE D 1 93 ? 25.383 10.240 56.517 1.00 24.10 91 ILE D N 1
ATOM 4191 C CA . ILE D 1 93 ? 24.582 9.591 57.548 1.00 21.97 91 ILE D CA 1
ATOM 4192 C C . ILE D 1 93 ? 23.137 9.454 57.056 1.00 26.79 91 ILE D C 1
ATOM 4193 O O . ILE D 1 93 ? 22.535 8.383 57.135 1.00 23.45 91 ILE D O 1
ATOM 4198 N N . GLU D 1 94 ? 22.594 10.548 56.542 1.00 23.17 92 GLU D N 1
ATOM 4199 C CA . GLU D 1 94 ? 21.277 10.529 55.933 1.00 32.86 92 GLU D CA 1
ATOM 4200 C C . GLU D 1 94 ? 21.278 9.532 54.770 1.00 31.11 92 GLU D C 1
ATOM 4201 O O . GLU D 1 94 ? 20.351 8.744 54.623 1.00 26.15 92 GLU D O 1
ATOM 4207 N N . LYS D 1 95 ? 22.345 9.564 53.972 1.00 30.71 93 LYS D N 1
ATOM 4208 C CA . LYS D 1 95 ? 22.521 8.663 52.830 1.00 32.78 93 LYS D CA 1
ATOM 4209 C C . LYS D 1 95 ? 22.373 7.198 53.236 1.00 33.16 93 LYS D C 1
ATOM 4210 O O . LYS D 1 95 ? 21.875 6.376 52.469 1.00 35.49 93 LYS D O 1
ATOM 4216 N N . ASP D 1 96 ? 22.783 6.871 54.455 1.00 30.57 94 ASP D N 1
ATOM 4217 C CA . ASP D 1 96 ? 22.784 5.478 54.884 1.00 31.58 94 ASP D CA 1
ATOM 4218 C C . ASP D 1 96 ? 21.744 5.130 55.957 1.00 31.16 94 ASP D C 1
ATOM 4219 O O . ASP D 1 96 ? 21.153 4.056 55.916 1.00 33.20 94 ASP D O 1
ATOM 4224 N N . LEU D 1 97 ? 21.519 6.031 56.908 1.00 28.87 95 LEU D N 1
ATOM 4225 C CA . LEU D 1 97 ? 20.651 5.729 58.052 1.00 28.05 95 LEU D CA 1
ATOM 4226 C C . LEU D 1 97 ? 19.210 6.226 57.908 1.00 29.16 95 LEU D C 1
ATOM 4227 O O . LEU D 1 97 ? 18.370 5.991 58.788 1.00 27.73 95 LEU D O 1
ATOM 4232 N N . GLY D 1 98 ? 18.923 6.907 56.800 1.00 33.58 96 GLY D N 1
ATOM 4233 C CA . GLY D 1 98 ? 17.613 7.508 56.589 1.00 34.25 96 GLY D CA 1
ATOM 4234 C C . GLY D 1 98 ? 17.600 8.954 57.051 1.00 35.63 96 GLY D C 1
ATOM 4235 O O . GLY D 1 98 ? 18.632 9.455 57.511 1.00 35.90 96 GLY D O 1
ATOM 4236 N N . PRO D 1 99 ? 16.440 9.635 56.928 1.00 35.30 97 PRO D N 1
ATOM 4237 C CA . PRO D 1 99 ? 16.270 11.047 57.306 1.00 35.11 97 PRO D CA 1
ATOM 4238 C C . PRO D 1 99 ? 15.852 11.257 58.761 1.00 36.89 97 PRO D C 1
ATOM 4239 O O . PRO D 1 99 ? 15.682 12.404 59.202 1.00 40.27 97 PRO D O 1
ATOM 4243 N N . VAL D 1 100 ? 15.696 10.160 59.492 1.00 34.77 98 VAL D N 1
ATOM 4244 C CA . VAL D 1 100 ? 15.246 10.227 60.870 1.00 34.32 98 VAL D CA 1
ATOM 4245 C C . VAL D 1 100 ? 16.320 9.840 61.885 1.00 34.26 98 VAL D C 1
ATOM 4246 O O . VAL D 1 100 ? 16.042 9.751 63.071 1.00 38.21 98 VAL D O 1
ATOM 4250 N N . ALA D 1 101 ? 17.547 9.624 61.427 1.00 31.80 99 ALA D N 1
ATOM 4251 C CA . ALA D 1 101 ? 18.610 9.146 62.313 1.00 28.27 99 ALA D CA 1
ATOM 4252 C C . ALA D 1 101 ? 18.980 10.153 63.398 1.00 29.88 99 ALA D C 1
ATOM 4253 O O . ALA D 1 101 ? 19.462 9.777 64.473 1.00 28.72 99 ALA D O 1
ATOM 4255 N N . LEU D 1 102 ? 18.758 11.428 63.094 1.00 24.29 100 LEU D N 1
ATOM 4256 C CA . LEU D 1 102 ? 19.142 12.521 63.976 1.00 23.55 100 LEU D CA 1
ATOM 4257 C C . LEU D 1 102 ? 20.538 12.338 64.537 1.00 22.37 100 LEU D C 1
ATOM 4258 O O . LEU D 1 102 ? 20.731 12.114 65.737 1.00 26.72 100 LEU D O 1
ATOM 4263 N N . PRO D 1 103 ? 21.525 12.444 63.654 1.00 24.29 101 PRO D N 1
ATOM 4264 C CA . PRO D 1 103 ? 22.908 12.274 64.073 1.00 21.01 101 PRO D CA 1
ATOM 4265 C C . PRO D 1 103 ? 23.360 13.481 64.878 1.00 22.17 101 PRO D C 1
ATOM 4266 O O . PRO D 1 103 ? 23.059 14.630 64.537 1.00 22.88 101 PRO D O 1
ATOM 4270 N N . SER D 1 104 ? 24.078 13.219 65.955 1.00 19.45 102 SER D N 1
ATOM 4271 C CA . SER D 1 104 ? 24.711 14.295 66.677 1.00 18.73 102 SER D CA 1
ATOM 4272 C C . SER D 1 104 ? 26.089 14.531 66.079 1.00 25.35 102 SER D C 1
ATOM 4273 O O . SER D 1 104 ? 27.080 13.925 66.499 1.00 25.52 102 SER D O 1
ATOM 4276 N N . ILE D 1 105 ? 26.137 15.400 65.077 1.00 22.57 103 ILE D N 1
ATOM 4277 C CA . ILE D 1 105 ? 27.393 15.810 64.483 1.00 22.86 103 ILE D CA 1
ATOM 4278 C C . ILE D 1 105 ? 28.139 16.641 65.521 1.00 21.67 103 ILE D C 1
ATOM 4279 O O . ILE D 1 105 ? 27.556 17.538 66.131 1.00 19.86 103 ILE D O 1
ATOM 4284 N N . PRO D 1 106 ? 29.432 16.336 65.727 1.00 24.02 104 PRO D N 1
ATOM 4285 C CA . PRO D 1 106 ? 30.233 16.997 66.757 1.00 21.20 104 PRO D CA 1
ATOM 4286 C C . PRO D 1 106 ? 30.400 18.453 66.415 1.00 16.55 104 PRO D C 1
ATOM 4287 O O . PRO D 1 106 ? 30.597 18.782 65.243 1.00 16.38 104 PRO D O 1
ATOM 4291 N N . ALA D 1 107 ? 30.318 19.306 67.430 1.00 17.71 105 ALA D N 1
ATOM 4292 C CA . ALA D 1 107 ? 30.518 20.740 67.262 1.00 19.84 105 ALA D CA 1
ATOM 4293 C C . ALA D 1 107 ? 31.941 21.019 66.791 1.00 20.52 105 ALA D C 1
ATOM 4294 O O . ALA D 1 107 ? 32.186 21.894 65.960 1.00 20.11 105 ALA D O 1
ATOM 4296 N N . SER D 1 108 ? 32.882 20.255 67.327 1.00 19.26 106 SER D N 1
ATOM 4297 C CA . SER D 1 108 ? 34.281 20.443 66.983 1.00 19.16 106 SER D CA 1
ATOM 4298 C C . SER D 1 108 ? 34.635 19.714 65.718 1.00 18.48 106 SER D C 1
ATOM 4299 O O . SER D 1 108 ? 34.272 18.550 65.548 1.00 21.44 106 SER D O 1
ATOM 4302 N N . PRO D 1 109 ? 35.361 20.396 64.830 1.00 16.58 107 PRO D N 1
ATOM 4303 C CA . PRO D 1 109 ? 35.918 19.712 63.667 1.00 17.00 107 PRO D CA 1
ATOM 4304 C C . PRO D 1 109 ? 37.083 18.786 64.006 1.00 17.59 107 PRO D C 1
ATOM 4305 O O . PRO D 1 109 ? 37.582 18.163 63.081 1.00 17.51 107 PRO D O 1
ATOM 4309 N N . GLN D 1 110 ? 37.510 18.679 65.267 1.00 17.39 108 GLN D N 1
ATOM 4310 C CA . GLN D 1 110 ? 38.586 17.737 65.595 1.00 12.51 108 GLN D CA 1
ATOM 4311 C C . GLN D 1 110 ? 38.069 16.299 65.546 1.00 13.31 108 GLN D C 1
ATOM 4312 O O . GLN D 1 110 ? 37.261 15.903 66.389 1.00 12.75 108 GLN D O 1
ATOM 4318 N N . PRO D 1 111 ? 38.537 15.508 64.563 1.00 13.17 109 PRO D N 1
ATOM 4319 C CA . PRO D 1 111 ? 38.114 14.105 64.474 1.00 14.51 109 PRO D CA 1
ATOM 4320 C C . PRO D 1 111 ? 38.799 13.258 65.530 1.00 12.93 109 PRO D C 1
ATOM 4321 O O . PRO D 1 111 ? 39.829 13.671 66.069 1.00 14.74 109 PRO D O 1
ATOM 4325 N N . PHE D 1 112 ? 38.258 12.084 65.827 1.00 13.62 110 PHE D N 1
ATOM 4326 C CA . PHE D 1 112 ? 38.930 11.243 66.809 1.00 13.68 110 PHE D CA 1
ATOM 4327 C C . PHE D 1 112 ? 40.225 10.661 66.242 1.00 15.61 110 PHE D C 1
ATOM 4328 O O . PHE D 1 112 ? 41.148 10.343 66.988 1.00 14.21 110 PHE D O 1
ATOM 4336 N N . THR D 1 113 ? 40.296 10.542 64.921 1.00 15.28 111 THR D N 1
ATOM 4337 C CA . THR D 1 113 ? 41.547 10.200 64.262 1.00 14.83 111 THR D CA 1
ATOM 4338 C C . THR D 1 113 ? 41.458 10.485 62.791 1.00 14.13 111 THR D C 1
ATOM 4339 O O . THR D 1 113 ? 40.413 10.856 62.287 1.00 18.01 111 THR D O 1
ATOM 4343 N N . VAL D 1 114 ? 42.577 10.307 62.113 1.00 20.90 112 VAL D N 1
ATOM 4344 C CA . VAL D 1 114 ? 42.632 10.466 60.677 1.00 20.15 112 VAL D CA 1
ATOM 4345 C C . VAL D 1 114 ? 43.060 9.151 60.023 1.00 22.98 112 VAL D C 1
ATOM 4346 O O . VAL D 1 114 ? 44.192 8.699 60.188 1.00 24.33 112 VAL D O 1
ATOM 4350 N N . ALA D 1 115 ? 42.145 8.531 59.285 1.00 22.33 113 ALA D N 1
ATOM 4351 C CA . ALA D 1 115 ? 42.409 7.213 58.701 1.00 24.09 113 ALA D CA 1
ATOM 4352 C C . ALA D 1 115 ? 42.822 7.322 57.225 1.00 25.01 113 ALA D C 1
ATOM 4353 O O . ALA D 1 115 ? 42.035 7.789 56.388 1.00 22.14 113 ALA D O 1
ATOM 4355 N N . GLU D 1 116 ? 44.036 6.869 56.907 1.00 26.67 114 GLU D N 1
ATOM 4356 C CA . GLU D 1 116 ? 44.570 6.979 55.548 1.00 27.95 114 GLU D CA 1
ATOM 4357 C C . GLU D 1 116 ? 44.485 5.668 54.751 1.00 27.30 114 GLU D C 1
ATOM 4358 O O . GLU D 1 116 ? 45.357 4.803 54.865 1.00 25.28 114 GLU D O 1
ATOM 4364 N N . TYR D 1 117 ? 43.426 5.528 53.951 1.00 28.35 115 TYR D N 1
ATOM 4365 C CA . TYR D 1 117 ? 43.296 4.382 53.064 1.00 28.44 115 TYR D CA 1
ATOM 4366 C C . TYR D 1 117 ? 44.259 4.578 51.900 1.00 30.56 115 TYR D C 1
ATOM 4367 O O . TYR D 1 117 ? 43.966 5.334 50.974 1.00 32.65 115 TYR D O 1
ATOM 4376 N N . PHE D 1 118 ? 45.416 3.927 51.950 1.00 30.06 116 PHE D N 1
ATOM 4377 C CA . PHE D 1 118 ? 46.344 3.988 50.827 1.00 30.92 116 PHE D CA 1
ATOM 4378 C C . PHE D 1 118 ? 45.903 3.018 49.756 1.00 32.56 116 PHE D C 1
ATOM 4379 O O . PHE D 1 118 ? 45.333 1.973 50.053 1.00 34.07 116 PHE D O 1
ATOM 4387 N N . PRO D 1 119 ? 46.171 3.354 48.494 1.00 32.16 117 PRO D N 1
ATOM 4388 C CA . PRO D 1 119 ? 45.773 2.445 47.417 1.00 33.92 117 PRO D CA 1
ATOM 4389 C C . PRO D 1 119 ? 46.679 1.224 47.374 1.00 34.51 117 PRO D C 1
ATOM 4390 O O . PRO D 1 119 ? 46.506 0.339 46.531 1.00 34.54 117 PRO D O 1
ATOM 4394 N N . THR D 1 120 ? 47.648 1.201 48.283 1.00 33.17 118 THR D N 1
ATOM 4395 C CA . THR D 1 120 ? 48.564 0.085 48.434 1.00 32.73 118 THR D CA 1
ATOM 4396 C C . THR D 1 120 ? 48.346 -0.454 49.827 1.00 32.30 118 THR D C 1
ATOM 4397 O O . THR D 1 120 ? 48.283 0.323 50.783 1.00 25.85 118 THR D O 1
ATOM 4401 N N . PRO D 1 121 ? 48.221 -1.782 49.955 1.00 31.23 119 PRO D N 1
ATOM 4402 C CA . PRO D 1 121 ? 48.028 -2.324 51.300 1.00 29.69 119 PRO D CA 1
ATOM 4403 C C . PRO D 1 121 ? 49.292 -2.175 52.127 1.00 30.66 119 PRO D C 1
ATOM 4404 O O . PRO D 1 121 ? 50.377 -2.071 51.556 1.00 35.74 119 PRO D O 1
ATOM 4408 N N . GLY D 1 122 ? 49.150 -2.139 53.447 1.00 29.52 120 GLY D N 1
ATOM 4409 C CA . GLY D 1 122 ? 50.295 -2.210 54.333 1.00 28.70 120 GLY D CA 1
ATOM 4410 C C . GLY D 1 122 ? 51.083 -0.928 54.494 1.00 30.43 120 GLY D C 1
ATOM 4411 O O . GLY D 1 122 ? 52.023 -0.880 55.291 1.00 34.19 120 GLY D O 1
ATOM 4412 N N . VAL D 1 123 ? 50.728 0.111 53.747 1.00 29.54 121 VAL D N 1
ATOM 4413 C CA . VAL D 1 123 ? 51.400 1.392 53.924 1.00 31.51 121 VAL D CA 1
ATOM 4414 C C . VAL D 1 123 ? 50.921 2.009 55.227 1.00 30.97 121 VAL D C 1
ATOM 4415 O O . VAL D 1 123 ? 51.681 2.639 55.959 1.00 32.34 121 VAL D O 1
ATOM 4419 N N . THR D 1 124 ? 49.638 1.822 55.500 1.00 30.56 122 THR D N 1
ATOM 4420 C CA . THR D 1 124 ? 49.038 2.234 56.758 1.00 27.72 122 THR D CA 1
ATOM 4421 C C . THR D 1 124 ? 48.133 1.088 57.166 1.00 26.25 122 THR D C 1
ATOM 4422 O O . THR D 1 124 ? 47.994 0.132 56.406 1.00 21.25 122 THR D O 1
ATOM 4426 N N . PRO D 1 125 ? 47.516 1.172 58.355 1.00 26.01 123 PRO D N 1
ATOM 4427 C CA . PRO D 1 125 ? 46.567 0.099 58.672 1.00 19.61 123 PRO D CA 1
ATOM 4428 C C . PRO D 1 125 ? 45.374 0.005 57.714 1.00 20.41 123 PRO D C 1
ATOM 4429 O O . PRO D 1 125 ? 44.626 -0.959 57.819 1.00 31.08 123 PRO D O 1
ATOM 4433 N N . PHE D 1 126 ? 45.199 0.968 56.812 1.00 21.29 124 PHE D N 1
ATOM 4434 C CA . PHE D 1 126 ? 44.025 1.005 55.946 1.00 21.36 124 PHE D CA 1
ATOM 4435 C C . PHE D 1 126 ? 44.387 0.941 54.462 1.00 22.51 124 PHE D C 1
ATOM 4436 O O . PHE D 1 126 ? 45.503 1.286 54.065 1.00 22.61 124 PHE D O 1
ATOM 4444 N N . TYR D 1 127 ? 43.429 0.517 53.644 1.00 23.44 125 TYR D N 1
ATOM 4445 C CA . TYR D 1 127 ? 43.694 0.295 52.232 1.00 27.08 125 TYR D CA 1
ATOM 4446 C C . TYR D 1 127 ? 42.414 0.300 51.416 1.00 28.97 125 TYR D C 1
ATOM 4447 O O . TYR D 1 127 ? 41.341 -0.062 51.905 1.00 29.10 125 TYR D O 1
ATOM 4456 N N . ASP D 1 128 ? 42.541 0.738 50.170 1.00 30.21 126 ASP D N 1
ATOM 4457 C CA . ASP D 1 128 ? 41.414 0.828 49.263 1.00 35.36 126 ASP D CA 1
ATOM 4458 C C . ASP D 1 128 ? 41.990 0.790 47.852 1.00 36.01 126 ASP D C 1
ATOM 4459 O O . ASP D 1 128 ? 42.653 1.735 47.418 1.00 28.36 126 ASP D O 1
ATOM 4464 N N . ASP D 1 129 ? 41.768 -0.311 47.144 1.00 34.89 127 ASP D N 1
ATOM 4465 C CA . ASP D 1 129 ? 42.347 -0.443 45.816 1.00 38.34 127 ASP D CA 1
ATOM 4466 C C . ASP D 1 129 ? 41.840 0.646 44.889 1.00 39.81 127 ASP D C 1
ATOM 4467 O O . ASP D 1 129 ? 42.506 0.988 43.909 1.00 41.51 127 ASP D O 1
ATOM 4472 N N . ARG D 1 130 ? 40.670 1.198 45.192 1.00 37.38 128 ARG D N 1
ATOM 4473 C CA . ARG D 1 130 ? 40.115 2.212 44.311 1.00 40.41 128 ARG D CA 1
ATOM 4474 C C . ARG D 1 130 ? 40.970 3.463 44.311 1.00 40.80 128 ARG D C 1
ATOM 4475 O O . ARG D 1 130 ? 41.155 4.070 43.257 1.00 44.14 128 ARG D O 1
ATOM 4483 N N . HIS D 1 131 ? 41.503 3.842 45.475 1.00 35.64 129 HIS D N 1
ATOM 4484 C CA . HIS D 1 131 ? 42.352 5.033 45.547 1.00 33.86 129 HIS D CA 1
ATOM 4485 C C . HIS D 1 131 ? 42.978 5.332 46.901 1.00 31.57 129 HIS D C 1
ATOM 4486 O O . HIS D 1 131 ? 43.070 4.477 47.777 1.00 31.45 129 HIS D O 1
ATOM 4493 N N . HIS D 1 132 ? 43.411 6.581 47.036 1.00 29.88 130 HIS D N 1
ATOM 4494 C CA . HIS D 1 132 ? 43.985 7.088 48.265 1.00 31.75 130 HIS D CA 1
ATOM 4495 C C . HIS D 1 132 ? 42.977 8.043 48.873 1.00 31.57 130 HIS D C 1
ATOM 4496 O O . HIS D 1 132 ? 42.655 9.068 48.266 1.00 32.10 130 HIS D O 1
ATOM 4503 N N . ALA D 1 133 ? 42.487 7.709 50.066 1.00 29.61 131 ALA D N 1
ATOM 4504 C CA . ALA D 1 133 ? 41.476 8.515 50.734 1.00 28.68 131 ALA D CA 1
ATOM 4505 C C . ALA D 1 133 ? 41.953 8.931 52.122 1.00 27.65 131 ALA D C 1
ATOM 4506 O O . ALA D 1 133 ? 42.245 8.082 52.965 1.00 26.87 131 ALA D O 1
ATOM 4508 N N . VAL D 1 134 ? 42.018 10.241 52.347 1.00 20.96 132 VAL D N 1
ATOM 4509 C CA . VAL D 1 134 ? 42.379 10.797 53.646 1.00 19.76 132 VAL D CA 1
ATOM 4510 C C . VAL D 1 134 ? 41.092 11.013 54.443 1.00 24.95 132 VAL D C 1
ATOM 4511 O O . VAL D 1 134 ? 40.395 12.011 54.248 1.00 27.45 132 VAL D O 1
ATOM 4515 N N . SER D 1 135 ? 40.777 10.078 55.337 1.00 22.14 133 SER D N 1
ATOM 4516 C CA . SER D 1 135 ? 39.440 10.012 55.936 1.00 20.75 133 SER D CA 1
ATOM 4517 C C . SER D 1 135 ? 39.377 10.581 57.354 1.00 20.23 133 SER D C 1
ATOM 4518 O O . SER D 1 135 ? 40.071 10.106 58.248 1.00 18.42 133 SER D O 1
ATOM 4521 N N . LEU D 1 136 ? 38.536 11.589 57.556 1.00 19.33 134 LEU D N 1
ATOM 4522 C CA . LEU D 1 136 ? 38.378 12.190 58.876 1.00 19.04 134 LEU D CA 1
ATOM 4523 C C . LEU D 1 136 ? 37.317 11.422 59.660 1.00 18.91 134 LEU D C 1
ATOM 4524 O O . LEU D 1 136 ? 36.147 11.387 59.273 1.00 22.09 134 LEU D O 1
ATOM 4529 N N . ALA D 1 137 ? 37.733 10.810 60.763 1.00 16.10 135 ALA D N 1
ATOM 4530 C CA . ALA D 1 137 ? 36.877 9.887 61.498 1.00 16.15 135 ALA D CA 1
ATOM 4531 C C . ALA D 1 137 ? 36.230 10.523 62.710 1.00 24.60 135 ALA D C 1
ATOM 4532 O O . ALA D 1 137 ? 36.913 11.119 63.556 1.00 23.34 135 ALA D O 1
ATOM 4534 N N . TYR D 1 138 ? 34.912 10.352 62.797 1.00 16.00 136 TYR D N 1
ATOM 4535 C CA . TYR D 1 138 ? 34.130 10.862 63.904 1.00 16.34 136 TYR D CA 1
ATOM 4536 C C . TYR D 1 138 ? 33.198 9.821 64.484 1.00 20.51 136 TYR D C 1
ATOM 4537 O O . TYR D 1 138 ? 32.648 8.967 63.774 1.00 16.65 136 TYR D O 1
ATOM 4546 N N . ILE D 1 139 ? 33.000 9.927 65.790 1.00 21.59 137 ILE D N 1
ATOM 4547 C CA . ILE D 1 139 ? 31.926 9.211 66.450 1.00 20.66 137 ILE D CA 1
ATOM 4548 C C . ILE D 1 139 ? 30.663 10.059 66.323 1.00 21.82 137 ILE D C 1
ATOM 4549 O O . ILE D 1 139 ? 30.656 11.256 66.617 1.00 15.85 137 ILE D O 1
ATOM 4554 N N . VAL D 1 140 ? 29.593 9.436 65.860 1.00 16.95 138 VAL D N 1
ATOM 4555 C CA . VAL D 1 140 ? 28.367 10.156 65.607 1.00 17.55 138 VAL D CA 1
ATOM 4556 C C . VAL D 1 140 ? 27.234 9.456 66.326 1.00 24.25 138 VAL D C 1
ATOM 4557 O O . VAL D 1 140 ? 26.760 8.413 65.877 1.00 25.99 138 VAL D O 1
ATOM 4561 N N . PRO D 1 141 ? 26.836 10.004 67.484 1.00 17.63 139 PRO D N 1
ATOM 4562 C CA . PRO D 1 141 ? 25.646 9.497 68.166 1.00 23.16 139 PRO D CA 1
ATOM 4563 C C . PRO D 1 141 ? 24.411 9.713 67.311 1.00 24.94 139 PRO D C 1
ATOM 4564 O O . PRO D 1 141 ? 24.185 10.809 66.779 1.00 26.94 139 PRO D O 1
ATOM 4568 N N . VAL D 1 142 ? 23.630 8.654 67.161 1.00 18.75 140 VAL D N 1
ATOM 4569 C CA . VAL D 1 142 ? 22.355 8.759 66.493 1.00 20.02 140 VAL D CA 1
ATOM 4570 C C . VAL D 1 142 ? 21.300 8.712 67.574 1.00 25.45 140 VAL D C 1
ATOM 4571 O O . VAL D 1 142 ? 21.336 7.863 68.457 1.00 22.78 140 VAL D O 1
ATOM 4575 N N A ARG D 1 143 ? 20.362 9.640 67.522 0.27 27.08 141 ARG D N 1
ATOM 4576 N N B ARG D 1 143 ? 20.357 9.642 67.515 0.73 26.74 141 ARG D N 1
ATOM 4577 C CA A ARG D 1 143 ? 19.406 9.743 68.603 0.27 28.61 141 ARG D CA 1
ATOM 4578 C CA B ARG D 1 143 ? 19.392 9.786 68.590 0.73 28.68 141 ARG D CA 1
ATOM 4579 C C A ARG D 1 143 ? 18.001 9.378 68.163 0.27 31.51 141 ARG D C 1
ATOM 4580 C C B ARG D 1 143 ? 18.013 9.272 68.216 0.73 31.60 141 ARG D C 1
ATOM 4581 O O A ARG D 1 143 ? 17.035 9.697 68.841 0.27 32.64 141 ARG D O 1
ATOM 4582 O O B ARG D 1 143 ? 17.072 9.390 68.990 0.73 32.99 141 ARG D O 1
ATOM 4597 N N . GLY D 1 144 ? 17.891 8.696 67.028 1.00 32.79 142 GLY D N 1
ATOM 4598 C CA . GLY D 1 144 ? 16.590 8.279 66.533 1.00 35.25 142 GLY D CA 1
ATOM 4599 C C . GLY D 1 144 ? 16.504 7.037 65.663 1.00 38.65 142 GLY D C 1
ATOM 4600 O O . GLY D 1 144 ? 17.341 6.132 65.759 1.00 40.64 142 GLY D O 1
ATOM 4601 N N . ASP D 1 145 ? 15.477 7.004 64.813 1.00 37.86 143 ASP D N 1
ATOM 4602 C CA . ASP D 1 145 ? 15.209 5.861 63.957 1.00 36.96 143 ASP D CA 1
ATOM 4603 C C . ASP D 1 145 ? 16.214 5.778 62.837 1.00 32.57 143 ASP D C 1
ATOM 4604 O O . ASP D 1 145 ? 16.459 6.747 62.124 1.00 30.57 143 ASP D O 1
ATOM 4609 N N . CYS D 1 146 ? 16.804 4.604 62.705 1.00 28.71 144 CYS D N 1
ATOM 4610 C CA . CYS D 1 146 ? 17.802 4.381 61.698 1.00 28.28 144 CYS D CA 1
ATOM 4611 C C . CYS D 1 146 ? 17.378 3.174 60.913 1.00 36.54 144 CYS D C 1
ATOM 4612 O O . CYS D 1 146 ? 17.354 2.056 61.435 1.00 35.64 144 CYS D O 1
ATOM 4615 N N . SER D 1 147 ? 17.013 3.417 59.662 1.00 41.23 145 SER D N 1
ATOM 4616 C CA . SER D 1 147 ? 16.618 2.349 58.765 1.00 44.37 145 SER D CA 1
ATOM 4617 C C . SER D 1 147 ? 17.624 2.229 57.643 1.00 45.70 145 SER D C 1
ATOM 4618 O O . SER D 1 147 ? 18.057 3.241 57.080 1.00 43.17 145 SER D O 1
ATOM 4621 N N . PRO D 1 148 ? 18.011 0.984 57.330 1.00 48.99 146 PRO D N 1
ATOM 4622 C CA . PRO D 1 148 ? 18.944 0.648 56.250 1.00 50.25 146 PRO D CA 1
ATOM 4623 C C . PRO D 1 148 ? 18.341 1.087 54.932 1.00 53.44 146 PRO D C 1
ATOM 4624 O O . PRO D 1 148 ? 17.171 0.784 54.685 1.00 55.62 146 PRO D O 1
ATOM 4628 N N . GLN D 1 149 ? 19.103 1.798 54.106 1.00 54.06 147 GLN D N 1
ATOM 4629 C CA . GLN D 1 149 ? 18.574 2.282 52.836 1.00 55.37 147 GLN D CA 1
ATOM 4630 C C . GLN D 1 149 ? 19.581 2.195 51.669 1.00 53.72 147 GLN D C 1
ATOM 4631 O O . GLN D 1 149 ? 20.715 2.674 51.779 1.00 53.66 147 GLN D O 1
ATOM 4637 N N . GLN D 1 150 ? 19.144 1.554 50.579 1.00 52.40 148 GLN D N 1
ATOM 4638 C CA . GLN D 1 150 ? 19.861 1.454 49.282 1.00 53.82 148 GLN D CA 1
ATOM 4639 C C . GLN D 1 150 ? 20.928 0.360 49.136 1.00 50.69 148 GLN D C 1
ATOM 4640 O O . GLN D 1 150 ? 20.598 -0.823 49.018 1.00 47.67 148 GLN D O 1
ATOM 4646 N N . ASN D 1 151 ? 22.196 0.769 49.099 1.00 52.10 149 ASN D N 1
ATOM 4647 C CA . ASN D 1 151 ? 23.302 -0.170 48.927 1.00 53.67 149 ASN D CA 1
ATOM 4648 C C . ASN D 1 151 ? 23.451 -1.115 50.110 1.00 50.34 149 ASN D C 1
ATOM 4649 O O . ASN D 1 151 ? 23.977 -2.219 49.973 1.00 50.37 149 ASN D O 1
ATOM 4654 N N . ASN D 1 152 ? 22.969 -0.678 51.269 1.00 47.85 150 ASN D N 1
ATOM 4655 C CA . ASN D 1 152 ? 23.025 -1.494 52.477 1.00 48.33 150 ASN D CA 1
ATOM 4656 C C . ASN D 1 152 ? 21.811 -2.398 52.640 1.00 49.76 150 ASN D C 1
ATOM 4657 O O . ASN D 1 152 ? 20.697 -2.039 52.258 1.00 53.75 150 ASN D O 1
ATOM 4662 N N . LEU D 1 153 ? 22.034 -3.563 53.235 1.00 47.62 151 LEU D N 1
ATOM 4663 C CA . LEU D 1 153 ? 21.006 -4.582 53.335 1.00 36.50 151 LEU D CA 1
ATOM 4664 C C . LEU D 1 153 ? 20.459 -4.721 54.745 1.00 35.92 151 LEU D C 1
ATOM 4665 O O . LEU D 1 153 ? 19.421 -5.338 54.949 1.00 36.91 151 LEU D O 1
ATOM 4670 N N . GLU D 1 154 ? 21.154 -4.142 55.716 1.00 34.37 152 GLU D N 1
ATOM 4671 C CA . GLU D 1 154 ? 20.895 -4.440 57.113 1.00 36.66 152 GLU D CA 1
ATOM 4672 C C . GLU D 1 154 ? 21.697 -3.472 57.962 1.00 36.97 152 GLU D C 1
ATOM 4673 O O . GLU D 1 154 ? 22.853 -3.185 57.654 1.00 37.61 152 GLU D O 1
ATOM 4679 N N . LEU D 1 155 ? 21.085 -2.953 59.018 1.00 35.31 153 LEU D N 1
ATOM 4680 C CA . LEU D 1 155 ? 21.795 -2.087 59.950 1.00 29.79 153 LEU D CA 1
ATOM 4681 C C . LEU D 1 155 ? 21.895 -2.796 61.284 1.00 38.09 153 LEU D C 1
ATOM 4682 O O . LEU D 1 155 ? 20.901 -2.935 61.995 1.00 44.17 153 LEU D O 1
ATOM 4687 N N . THR D 1 156 ? 23.097 -3.240 61.628 1.00 32.70 154 THR D N 1
ATOM 4688 C CA . THR D 1 156 ? 23.273 -4.122 62.774 1.00 30.87 154 THR D CA 1
ATOM 4689 C C . THR D 1 156 ? 23.801 -3.378 64.001 1.00 29.44 154 THR D C 1
ATOM 4690 O O . THR D 1 156 ? 24.935 -2.908 63.999 1.00 25.99 154 THR D O 1
ATOM 4694 N N . TRP D 1 157 ? 22.978 -3.283 65.044 1.00 26.92 155 TRP D N 1
ATOM 4695 C CA . TRP D 1 157 ? 23.402 -2.663 66.295 1.00 25.58 155 TRP D CA 1
ATOM 4696 C C . TRP D 1 157 ? 23.978 -3.704 67.233 1.00 25.52 155 TRP D C 1
ATOM 4697 O O . TRP D 1 157 ? 23.324 -4.696 67.564 1.00 26.52 155 TRP D O 1
ATOM 4708 N N . LEU D 1 158 ? 25.215 -3.464 67.648 1.00 26.56 156 LEU D N 1
ATOM 4709 C CA . LEU D 1 158 ? 26.004 -4.427 68.401 1.00 26.67 156 LEU D CA 1
ATOM 4710 C C . LEU D 1 158 ? 26.699 -3.736 69.568 1.00 24.86 156 LEU D C 1
ATOM 4711 O O . LEU D 1 158 ? 27.281 -2.666 69.401 1.00 22.72 156 LEU D O 1
ATOM 4716 N N . THR D 1 159 ? 26.664 -4.351 70.745 1.00 24.32 157 THR D N 1
ATOM 4717 C CA . THR D 1 159 ? 27.447 -3.841 71.872 1.00 24.57 157 THR D CA 1
ATOM 4718 C C . THR D 1 159 ? 28.924 -3.867 71.481 1.00 24.55 157 THR D C 1
ATOM 4719 O O . THR D 1 159 ? 29.304 -4.524 70.500 1.00 21.83 157 THR D O 1
ATOM 4723 N N . PRO D 1 160 ? 29.763 -3.132 72.226 1.00 23.81 158 PRO D N 1
ATOM 4724 C CA . PRO D 1 160 ? 31.195 -3.144 71.915 1.00 22.75 158 PRO D CA 1
ATOM 4725 C C . PRO D 1 160 ? 31.835 -4.532 71.943 1.00 24.27 158 PRO D C 1
ATOM 4726 O O . PRO D 1 160 ? 32.644 -4.821 71.064 1.00 26.48 158 PRO D O 1
ATOM 4730 N N . GLU D 1 161 ? 31.499 -5.372 72.916 1.00 20.67 159 GLU D N 1
ATOM 4731 C CA . GLU D 1 161 ? 32.091 -6.704 72.974 1.00 21.60 159 GLU D CA 1
ATOM 4732 C C . GLU D 1 161 ? 31.669 -7.553 71.793 1.00 22.96 159 GLU D C 1
ATOM 4733 O O . GLU D 1 161 ? 32.439 -8.386 71.326 1.00 23.64 159 GLU D O 1
ATOM 4739 N N . GLU D 1 162 ? 30.444 -7.340 71.317 1.00 25.60 160 GLU D N 1
ATOM 4740 C CA . GLU D 1 162 ? 29.922 -8.054 70.152 1.00 25.87 160 GLU D CA 1
ATOM 4741 C C . GLU D 1 162 ? 30.650 -7.596 68.907 1.00 26.99 160 GLU D C 1
ATOM 4742 O O . GLU D 1 162 ? 30.996 -8.397 68.048 1.00 27.82 160 GLU D O 1
ATOM 4748 N N . ALA D 1 163 ? 30.880 -6.291 68.833 1.00 28.06 161 ALA D N 1
ATOM 4749 C CA . ALA D 1 163 ? 31.464 -5.650 67.659 1.00 28.25 161 ALA D CA 1
ATOM 4750 C C . ALA D 1 163 ? 32.874 -6.133 67.330 1.00 27.77 161 ALA D C 1
ATOM 4751 O O . ALA D 1 163 ? 33.265 -6.204 66.165 1.00 28.15 161 ALA D O 1
ATOM 4753 N N . CYS D 1 164 ? 33.641 -6.441 68.368 1.00 28.20 162 CYS D N 1
ATOM 4754 C CA . CYS D 1 164 ? 35.034 -6.828 68.197 1.00 28.38 162 CYS D CA 1
ATOM 4755 C C . CYS D 1 164 ? 35.216 -8.332 68.122 1.00 31.08 162 CYS D C 1
ATOM 4756 O O . CYS D 1 164 ? 36.332 -8.827 68.261 1.00 33.17 162 CYS D O 1
ATOM 4759 N N . SER D 1 165 ? 34.129 -9.068 67.915 1.00 30.60 163 SER D N 1
ATOM 4760 C CA . SER D 1 165 ? 34.262 -10.505 67.738 1.00 33.13 163 SER D CA 1
ATOM 4761 C C . SER D 1 165 ? 34.944 -10.684 66.399 1.00 35.50 163 SER D C 1
ATOM 4762 O O . SER D 1 165 ? 34.582 -10.017 65.420 1.00 35.50 163 SER D O 1
ATOM 4765 N N . PRO D 1 166 ? 35.967 -11.547 66.365 1.00 38.41 164 PRO D N 1
ATOM 4766 C CA . PRO D 1 166 ? 36.746 -11.841 65.158 1.00 40.63 164 PRO D CA 1
ATOM 4767 C C . PRO D 1 166 ? 35.851 -12.171 63.972 1.00 40.05 164 PRO D C 1
ATOM 4768 O O . PRO D 1 166 ? 36.227 -11.868 62.838 1.00 41.24 164 PRO D O 1
ATOM 4772 N N . ARG D 1 167 ? 34.701 -12.788 64.240 1.00 39.03 165 ARG D N 1
ATOM 4773 C CA . ARG D 1 167 ? 33.680 -12.998 63.226 1.00 42.32 165 ARG D CA 1
ATOM 4774 C C . ARG D 1 167 ? 33.410 -11.696 62.508 1.00 40.98 165 ARG D C 1
ATOM 4775 O O . ARG D 1 167 ? 33.654 -11.547 61.311 1.00 40.89 165 ARG D O 1
ATOM 4783 N N . ILE D 1 168 ? 32.892 -10.754 63.284 1.00 39.23 166 ILE D N 1
ATOM 4784 C CA . ILE D 1 168 ? 32.425 -9.481 62.776 1.00 38.54 166 ILE D CA 1
ATOM 4785 C C . ILE D 1 168 ? 33.528 -8.702 62.085 1.00 34.44 166 ILE D C 1
ATOM 4786 O O . ILE D 1 168 ? 33.401 -8.320 60.919 1.00 34.49 166 ILE D O 1
ATOM 4791 N N . LEU D 1 169 ? 34.604 -8.463 62.822 1.00 31.44 167 LEU D N 1
ATOM 4792 C CA . LEU D 1 169 ? 35.719 -7.687 62.311 1.00 31.49 167 LEU D CA 1
ATOM 4793 C C . LEU D 1 169 ? 36.204 -8.239 60.982 1.00 33.87 167 LEU D C 1
ATOM 4794 O O . LEU D 1 169 ? 36.475 -7.484 60.054 1.00 36.11 167 LEU D O 1
ATOM 4799 N N . ALA D 1 170 ? 36.284 -9.562 60.889 1.00 33.78 168 ALA D N 1
ATOM 4800 C CA . ALA D 1 170 ? 36.708 -10.207 59.653 1.00 34.16 168 ALA D CA 1
ATOM 4801 C C . ALA D 1 170 ? 35.917 -9.660 58.483 1.00 35.40 168 ALA D C 1
ATOM 4802 O O . ALA D 1 170 ? 36.456 -9.438 57.397 1.00 37.67 168 ALA D O 1
ATOM 4804 N N . HIS D 1 171 ? 34.636 -9.417 58.724 1.00 33.18 169 HIS D N 1
ATOM 4805 C CA . HIS D 1 171 ? 33.740 -9.007 57.661 1.00 35.00 169 HIS D CA 1
ATOM 4806 C C . HIS D 1 171 ? 33.967 -7.557 57.248 1.00 35.50 169 HIS D C 1
ATOM 4807 O O . HIS D 1 171 ? 33.324 -7.072 56.319 1.00 30.42 169 HIS D O 1
ATOM 4817 N N . GLN D 1 173 ? 36.317 -4.473 55.704 1.00 28.10 171 GLN D N 1
ATOM 4818 C CA . GLN D 1 173 ? 37.392 -4.343 54.736 1.00 34.36 171 GLN D CA 1
ATOM 4819 C C . GLN D 1 173 ? 38.061 -2.996 54.843 1.00 32.33 171 GLN D C 1
ATOM 4820 O O . GLN D 1 173 ? 37.518 -2.074 55.458 1.00 31.09 171 GLN D O 1
ATOM 4826 N N . GLY D 1 174 ? 39.233 -2.883 54.224 1.00 29.01 172 GLY D N 1
ATOM 4827 C CA . GLY D 1 174 ? 39.970 -1.638 54.232 1.00 29.10 172 GLY D CA 1
ATOM 4828 C C . GLY D 1 174 ? 40.462 -1.290 55.621 1.00 28.29 172 GLY D C 1
ATOM 4829 O O . GLY D 1 174 ? 40.893 -0.165 55.868 1.00 28.36 172 GLY D O 1
ATOM 4830 N N . GLY D 1 175 ? 40.385 -2.252 56.534 1.00 27.66 173 GLY D N 1
ATOM 4831 C CA . GLY D 1 175 ? 40.889 -2.055 57.874 1.00 25.65 173 GLY D CA 1
ATOM 4832 C C . GLY D 1 175 ? 39.913 -1.301 58.746 1.00 26.34 173 GLY D C 1
ATOM 4833 O O . GLY D 1 175 ? 40.280 -0.744 59.785 1.00 23.18 173 GLY D O 1
ATOM 4834 N N . GLN D 1 176 ? 38.656 -1.275 58.336 1.00 27.75 174 GLN D N 1
ATOM 4835 C CA . GLN D 1 176 ? 37.685 -0.547 59.117 1.00 28.50 174 GLN D CA 1
ATOM 4836 C C . GLN D 1 176 ? 37.488 -1.211 60.463 1.00 32.13 174 GLN D C 1
ATOM 4837 O O . GLN D 1 176 ? 37.066 -0.563 61.421 1.00 20.99 174 GLN D O 1
ATOM 4843 N N . ASP D 1 177 ? 37.818 -2.497 60.539 1.00 22.85 175 ASP D N 1
ATOM 4844 C CA . ASP D 1 177 ? 37.807 -3.179 61.822 1.00 22.54 175 ASP D CA 1
ATOM 4845 C C . ASP D 1 177 ? 38.765 -2.463 62.754 1.00 21.24 175 ASP D C 1
ATOM 4846 O O . ASP D 1 177 ? 38.491 -2.320 63.939 1.00 20.44 175 ASP D O 1
ATOM 4867 N N . LEU D 1 179 ? 39.578 0.726 62.439 1.00 22.65 177 LEU D N 1
ATOM 4868 C CA . LEU D 1 179 ? 39.007 2.036 62.701 1.00 17.98 177 LEU D CA 1
ATOM 4869 C C . LEU D 1 179 ? 37.957 1.914 63.793 1.00 17.58 177 LEU D C 1
ATOM 4870 O O . LEU D 1 179 ? 37.832 2.784 64.661 1.00 16.50 177 LEU D O 1
ATOM 4875 N N . LEU D 1 180 ? 37.209 0.819 63.752 1.00 27.13 178 LEU D N 1
ATOM 4876 C CA . LEU D 1 180 ? 36.138 0.605 64.710 1.00 18.35 178 LEU D CA 1
ATOM 4877 C C . LEU D 1 180 ? 36.717 0.493 66.113 1.00 17.47 178 LEU D C 1
ATOM 4878 O O . LEU D 1 180 ? 36.152 1.014 67.075 1.00 24.64 178 LEU D O 1
ATOM 4883 N N . LYS D 1 181 ? 37.861 -0.170 66.218 1.00 20.42 179 LYS D N 1
ATOM 4884 C CA . LYS D 1 181 ? 38.534 -0.313 67.497 1.00 16.89 179 LYS D CA 1
ATOM 4885 C C . LYS D 1 181 ? 39.072 1.005 68.025 1.00 15.54 179 LYS D C 1
ATOM 4886 O O . LYS D 1 181 ? 38.959 1.299 69.215 1.00 14.73 179 LYS D O 1
ATOM 4892 N N . GLN D 1 182 ? 39.682 1.785 67.143 1.00 15.35 180 GLN D N 1
ATOM 4893 C CA . GLN D 1 182 ? 40.203 3.086 67.527 1.00 14.16 180 GLN D CA 1
ATOM 4894 C C . GLN D 1 182 ? 39.072 3.949 68.066 1.00 13.51 180 GLN D C 1
ATOM 4895 O O . GLN D 1 182 ? 39.240 4.664 69.041 1.00 22.76 180 GLN D O 1
ATOM 4901 N N . ALA D 1 183 ? 37.912 3.849 67.431 1.00 14.19 181 ALA D N 1
ATOM 4902 C CA . ALA D 1 183 ? 36.730 4.591 67.853 1.00 13.81 181 ALA D CA 1
ATOM 4903 C C . ALA D 1 183 ? 36.298 4.170 69.252 1.00 14.10 181 ALA D C 1
ATOM 4904 O O . ALA D 1 183 ? 36.094 5.006 70.130 1.00 12.57 181 ALA D O 1
ATOM 4906 N N . LEU D 1 184 ? 36.177 2.865 69.456 1.00 14.23 182 LEU D N 1
ATOM 4907 C CA . LEU D 1 184 ? 35.841 2.318 70.760 1.00 14.07 182 LEU D CA 1
ATOM 4908 C C . LEU D 1 184 ? 36.850 2.733 71.819 1.00 17.32 182 LEU D C 1
ATOM 4909 O O . LEU D 1 184 ? 36.478 3.136 72.920 1.00 12.36 182 LEU D O 1
ATOM 4914 N N . ALA D 1 185 ? 38.128 2.607 71.474 1.00 20.49 183 ALA D N 1
ATOM 4915 C CA . ALA D 1 185 ? 39.212 2.982 72.371 1.00 17.09 183 ALA D CA 1
ATOM 4916 C C . ALA D 1 185 ? 39.080 4.453 72.747 1.00 10.86 183 ALA D C 1
ATOM 4917 O O . ALA D 1 185 ? 39.163 4.827 73.913 1.00 10.09 183 ALA D O 1
ATOM 4919 N N . HIS D 1 186 ? 38.862 5.291 71.749 1.00 10.84 184 HIS D N 1
ATOM 4920 C CA . HIS D 1 186 ? 38.685 6.707 72.008 1.00 16.56 184 HIS D CA 1
ATOM 4921 C C . HIS D 1 186 ? 37.482 6.950 72.916 1.00 15.86 184 HIS D C 1
ATOM 4922 O O . HIS D 1 186 ? 37.435 7.951 73.627 1.00 14.22 184 HIS D O 1
ATOM 4929 N N . ALA D 1 187 ? 36.507 6.042 72.887 1.00 13.73 185 ALA D N 1
ATOM 4930 C CA . ALA D 1 187 ? 35.301 6.185 73.696 1.00 12.57 185 ALA D CA 1
ATOM 4931 C C . ALA D 1 187 ? 35.491 5.593 75.097 1.00 15.98 185 ALA D C 1
ATOM 4932 O O . ALA D 1 187 ? 34.620 5.708 75.949 1.00 20.75 185 ALA D O 1
ATOM 4934 N N . GLY D 1 188 ? 36.639 4.966 75.327 1.00 14.19 186 GLY D N 1
ATOM 4935 C CA . GLY D 1 188 ? 36.906 4.323 76.600 1.00 13.37 186 GLY D CA 1
ATOM 4936 C C . GLY D 1 188 ? 36.207 2.983 76.684 1.00 14.32 186 GLY D C 1
ATOM 4937 O O . GLY D 1 188 ? 36.089 2.390 77.758 1.00 19.62 186 GLY D O 1
ATOM 4938 N N . ARG D 1 189 ? 35.768 2.488 75.534 1.00 12.95 187 ARG D N 1
ATOM 4939 C CA . ARG D 1 189 ? 34.871 1.346 75.511 1.00 14.01 187 ARG D CA 1
ATOM 4940 C C . ARG D 1 189 ? 35.421 0.205 74.698 1.00 14.35 187 ARG D C 1
ATOM 4941 O O . ARG D 1 189 ? 34.709 -0.738 74.378 1.00 15.43 187 ARG D O 1
ATOM 4949 N N . LEU D 1 190 ? 36.695 0.285 74.360 1.00 17.37 188 LEU D N 1
ATOM 4950 C CA . LEU D 1 190 ? 37.341 -0.869 73.760 1.00 19.43 188 LEU D CA 1
ATOM 4951 C C . LEU D 1 190 ? 37.325 -2.009 74.770 1.00 20.85 188 LEU D C 1
ATOM 4952 O O . LEU D 1 190 ? 37.706 -1.815 75.927 1.00 25.08 188 LEU D O 1
ATOM 4957 N N . PRO D 1 191 ? 36.858 -3.194 74.346 1.00 23.56 189 PRO D N 1
ATOM 4958 C CA . PRO D 1 191 ? 36.684 -4.355 75.231 1.00 24.79 189 PRO D CA 1
ATOM 4959 C C . PRO D 1 191 ? 37.966 -5.116 75.528 1.00 25.71 189 PRO D C 1
ATOM 4960 O O . PRO D 1 191 ? 38.774 -5.348 74.625 1.00 24.70 189 PRO D O 1
ATOM 4964 N N . ASP D 1 192 ? 38.126 -5.526 76.782 1.00 28.73 190 ASP D N 1
ATOM 4965 C CA . ASP D 1 192 ? 39.224 -6.405 77.175 1.00 32.00 190 ASP D CA 1
ATOM 4966 C C . ASP D 1 192 ? 38.784 -7.864 77.071 1.00 31.72 190 ASP D C 1
ATOM 4967 O O . ASP D 1 192 ? 37.941 -8.328 77.840 1.00 35.56 190 ASP D O 1
ATOM 4972 N N . LEU D 1 193 ? 39.366 -8.588 76.126 1.00 29.17 191 LEU D N 1
ATOM 4973 C CA . LEU D 1 193 ? 38.947 -9.956 75.884 1.00 34.72 191 LEU D CA 1
ATOM 4974 C C . LEU D 1 193 ? 40.056 -10.937 76.183 1.00 36.49 191 LEU D C 1
ATOM 4975 O O . LEU D 1 193 ? 40.580 -10.948 77.288 1.00 39.27 191 LEU D O 1
#

Solvent-accessible surface area: 24741 Å² total

B-factor: mean 24.86, std 13.93, range [4.21, 235.56]

Secondary structure (DSSP, 8-state):
--SSPEEEEEEEEEEE-TT--EEEEEEEE---TT---B-EEEE-----HHHHHHHHHHHHH-TT--B---SS---SEEEEEESSTTSSSEE-SS--EEEEEEEEEB-S-----TT--EEEEE-HHHHT-HHHHH--TT---HHHHHHHTT-----/--SPEEEEEEEEEEE-TTS-EEEEEEEE---TT---B-EEEE-----HHHHHHHHHHHHH-TT--B---SS---SEEEEEESSTTSSSEE-TT--EEEEEEEEEB-S-----TT--EEEEE-HHHHTSHHHHT--TT---HHHHHHHTT----/--SSPEEEEEEEEEEE-TT--EEEEEEEE---TT---B-EEEE-----HHHHHHHHHHHHH-TT--B---SS---SEEEEEESSTTSSSEE-SS--EEEEEEEEEB-S-----TT--EEEEE-HHHHTSHHHHH--TT---HHHHHHHTT-PPP-/--SEEEEEEEEEEEE-TTS-EEEEEEEEE--TT---B-EEEE-----HHHHHHHHHHHHH-TT--B---SS---SEEEEEESSTTSSSEE-TT-EEEEEEEEEEB-S-----TTEEEEEEE-HHHHT-HHHHH--TT---HHHHHHHTT-----

CATH classification: 3.90.79.10

Radius of gyration: 23.35 Å; Cα contacts (8 Å, |Δi|>4): 1566; chains: 4; bounding box: 54×57×61 Å

Foldseek 3Di:
DPPDAFEKAFEWEFAADPVRAGFWTKWFDFADPVGHTDTQMDTAVVHDPLRVVQVSCCAFWNNQQAKDRDPDPQALDWDWADCDPPPGLFHDVPGTYTYRYHYIYGDGHTFGDDRTPGMDIDGLVRCLDPVNCVRDRNVVCVQSRCVSSVRHDPD/DPDAFEKAWEWEFAADPVRAGFKTKWFDFADPVRHTGTQMDGAVVHDPLRVVVVSCCQFWNDWQAKDRDPDQQALDKDWAACDPPPGLFHDVPGTYTYRYHYIYGDGHTFGDDRTDGMDIDGLVGCLPPVNCVRDGNVVCVQSRCVSSVHNDD/DVPDAFEKAFEFEFAADPVRQTFWTKWFDFADPVRHTATQMGTAVVHDPLRNVQVSCCAFWNPFQAKPRDPDPQALDKAFAACDPPPGLFHDVPGTYIYRYHYIYTPGHTFGDDRGPGMDIHGLVGCLDCVNCVSDRNNVCVQSRCVSSVHNDDD/DPDAFEKAWEWEFAADPVRQGFWTKWFAAADPVGDTGTQMDGAVVHDPLRVVVVSQCVFFNPWQQKDRDPDPQALDWDWAACDPPPGLFHDVVHTYTYRYHYIYGDGHGDGDDRTDDMDIGGLVRCLDCVNCVSHRNVVCSQSHCVSSVRNDDD

Sequence (617 aa):
RSLLPLVYVDAVPVRVDESGDVIQVGLLLRATESGHRALVSGRVYHERVRDALVRHIEKDLGPVALPSIPASPQPFTVAEYFPTPGVTPFYDDRHHAVSLAYIVPVRGDCSPQQNNLELTWLTPEEACSPRILAHQGGQDLLKQALAHAGRLPDLSLLPLVYVDAVPVRVDESGDVIQVGLLLRATESGHRALVSGRVYHERVRDALVRHIEKDLGPVALPSIPASPQPFTVAEYFPTPGVTPFYDDRHHAVSLAYIVPVRGDCSPQQNNLELTWLTPEEACSPRILAHQGGQDLLKQALAHAGRLPDRSLLPLVYVDAVPVRVDESGDVIQVGLLLRATESGHRALVSGRVYHERVRDALVRHIEKDLGPVALPSIPASPQPFTVAEYFPTPGVTPFYDDRHHAVSLAYIVPVRGDCSPQQNNLELTWLTPEEACSPRILAHQGGQDLLKQALAHAGRLPDLSLLPLVYVDAVPVRVDESGDVIQVGLLLRATESGHRALVSGRVYHERVRDALVRHIEKDLGPVALPSIPASPQPFTVAEYFPTPGVTPFYDDRHHAVSLAYIVPVRRGDCSPQQNNLELTWLTPEEACSPRILAHQGGQDLLKQALAHAGRLPDL

InterPro domains:
  IPR015797 NUDIX hydrolase-like domain superfamily [SSF55811] (35-162)
  IPR032582 Protein of unknown function DUF4916 [PF16262] (18-185)

Nearest PDB structures (foldseek):
  4ktb-assembly1_D  TM=1.002E+00  e=7.464E-30  Jonesia denitrificans DSM 20603
  1vcd-assembly1_A  TM=6.907E-01  e=8.577E-06  Thermus thermophilus HB8
  1vc9-assembly2_B  TM=6.876E-01  e=7.065E-05  Thermus thermophilus HB8
  2fml-assembly1_B  TM=5.164E-01  e=4.805E-04  Enterococcus faecalis
  6q0c-assembly1_A  TM=4.515E-01  e=5.099E-02  Geobacillus stearothermophilus

Organism: Jonesia denitrificans (strain ATCC 14870 / DSM 20603 / BCRC 15368 / CIP 55.134 / JCM 11481 / NBRC 15587 / NCTC 10816 / Prevot 55134) (NCBI:txid471856)